Protein AF-0000000078525048 (afdb_homodimer)

pLDDT: mean 94.44, std 4.85, range [75.25, 98.94]

InterPro domains:
  IPR001910 Inosine/uridine-preferring nucleoside hydrolase domain [PF01156] (4-302)
  IPR023186 Inosine/uridine-preferring nucleoside hydrolase [PTHR12304] (1-285)
  IPR036452 Ribonucleoside hydrolase-like [G3DSA:3.90.245.10] (1-314)
  IPR036452 Ribonucleoside hydrolase-like [SSF53590] (1-312)

Organism: NCBI:txid29354

Foldseek 3Di:
DAEEEEEEQDFALNLLLLLLQLLDPLYDYQAYEYEHFLHFLQLSQFSSQLSCVLSPSPDDHAYAREYRAAPVRDDDDHPCLQRNPSRQLPDDGDGHPDDHDPDYLLCSLQVVLVVVQARYEYEYHAALRSVLVNCVVPLCSLVSYPEYQYLFADDPAAEDVHRFADRNCLRHVVSQQSVLQSQHQYEYQYCLEQVVAKDFQVNLVVLCVPPDPSCNSVSVSSNSSVVSNQVVCCVPPVDHRMDGRRRNLSSLCSSPVVQFDKDWWNWGADCPDNNNRRGIDTQPDPDGPRPGGTYIYGNYGPNVVSSCSSSVSD/DAEEEEEEQDFALNLLLLLLQLLDPLYDYQAYEYEHFLHFLQLSQFSSLLSCVLSPSPDDHAYAREYRAAPVRDDDDHPCLQRNPSRQQPDDGDGHPDDHDDDYLLCSLVVVLVVVQARYEYEYHAALRSVLVNCVVPLCSLVSYPEYQYLFADDPAAEDVHRFADRNCLRHVVSQQSVLQSQHQYEYQYCLEQVVAKDFQVNLVVLCVPPDPSCNSVSVSSNSSVVSNQVVCCVPPVDHRMHGRRRNLSSLCSSPVVQFDKDWWNWGADCPDNNNRRGIDTQPDPDGPRPGGTYIYGNYGPNVVSSCSSSVSD

Radius of gyration: 25.75 Å; Cα contacts (8 Å, |Δi|>4): 1521; chains: 2; bounding box: 54×75×62 Å

Secondary structure (DSSP, 8-state):
-EEEEEEE---HHHHHHHHHHHH-TTEEEEEEEE-SSSS-HHHHHHHHHHHHHHHT-SS---EEE--SS-TT-------HHHH-TTSSTT---PPPS---BSS-HHHHHHHHHHHHTT-EEEEE-S-THHHHHHHHH-TTGGGTSSEEEEE---SSS--SSSSS--HHHHHTHHHHHHHHTTT--EEEE-HHHHTT-EEEHHHHHHHHHHS-GGGHHHHHHHHHHHHHHHHHHHHHH--SSEEE-HHHHHHHHHH-GGGEEEEEEEEEE--SSGGGTTPEEEE-SSS-S--SPPEEEEEEE-HHHHHHHHHHT-/-EEEEEEE---HHHHHHHHHHHH-TTEEEEEEEE-SSSS-HHHHHHHHHHHHHHHT-SS---EEE--SS-TT-------HHHH-TTSSTT---PPPS---BSS-HHHHHHHHHHHHTT-EEEEE-S-THHHHHHHHH-TTGGGTSSEEEEE---SSS--SSSSS--HHHHHTHHHHHHHHHTT--EEEE-HHHHTT-EEEHHHHHHHHHHS-GGGHHHHHHHHHHHHHHHHHHHHHH--SSEEE-HHHHHHHHHH-GGGEEEEEEEEEE--SSGGGTTPEEEE-SSS-S--SPPEEEEEEE-HHHHHHHHHHT-

Structure (mmCIF, N/CA/C/O backbone):
data_AF-0000000078525048-model_v1
#
loop_
_entity.id
_entity.type
_entity.pdbx_description
1 polymer 'Nucleoside hydrolase'
#
loop_
_atom_site.group_PDB
_atom_site.id
_atom_site.type_symbol
_atom_site.label_atom_id
_atom_site.label_alt_id
_atom_site.label_comp_id
_atom_site.label_asym_id
_atom_site.label_entity_id
_atom_site.label_seq_id
_atom_site.pdbx_PDB_ins_code
_atom_site.Cartn_x
_atom_site.Cartn_y
_atom_site.Cartn_z
_atom_site.occupancy
_atom_site.B_iso_or_equiv
_atom_site.auth_seq_id
_atom_site.auth_comp_id
_atom_site.auth_asym_id
_atom_site.auth_atom_id
_atom_site.pdbx_PDB_model_num
ATOM 1 N N . MET A 1 1 ? 14.922 -10.422 1.382 1 88.25 1 MET A N 1
ATOM 2 C CA . MET A 1 1 ? 14.164 -11.625 1.05 1 88.25 1 MET A CA 1
ATOM 3 C C . MET A 1 1 ? 12.742 -11.531 1.595 1 88.25 1 MET A C 1
ATOM 5 O O . MET A 1 1 ? 12.539 -11.172 2.754 1 88.25 1 MET A O 1
ATOM 9 N N . LYS A 1 2 ? 11.703 -11.742 0.775 1 93.62 2 LYS A N 1
ATOM 10 C CA . LYS A 1 2 ? 10.297 -11.68 1.153 1 93.62 2 LYS A CA 1
ATOM 11 C C . LYS A 1 2 ? 9.758 -13.07 1.497 1 93.62 2 LYS A C 1
ATOM 13 O O . LYS A 1 2 ? 9.938 -14.016 0.728 1 93.62 2 LYS A O 1
ATOM 18 N N . HIS A 1 3 ? 9.156 -13.18 2.654 1 97.81 3 HIS A N 1
ATOM 19 C CA . HIS A 1 3 ? 8.492 -14.422 3.051 1 97.81 3 HIS A CA 1
A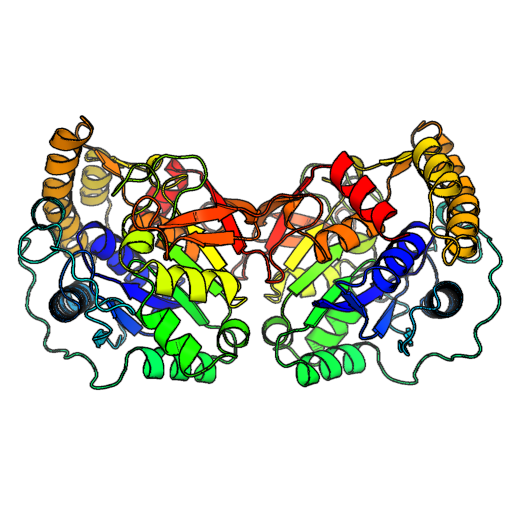TOM 20 C C . HIS A 1 3 ? 7.07 -14.484 2.504 1 97.81 3 HIS A C 1
ATOM 22 O O . HIS A 1 3 ? 6.238 -13.633 2.82 1 97.81 3 HIS A O 1
ATOM 28 N N . ILE A 1 4 ? 6.785 -15.594 1.717 1 98.69 4 ILE A N 1
ATOM 29 C CA . ILE A 1 4 ? 5.48 -15.586 1.067 1 98.69 4 ILE A CA 1
ATOM 30 C C . ILE A 1 4 ? 4.785 -16.922 1.29 1 98.69 4 ILE A C 1
ATOM 32 O O . ILE A 1 4 ? 5.445 -17.969 1.419 1 98.69 4 ILE A O 1
ATOM 36 N N . ILE A 1 5 ? 3.529 -16.891 1.455 1 98.88 5 ILE A N 1
ATOM 37 C CA . ILE A 1 5 ? 2.637 -18.016 1.233 1 98.88 5 ILE A CA 1
ATOM 38 C C . ILE A 1 5 ? 1.91 -17.859 -0.099 1 98.88 5 ILE A C 1
ATOM 40 O O . ILE A 1 5 ? 1.472 -16.75 -0.439 1 98.88 5 ILE A O 1
ATOM 44 N N . VAL A 1 6 ? 1.845 -18.891 -0.837 1 98.88 6 VAL A N 1
ATOM 45 C CA . VAL A 1 6 ? 1.104 -18.844 -2.094 1 98.88 6 VAL A CA 1
ATOM 46 C C . VAL A 1 6 ? -0.144 -19.719 -1.987 1 98.88 6 VAL A C 1
ATOM 48 O O . VAL A 1 6 ? -0.051 -20.906 -1.689 1 98.88 6 VAL A O 1
ATOM 51 N N . ASP A 1 7 ? -1.29 -19.125 -2.1 1 98.94 7 ASP A N 1
ATOM 52 C CA . ASP A 1 7 ? -2.576 -19.812 -2.184 1 98.94 7 ASP A CA 1
ATOM 53 C C . ASP A 1 7 ? -3.012 -19.984 -3.637 1 98.94 7 ASP A C 1
ATOM 55 O O . ASP A 1 7 ? -3.293 -19 -4.328 1 98.94 7 ASP A O 1
ATOM 59 N N . CYS A 1 8 ? -3.1 -21.25 -4.094 1 98.62 8 CYS A N 1
ATOM 60 C CA . CYS A 1 8 ? -3.184 -21.422 -5.543 1 98.62 8 CYS A CA 1
ATOM 61 C C . CYS A 1 8 ? -4.137 -22.547 -5.906 1 98.62 8 CYS A C 1
ATOM 63 O O . CYS A 1 8 ? -4.48 -23.375 -5.059 1 98.62 8 CYS A O 1
ATOM 65 N N . ASP A 1 9 ? -4.66 -22.531 -7.047 1 97.88 9 ASP A N 1
ATOM 66 C CA . ASP A 1 9 ? -5.398 -23.609 -7.699 1 97.88 9 ASP A CA 1
ATOM 67 C C . ASP A 1 9 ? -4.652 -24.125 -8.922 1 97.88 9 ASP A C 1
ATOM 69 O O . ASP A 1 9 ? -5.211 -24.188 -10.023 1 97.88 9 ASP A O 1
ATOM 73 N N . THR A 1 10 ? -3.59 -24.625 -8.797 1 97.44 10 THR A N 1
ATOM 74 C CA . THR A 1 10 ? -2.447 -24.891 -9.664 1 97.44 10 THR A CA 1
ATOM 75 C C . THR A 1 10 ? -2.91 -25.391 -11.031 1 97.44 10 THR A C 1
ATOM 77 O O . THR A 1 10 ? -2.83 -26.594 -11.32 1 97.44 10 THR A O 1
ATOM 80 N N . GLY A 1 11 ? -3.24 -24.406 -11.867 1 95.38 11 GLY A N 1
ATOM 81 C CA . GLY A 1 11 ? -3.385 -24.609 -13.297 1 95.38 11 GLY A CA 1
ATOM 82 C C . GLY A 1 11 ? -2.119 -24.297 -14.078 1 95.38 11 GLY A C 1
ATOM 83 O O . GLY A 1 11 ? -1.018 -24.359 -13.523 1 95.38 11 GLY A O 1
ATOM 84 N N . ILE A 1 12 ? -2.242 -24.062 -15.359 1 93.94 12 ILE A N 1
ATOM 85 C CA . ILE A 1 12 ? -1.081 -23.812 -16.203 1 93.94 12 ILE A CA 1
ATOM 86 C C . ILE A 1 12 ? -0.414 -22.5 -15.781 1 93.94 12 ILE A C 1
ATOM 88 O O . ILE A 1 12 ? 0.789 -22.469 -15.508 1 93.94 12 ILE A O 1
ATOM 92 N N . ASP A 1 13 ? -1.192 -21.438 -15.68 1 94.38 13 ASP A N 1
ATOM 93 C CA . ASP A 1 13 ? -0.561 -20.156 -15.367 1 94.38 13 ASP A CA 1
ATOM 94 C C . ASP A 1 13 ? -0.102 -20.109 -13.914 1 94.38 13 ASP A C 1
ATOM 96 O O . ASP A 1 13 ? 0.929 -19.516 -13.594 1 94.38 13 ASP A O 1
ATOM 100 N N . ASP A 1 14 ? -0.827 -20.812 -13.008 1 97.31 14 ASP A N 1
ATOM 101 C CA . ASP A 1 14 ? -0.33 -20.969 -11.641 1 97.31 14 ASP A CA 1
ATOM 102 C C . ASP A 1 14 ? 1.05 -21.609 -11.633 1 97.31 14 ASP A C 1
ATOM 104 O O . ASP A 1 14 ? 1.918 -21.234 -10.844 1 97.31 14 ASP A O 1
ATOM 108 N N . SER A 1 15 ? 1.13 -22.656 -12.398 1 97.88 15 SER A N 1
ATOM 109 C CA . SER A 1 15 ? 2.371 -23.438 -12.383 1 97.88 15 SER A CA 1
ATOM 110 C C . SER A 1 15 ? 3.568 -22.547 -12.727 1 97.88 15 SER A C 1
ATOM 112 O O . SER A 1 15 ? 4.645 -22.703 -12.148 1 97.88 15 SER A O 1
ATOM 114 N N . ILE A 1 16 ? 3.4 -21.641 -13.68 1 97.44 16 ILE A N 1
ATOM 115 C CA . ILE A 1 16 ? 4.461 -20.719 -14.055 1 97.44 16 ILE A CA 1
ATOM 116 C C . ILE A 1 16 ? 4.758 -19.766 -12.891 1 97.44 16 ILE A C 1
ATOM 118 O O . ILE A 1 16 ? 5.922 -19.516 -12.578 1 97.44 16 ILE A O 1
ATOM 122 N N . ALA A 1 17 ? 3.742 -19.297 -12.227 1 98.62 17 ALA A N 1
ATOM 123 C CA . ALA A 1 17 ? 3.889 -18.422 -11.07 1 98.62 17 ALA A CA 1
ATOM 124 C C . ALA A 1 17 ? 4.625 -19.125 -9.938 1 98.62 17 ALA A C 1
ATOM 126 O O . ALA A 1 17 ? 5.492 -18.547 -9.289 1 98.62 17 ALA A O 1
ATOM 127 N N . ILE A 1 18 ? 4.258 -20.344 -9.695 1 98.75 18 ILE A N 1
ATOM 128 C CA . ILE A 1 18 ? 4.852 -21.156 -8.641 1 98.75 18 ILE A CA 1
ATOM 129 C C . ILE A 1 18 ? 6.34 -21.375 -8.922 1 98.75 18 ILE A C 1
ATOM 131 O O . ILE A 1 18 ? 7.176 -21.172 -8.039 1 98.75 18 ILE A O 1
ATOM 135 N N . LEU A 1 19 ? 6.641 -21.75 -10.164 1 98.62 19 LEU A N 1
ATOM 136 C CA . LEU A 1 19 ? 8.031 -21.969 -10.531 1 98.62 19 LEU A CA 1
ATOM 137 C C . LEU A 1 19 ? 8.836 -20.688 -10.406 1 98.62 19 LEU A C 1
ATOM 139 O O . LEU A 1 19 ? 9.977 -20.703 -9.945 1 98.62 19 LEU A O 1
ATOM 143 N N . TYR A 1 20 ? 8.227 -19.594 -10.812 1 98.44 20 TYR A N 1
ATOM 144 C CA . TYR A 1 20 ? 8.867 -18.297 -10.625 1 98.44 20 TYR A CA 1
ATOM 145 C C . TYR A 1 20 ? 9.18 -18.047 -9.148 1 98.44 20 TYR A C 1
ATOM 147 O O . TYR A 1 20 ? 10.297 -17.641 -8.812 1 98.44 20 TYR A O 1
ATOM 155 N N . ALA A 1 21 ? 8.219 -18.266 -8.242 1 98.69 21 ALA A N 1
ATOM 156 C CA . ALA A 1 21 ? 8.383 -18.016 -6.812 1 98.69 21 ALA A CA 1
ATOM 157 C C . ALA A 1 21 ? 9.508 -18.875 -6.242 1 98.69 21 ALA A C 1
ATOM 159 O O . ALA A 1 21 ? 10.32 -18.406 -5.445 1 98.69 21 ALA A O 1
ATOM 160 N N . LEU A 1 22 ? 9.562 -20.109 -6.648 1 98.62 22 LEU A N 1
ATOM 161 C CA . LEU A 1 22 ? 10.516 -21.078 -6.113 1 98.62 22 LEU A CA 1
ATOM 162 C C . LEU A 1 22 ? 11.93 -20.781 -6.613 1 98.62 22 LEU A C 1
ATOM 164 O O . LEU A 1 22 ? 12.906 -21.047 -5.914 1 98.62 22 LEU A O 1
ATOM 168 N N . LYS A 1 23 ? 12.047 -20.172 -7.812 1 97.94 23 LYS A N 1
ATOM 169 C CA . LYS A 1 23 ? 13.352 -19.938 -8.414 1 97.94 23 LYS A CA 1
ATOM 170 C C . LYS A 1 23 ? 13.844 -18.516 -8.133 1 97.94 23 LYS A C 1
ATOM 172 O O . LYS A 1 23 ? 15.008 -18.203 -8.367 1 97.94 23 LYS A O 1
ATOM 177 N N . ASN A 1 24 ? 12.977 -17.641 -7.707 1 96.88 24 ASN A N 1
ATOM 178 C CA . ASN A 1 24 ? 13.352 -16.281 -7.367 1 96.88 24 ASN A CA 1
ATOM 179 C C . ASN A 1 24 ? 14.07 -16.219 -6.023 1 96.88 24 ASN A C 1
ATOM 181 O O . ASN A 1 24 ? 13.453 -16.406 -4.973 1 96.88 24 ASN A O 1
ATOM 185 N N . LYS A 1 25 ? 15.273 -15.867 -5.996 1 93.81 25 LYS A N 1
ATOM 186 C CA . LYS A 1 25 ? 16.125 -15.898 -4.805 1 93.81 25 LYS A CA 1
ATOM 187 C C . LYS A 1 25 ? 15.734 -14.789 -3.826 1 93.81 25 LYS A C 1
ATOM 189 O O . LYS A 1 25 ? 16.141 -14.812 -2.664 1 93.81 25 LYS A O 1
ATOM 194 N N . LYS A 1 26 ? 14.914 -13.891 -4.293 1 93.69 26 LYS A N 1
ATOM 195 C CA . LYS A 1 26 ? 14.469 -12.797 -3.43 1 93.69 26 LYS A CA 1
ATOM 196 C C . LYS A 1 26 ? 13.203 -13.188 -2.672 1 93.69 26 LYS A C 1
ATOM 198 O O . LYS A 1 26 ? 12.719 -12.43 -1.823 1 93.69 26 LYS A O 1
ATOM 203 N N . LEU A 1 27 ? 12.68 -14.367 -2.928 1 96.81 27 LEU A N 1
ATOM 204 C CA . LEU A 1 27 ? 11.484 -14.867 -2.258 1 96.81 27 LEU A CA 1
ATOM 205 C C . LEU A 1 27 ? 11.797 -16.125 -1.453 1 96.81 27 LEU A C 1
ATOM 207 O O . LEU A 1 27 ? 12.602 -16.953 -1.876 1 96.81 27 LEU A O 1
ATOM 211 N N . HIS A 1 28 ? 11.242 -16.172 -0.344 1 98.12 28 HIS A N 1
ATOM 212 C CA . HIS A 1 28 ? 11.219 -17.406 0.439 1 98.12 28 HIS A CA 1
ATOM 213 C C . HIS A 1 28 ? 9.797 -17.938 0.602 1 98.12 28 HIS A C 1
ATOM 215 O O . HIS A 1 28 ? 8.984 -17.328 1.313 1 98.12 28 HIS A O 1
ATOM 221 N N . VAL A 1 29 ? 9.547 -19.047 -0.035 1 98.75 29 VAL A N 1
ATOM 222 C CA . VAL A 1 29 ? 8.203 -19.625 0.014 1 98.75 29 VAL A CA 1
ATOM 223 C C . VAL A 1 29 ? 8.031 -20.406 1.311 1 98.75 29 VAL A C 1
ATOM 225 O O . VAL A 1 29 ? 8.602 -21.484 1.473 1 98.75 29 VAL A O 1
ATOM 228 N N . GLU A 1 30 ? 7.191 -19.844 2.203 1 98.75 30 GLU A N 1
ATOM 229 C CA . GLU A 1 30 ? 6.926 -20.469 3.494 1 98.75 30 GLU A CA 1
ATOM 230 C C . GLU A 1 30 ? 6.031 -21.703 3.338 1 98.75 30 GLU A C 1
ATOM 232 O O . GLU A 1 30 ? 6.016 -22.578 4.203 1 98.75 30 GLU A O 1
ATOM 237 N N . GLY A 1 31 ? 5.281 -21.734 2.262 1 98.88 31 GLY A N 1
ATOM 238 C CA . GLY A 1 31 ? 4.406 -22.859 1.958 1 98.88 31 GLY A CA 1
ATOM 239 C C . GLY A 1 31 ? 3.346 -22.531 0.925 1 98.88 31 GLY A C 1
ATOM 240 O O . GLY A 1 31 ? 3.199 -21.375 0.528 1 98.88 31 GLY A O 1
ATOM 241 N N . PHE A 1 32 ? 2.705 -23.578 0.467 1 98.88 32 PHE A N 1
ATOM 242 C CA . PHE A 1 32 ? 1.582 -23.469 -0.455 1 98.88 32 PHE A CA 1
ATOM 243 C C . PHE A 1 32 ? 0.293 -23.938 0.199 1 98.88 32 PHE A C 1
ATOM 245 O O . PHE A 1 32 ? 0.286 -24.969 0.887 1 98.88 32 PHE A O 1
ATOM 252 N N . THR A 1 33 ? -0.714 -23.172 0.111 1 98.94 33 THR A N 1
ATOM 253 C CA . THR A 1 33 ? -2.074 -23.656 0.33 1 98.94 33 THR A CA 1
ATOM 254 C C . THR A 1 33 ? -2.826 -23.781 -0.993 1 98.94 33 THR A C 1
ATOM 256 O O . THR A 1 33 ? -2.678 -22.938 -1.875 1 98.94 33 THR A O 1
ATOM 259 N N . THR A 1 34 ? -3.549 -24.875 -1.137 1 98.75 34 THR A N 1
ATOM 260 C CA . THR A 1 34 ? -4.254 -25.062 -2.4 1 98.75 34 THR A CA 1
ATOM 261 C C . THR A 1 34 ? -5.758 -24.859 -2.217 1 98.75 34 THR A C 1
ATOM 263 O O . THR A 1 34 ? -6.277 -25.016 -1.11 1 98.75 34 THR A O 1
ATOM 266 N N . VAL A 1 35 ? -6.402 -24.453 -3.205 1 98.38 35 VAL A N 1
ATOM 267 C CA . VAL A 1 35 ? -7.84 -24.203 -3.219 1 98.38 35 VAL A CA 1
ATOM 268 C C . VAL A 1 35 ? -8.438 -24.672 -4.543 1 98.38 35 VAL A C 1
ATOM 270 O O . VAL A 1 35 ? -7.719 -24.844 -5.531 1 98.38 35 VAL A O 1
ATOM 273 N N . TYR A 1 36 ? -9.711 -24.906 -4.578 1 96.69 36 TYR A N 1
ATOM 274 C CA . TYR A 1 36 ? -10.383 -25.297 -5.809 1 96.69 36 TYR A CA 1
ATOM 275 C C . TYR A 1 36 ? -10.477 -24.125 -6.781 1 96.69 36 TYR A C 1
ATOM 277 O O . TYR A 1 36 ? -10.492 -22.969 -6.359 1 96.69 36 TYR A O 1
ATOM 285 N N . GLY A 1 37 ? -10.547 -24.375 -8.047 1 95.5 37 GLY A N 1
ATOM 286 C CA . GLY A 1 37 ? -10.703 -23.375 -9.094 1 95.5 37 GLY A CA 1
ATOM 287 C C . GLY A 1 37 ? -10.438 -23.922 -10.484 1 95.5 37 GLY A C 1
ATOM 288 O O . GLY A 1 37 ? -11.344 -24.438 -11.133 1 95.5 37 GLY A O 1
ATOM 289 N N . ASN A 1 38 ? -9.133 -23.906 -10.883 1 94.12 38 ASN A N 1
ATOM 290 C CA . ASN A 1 38 ? -8.742 -24.516 -12.148 1 94.12 38 ASN A CA 1
ATOM 291 C C . ASN A 1 38 ? -8.906 -26.031 -12.109 1 94.12 38 ASN A C 1
ATOM 293 O O . ASN A 1 38 ? -9.141 -26.672 -13.141 1 94.12 38 ASN A O 1
ATOM 297 N N . THR A 1 39 ? -8.719 -26.562 -10.969 1 94.94 39 THR A N 1
ATOM 298 C CA . THR A 1 39 ? -8.883 -27.969 -10.641 1 94.94 39 THR A CA 1
ATOM 299 C C . THR A 1 39 ? -9.289 -28.141 -9.18 1 94.94 39 THR A C 1
ATOM 301 O O . THR A 1 39 ? -9.594 -27.156 -8.492 1 94.94 39 THR A O 1
ATOM 304 N N . SER A 1 40 ? -9.438 -29.422 -8.734 1 95.75 40 SER A N 1
ATOM 305 C CA . SER A 1 40 ? -9.742 -29.656 -7.328 1 95.75 40 SER A CA 1
ATOM 306 C C . SER A 1 40 ? -8.57 -29.25 -6.438 1 95.75 40 SER A C 1
ATOM 308 O O . SER A 1 40 ? -7.422 -29.203 -6.895 1 95.75 40 SER A O 1
ATOM 310 N N . SER A 1 41 ? -8.914 -28.938 -5.18 1 97.31 41 SER A N 1
ATOM 311 C CA . SER A 1 41 ? -7.867 -28.562 -4.23 1 97.31 41 SER A CA 1
ATOM 312 C C . SER A 1 41 ? -6.828 -29.672 -4.094 1 97.31 41 SER A C 1
ATOM 314 O O . SER A 1 41 ? -5.629 -29.406 -3.99 1 97.31 41 SER A O 1
ATOM 316 N N . MET A 1 42 ? -7.242 -30.906 -4.133 1 97.25 42 MET A N 1
ATOM 317 C CA . MET A 1 42 ? -6.344 -32.031 -4.016 1 97.25 42 MET A CA 1
ATOM 318 C C . MET A 1 42 ? -5.449 -32.156 -5.242 1 97.25 42 MET A C 1
ATOM 320 O O . MET A 1 42 ? -4.246 -32.406 -5.121 1 97.25 42 MET A O 1
ATOM 324 N N . GLN A 1 43 ? -6.07 -32.094 -6.445 1 96.69 43 GLN A N 1
ATOM 325 C CA . GLN A 1 43 ? -5.285 -32.125 -7.672 1 96.69 43 GLN A CA 1
ATOM 326 C C . GLN A 1 43 ? -4.289 -30.969 -7.727 1 96.69 43 GLN A C 1
ATOM 328 O O . GLN A 1 43 ? -3.156 -31.141 -8.18 1 96.69 43 GLN A O 1
ATOM 333 N N . ALA A 1 44 ? -4.742 -29.812 -7.309 1 98 44 ALA A N 1
ATOM 334 C CA . ALA A 1 44 ? -3.846 -28.656 -7.238 1 98 44 ALA A CA 1
ATOM 335 C C . ALA A 1 44 ? -2.654 -28.953 -6.328 1 98 44 ALA A C 1
ATOM 337 O O . ALA A 1 44 ? -1.524 -28.562 -6.637 1 98 44 ALA A O 1
ATOM 338 N N . ALA A 1 45 ? -2.883 -29.578 -5.184 1 98.44 45 ALA A N 1
ATOM 339 C CA . ALA A 1 45 ? -1.812 -29.938 -4.258 1 98.44 45 ALA A CA 1
ATOM 340 C C . ALA A 1 45 ? -0.826 -30.906 -4.91 1 98.44 45 ALA A C 1
ATOM 342 O O . ALA A 1 45 ? 0.39 -30.75 -4.773 1 98.44 45 ALA A O 1
ATOM 343 N N . GLU A 1 46 ? -1.375 -31.844 -5.59 1 97.75 46 GLU A N 1
ATOM 344 C CA . GLU A 1 46 ? -0.53 -32.812 -6.289 1 97.75 46 GLU A CA 1
ATOM 345 C C . GLU A 1 46 ? 0.35 -32.125 -7.328 1 97.75 46 GLU A C 1
ATOM 347 O O . GLU A 1 46 ? 1.55 -32.406 -7.41 1 97.75 46 GLU A O 1
ATOM 352 N N . ASN A 1 47 ? -0.282 -31.297 -8.133 1 98.19 47 ASN A N 1
ATOM 353 C CA . ASN A 1 47 ? 0.467 -30.531 -9.133 1 98.19 47 ASN A CA 1
ATOM 354 C C . ASN A 1 47 ? 1.553 -29.688 -8.484 1 98.19 47 ASN A C 1
ATOM 356 O O . ASN A 1 47 ? 2.676 -29.609 -8.992 1 98.19 47 ASN A O 1
ATOM 360 N N . THR A 1 48 ? 1.206 -29.016 -7.379 1 98.69 48 THR A N 1
ATOM 361 C CA . THR A 1 48 ? 2.145 -28.156 -6.676 1 98.69 48 THR A CA 1
ATOM 362 C C . THR A 1 48 ? 3.34 -28.953 -6.164 1 98.69 48 THR A C 1
ATOM 364 O O . THR A 1 48 ? 4.488 -28.516 -6.301 1 98.69 48 THR A O 1
ATOM 367 N N . LEU A 1 49 ? 3.07 -30.125 -5.609 1 98.56 49 LEU A N 1
ATOM 368 C CA . LEU A 1 49 ? 4.137 -30.984 -5.113 1 98.56 49 LEU A CA 1
ATOM 369 C C . LEU A 1 49 ? 5.074 -31.406 -6.242 1 98.56 49 LEU A C 1
ATOM 371 O O . LEU A 1 49 ? 6.297 -31.406 -6.07 1 98.56 49 LEU A O 1
ATOM 375 N N . ARG A 1 50 ? 4.523 -31.75 -7.371 1 98.38 50 ARG A N 1
ATOM 376 C CA . ARG A 1 50 ? 5.328 -32.125 -8.523 1 98.38 50 ARG A CA 1
ATOM 377 C C . ARG A 1 50 ? 6.176 -30.969 -9.023 1 98.38 50 ARG A C 1
ATOM 379 O O . ARG A 1 50 ? 7.32 -31.156 -9.438 1 98.38 50 ARG A O 1
ATOM 386 N N . LEU A 1 51 ? 5.621 -29.797 -9 1 98.5 51 LEU A N 1
ATOM 387 C CA . LEU A 1 51 ? 6.344 -28.609 -9.422 1 98.5 51 LEU A CA 1
ATOM 388 C C . LEU A 1 51 ? 7.469 -28.281 -8.445 1 98.5 51 LEU A C 1
ATOM 390 O O . LEU A 1 51 ? 8.539 -27.812 -8.859 1 98.5 51 LEU A O 1
ATOM 394 N N . ILE A 1 52 ? 7.207 -28.422 -7.105 1 98.56 52 ILE A N 1
ATOM 395 C CA . ILE A 1 52 ? 8.25 -28.234 -6.102 1 98.56 52 ILE A CA 1
ATOM 396 C C . ILE A 1 52 ? 9.414 -29.172 -6.387 1 98.56 52 ILE A C 1
ATOM 398 O O . ILE A 1 52 ? 10.578 -28.766 -6.359 1 98.56 52 ILE A O 1
ATOM 402 N N . LYS A 1 53 ? 9.094 -30.422 -6.656 1 98 53 LYS A N 1
ATOM 403 C CA . LYS A 1 53 ? 10.117 -31.406 -6.992 1 98 53 LYS A CA 1
ATOM 404 C C . LYS A 1 53 ? 10.898 -31 -8.234 1 98 53 LYS A C 1
ATOM 406 O O . LYS A 1 53 ? 12.125 -31.094 -8.273 1 98 53 LYS A O 1
ATOM 411 N N . LEU A 1 54 ? 10.156 -30.531 -9.266 1 97.75 54 LEU A N 1
ATOM 412 C CA . LEU A 1 54 ? 10.758 -30.094 -10.516 1 97.75 54 LEU A CA 1
ATOM 413 C C . LEU A 1 54 ? 11.695 -28.922 -10.281 1 97.75 54 LEU A C 1
ATOM 415 O O . LEU A 1 54 ? 12.758 -28.828 -10.906 1 97.75 54 LEU A O 1
ATOM 419 N N . ALA A 1 55 ? 11.32 -28 -9.398 1 97.62 55 ALA A N 1
ATOM 420 C CA . ALA A 1 55 ? 12.039 -26.734 -9.188 1 97.62 55 ALA A CA 1
ATOM 421 C C . ALA A 1 55 ? 13.352 -26.984 -8.453 1 97.62 55 ALA A C 1
ATOM 423 O O . ALA A 1 55 ? 14.328 -26.25 -8.656 1 97.62 55 ALA A O 1
ATOM 424 N N . GLU A 1 56 ? 13.391 -27.969 -7.57 1 96.38 56 GLU A N 1
ATOM 425 C CA . GLU A 1 56 ? 14.57 -28.25 -6.766 1 96.38 56 GLU A CA 1
ATOM 426 C C . GLU A 1 56 ? 15.094 -26.969 -6.102 1 96.38 56 GLU A C 1
ATOM 428 O O . GLU A 1 56 ? 16.281 -26.641 -6.234 1 96.38 56 GLU A O 1
ATOM 433 N N . CYS A 1 57 ? 14.234 -26.344 -5.383 1 93.94 57 CYS A N 1
ATOM 434 C CA . CYS A 1 57 ? 14.531 -25 -4.895 1 93.94 57 CYS A CA 1
ATOM 435 C C . CYS A 1 57 ? 15.492 -25.047 -3.711 1 93.94 57 CYS A C 1
ATOM 437 O O . CYS A 1 57 ? 15.984 -24.016 -3.262 1 93.94 57 CYS A O 1
ATOM 439 N N . GLY A 1 58 ? 15.828 -26.141 -3.127 1 94.56 58 GLY A N 1
ATOM 440 C CA . GLY A 1 58 ? 16.906 -26.266 -2.158 1 94.56 58 GLY A CA 1
ATOM 441 C C . GLY A 1 58 ? 16.422 -26.203 -0.72 1 94.56 58 GLY A C 1
ATOM 442 O O . GLY A 1 58 ? 17.234 -26.188 0.21 1 94.56 58 GLY A O 1
ATOM 443 N N . TYR A 1 59 ? 15.133 -26.062 -0.459 1 95.94 59 TYR A N 1
ATOM 444 C CA . TYR A 1 59 ? 14.562 -26.109 0.88 1 95.94 59 TYR A CA 1
ATOM 445 C C . TYR A 1 59 ? 13.172 -26.719 0.859 1 95.94 59 TYR A C 1
ATOM 447 O O . TYR A 1 59 ? 12.57 -26.891 -0.207 1 95.94 59 TYR A O 1
ATOM 455 N N . ASP A 1 60 ? 12.742 -27.172 1.995 1 96.38 60 ASP A N 1
ATOM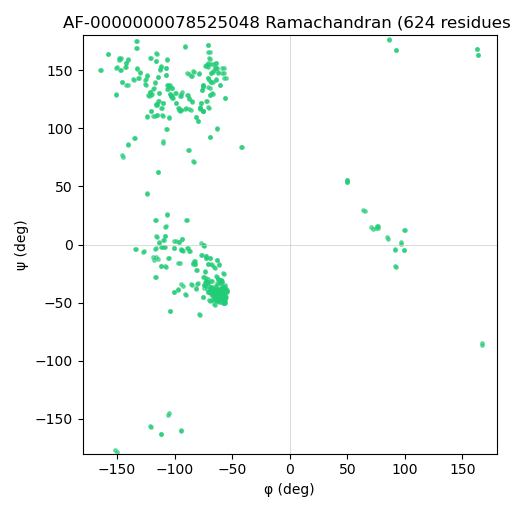 456 C CA . ASP A 1 60 ? 11.438 -27.812 2.092 1 96.38 60 ASP A CA 1
ATOM 457 C C . ASP A 1 60 ? 10.305 -26.797 2.062 1 96.38 60 ASP A C 1
ATOM 459 O O . ASP A 1 60 ? 10.367 -25.781 2.76 1 96.38 60 ASP A O 1
ATOM 463 N N . VAL A 1 61 ? 9.344 -27.078 1.272 1 98.56 61 VAL A N 1
ATOM 464 C CA . VAL A 1 61 ? 8.18 -26.203 1.161 1 98.56 61 VAL A CA 1
ATOM 465 C C . VAL A 1 61 ? 6.91 -27 1.445 1 98.56 61 VAL A C 1
ATOM 467 O O . VAL A 1 61 ? 6.512 -27.844 0.648 1 98.56 61 VAL A O 1
ATOM 470 N N . PRO A 1 62 ? 6.281 -26.734 2.537 1 98.81 62 PRO A N 1
ATOM 471 C CA . PRO A 1 62 ? 5.059 -27.469 2.842 1 98.81 62 PRO A CA 1
ATOM 472 C C . PRO A 1 62 ? 3.904 -27.125 1.906 1 98.81 62 PRO A C 1
ATOM 474 O O . PRO A 1 62 ? 3.816 -25.984 1.431 1 98.81 62 PRO A O 1
ATOM 477 N N . VAL A 1 63 ? 3.092 -28.094 1.658 1 98.88 63 VAL A N 1
ATOM 478 C CA . VAL A 1 63 ? 1.867 -27.938 0.881 1 98.88 63 VAL A CA 1
ATOM 479 C C . VAL A 1 63 ? 0.667 -28.391 1.712 1 98.88 63 VAL A C 1
ATOM 481 O O . VAL A 1 63 ? 0.696 -29.453 2.326 1 98.88 63 VAL A O 1
ATOM 484 N N . ILE A 1 64 ? -0.328 -27.562 1.802 1 98.88 64 ILE A N 1
ATOM 485 C CA . ILE A 1 64 ? -1.535 -27.859 2.562 1 98.88 64 ILE A CA 1
ATOM 486 C C . ILE A 1 64 ? -2.75 -27.828 1.638 1 98.88 64 ILE A C 1
ATOM 488 O O . ILE A 1 64 ? -2.961 -26.859 0.911 1 98.88 64 ILE A O 1
ATOM 492 N N . VAL A 1 65 ? -3.543 -28.875 1.68 1 98.75 65 VAL A N 1
ATOM 493 C CA . VAL A 1 65 ? -4.777 -28.922 0.905 1 98.75 65 VAL A CA 1
ATOM 494 C C . VAL A 1 65 ? -5.848 -28.078 1.587 1 98.75 65 VAL A C 1
ATOM 496 O O . VAL A 1 65 ? -6.145 -28.266 2.77 1 98.75 65 VAL A O 1
ATOM 499 N N . GLY A 1 66 ? -6.359 -27.109 0.88 1 98.5 66 GLY A N 1
ATOM 500 C CA . GLY A 1 66 ? -7.344 -26.203 1.447 1 98.5 66 GLY A CA 1
ATOM 501 C C . GLY A 1 66 ? -8.75 -26.469 0.959 1 98.5 66 GLY A C 1
ATOM 502 O O . GLY A 1 66 ? -9.148 -27.625 0.8 1 98.5 66 GLY A O 1
ATOM 503 N N . ALA A 1 67 ? -9.531 -25.453 0.791 1 97.69 67 ALA A N 1
ATOM 504 C CA . ALA A 1 67 ? -10.969 -25.547 0.516 1 97.69 67 ALA A CA 1
ATOM 505 C C . ALA A 1 67 ? -11.227 -26.125 -0.866 1 97.69 67 ALA A C 1
ATOM 507 O O . ALA A 1 67 ? -10.523 -25.812 -1.827 1 97.69 67 ALA A O 1
ATOM 508 N N . ASN A 1 68 ? -12.227 -26.953 -0.906 1 96.5 68 ASN A N 1
ATOM 509 C CA . ASN A 1 68 ? -12.625 -27.547 -2.176 1 96.5 68 ASN A CA 1
ATOM 510 C C . ASN A 1 68 ? -14.031 -27.109 -2.584 1 96.5 68 ASN A C 1
ATOM 512 O O . ASN A 1 68 ? -14.625 -27.688 -3.496 1 96.5 68 ASN A O 1
ATOM 516 N N . GLN A 1 69 ? -14.57 -26.203 -1.856 1 95.25 69 GLN A N 1
ATOM 517 C CA . GLN A 1 69 ? -15.867 -25.609 -2.188 1 95.25 69 GLN A CA 1
ATOM 518 C C . GLN A 1 69 ? -15.945 -24.156 -1.727 1 95.25 69 GLN A C 1
ATOM 520 O O . GLN A 1 69 ? -15.18 -23.734 -0.856 1 95.25 69 GLN A O 1
ATOM 525 N N . SER A 1 70 ? -16.875 -23.422 -2.324 1 95.56 70 SER A N 1
ATOM 526 C CA . SER A 1 70 ? -17.078 -22.031 -1.951 1 95.56 70 SER A CA 1
ATOM 527 C C . SER A 1 70 ? -17.703 -21.906 -0.563 1 95.56 70 SER A C 1
ATOM 529 O O . SER A 1 70 ? -18.188 -22.906 -0.011 1 95.56 70 SER A O 1
ATOM 531 N N . MET A 1 71 ? -17.656 -20.75 -0.03 1 94.62 71 MET A N 1
ATOM 532 C CA . MET A 1 71 ? -18.234 -20.516 1.292 1 94.62 71 MET A CA 1
ATOM 533 C C . MET A 1 71 ? -19.734 -20.75 1.277 1 94.62 71 MET A C 1
ATOM 535 O O . MET A 1 71 ? -20.328 -21.125 2.297 1 94.62 71 MET A O 1
ATOM 539 N N . THR A 1 72 ? -20.344 -20.547 0.13 1 91.81 72 THR A N 1
ATOM 540 C CA . THR A 1 72 ? -21.781 -20.719 0.018 1 91.81 72 THR A CA 1
ATOM 541 C C . THR A 1 72 ? -22.125 -22.141 -0.435 1 91.81 72 THR A C 1
ATOM 543 O O . THR A 1 72 ? -23.312 -22.5 -0.512 1 91.81 72 THR A O 1
ATOM 546 N N . GLY A 1 73 ? -21.125 -22.906 -0.746 1 88 73 GLY A N 1
ATOM 547 C CA . GLY A 1 73 ? -21.359 -24.281 -1.198 1 88 73 GLY A CA 1
ATOM 548 C C . GLY A 1 73 ? -21.625 -24.375 -2.688 1 88 73 GLY A C 1
ATOM 549 O O . GLY A 1 73 ? -21.891 -25.453 -3.205 1 88 73 GLY A O 1
ATOM 550 N N . ALA A 1 74 ? -21.516 -23.281 -3.396 1 81.19 74 ALA A N 1
ATOM 551 C CA . ALA A 1 74 ? -21.75 -23.281 -4.84 1 81.19 74 ALA A CA 1
ATOM 552 C C . ALA A 1 74 ? -20.656 -24.078 -5.559 1 81.19 74 ALA A C 1
ATOM 554 O O . ALA A 1 74 ? -19.484 -23.984 -5.207 1 81.19 74 ALA A O 1
ATOM 555 N N . GLU A 1 75 ? -21.078 -24.984 -6.43 1 80.19 75 GLU A N 1
ATOM 556 C CA . GLU A 1 75 ? -20.125 -25.781 -7.199 1 80.19 75 GLU A CA 1
ATOM 557 C C . GLU A 1 75 ? -20.062 -25.344 -8.656 1 80.19 75 GLU A C 1
ATOM 559 O O . GLU A 1 75 ? -21.094 -25 -9.242 1 80.19 75 GLU A O 1
ATOM 564 N N . GLU A 1 76 ? -18.922 -25.203 -9.141 1 81.62 76 GLU A N 1
ATOM 565 C CA . GLU A 1 76 ? -18.688 -24.922 -10.555 1 81.62 76 GLU A CA 1
ATOM 566 C C . GLU A 1 76 ? -17.766 -25.953 -11.18 1 81.62 76 GLU A C 1
ATOM 568 O O . GLU A 1 76 ? -16.891 -26.516 -10.508 1 81.62 76 GLU A O 1
ATOM 573 N N . PRO A 1 77 ? -18.094 -26.219 -12.484 1 84.19 77 PRO A N 1
ATOM 574 C CA . PRO A 1 77 ? -17.172 -27.141 -13.164 1 84.19 77 PRO A CA 1
ATOM 575 C C . PRO A 1 77 ? -15.766 -26.562 -13.312 1 84.19 77 PRO A C 1
ATOM 577 O O . PRO A 1 77 ? -15.594 -25.344 -13.352 1 84.19 77 PRO A O 1
ATOM 580 N N . TYR A 1 78 ? -14.844 -27.484 -13.359 1 86.5 78 TYR A N 1
ATOM 581 C CA . TYR A 1 78 ? -13.469 -27.062 -13.594 1 86.5 78 TYR A CA 1
ATOM 582 C C . TYR A 1 78 ? -13.234 -26.766 -15.07 1 86.5 78 TYR A C 1
ATOM 584 O O . TYR A 1 78 ? -13.82 -27.422 -15.938 1 86.5 78 TYR A O 1
ATOM 592 N N . PRO A 1 79 ? -12.344 -25.781 -15.344 1 87.12 79 PRO A N 1
ATOM 593 C CA . PRO A 1 79 ? -12.086 -25.438 -16.734 1 87.12 79 PRO A CA 1
ATOM 594 C C . PRO A 1 79 ? -11.055 -26.359 -17.391 1 87.12 79 PRO A C 1
ATOM 596 O O . PRO A 1 79 ? -9.992 -25.891 -17.828 1 87.12 79 PRO A O 1
ATOM 599 N N . VAL A 1 80 ? -11.383 -27.562 -17.656 1 82.69 80 VAL A N 1
ATOM 600 C CA . VAL A 1 80 ? -10.508 -28.578 -18.219 1 82.69 80 VAL A CA 1
ATOM 601 C C . VAL A 1 80 ? -10.055 -28.156 -19.609 1 82.69 80 VAL A C 1
ATOM 603 O O . VAL A 1 80 ? -8.93 -28.453 -20.016 1 82.69 80 VAL A O 1
ATOM 606 N N . HIS A 1 81 ? -10.898 -27.469 -20.328 1 83.31 81 HIS A N 1
ATOM 607 C CA . HIS A 1 81 ? -10.602 -27.031 -21.688 1 83.31 81 HIS A CA 1
ATOM 608 C C . HIS A 1 81 ? -9.484 -25.984 -21.688 1 83.31 81 HIS A C 1
ATOM 610 O O . HIS A 1 81 ? -8.867 -25.734 -22.734 1 83.31 81 HIS A O 1
ATOM 616 N N . ILE A 1 82 ? -9.227 -25.406 -20.578 1 83.88 82 ILE A N 1
ATOM 617 C CA . ILE A 1 82 ? -8.203 -24.375 -20.469 1 83.88 82 ILE A CA 1
ATOM 618 C C . ILE A 1 82 ? -6.934 -24.984 -19.875 1 83.88 82 ILE A C 1
ATOM 620 O O . ILE A 1 82 ? -5.832 -24.734 -20.375 1 83.88 82 ILE A O 1
ATOM 624 N N . HIS A 1 83 ? -7.07 -25.859 -18.859 1 89 83 HIS A N 1
ATOM 625 C CA . HIS A 1 83 ? -5.906 -26.25 -18.078 1 89 83 HIS A CA 1
ATOM 626 C C . HIS A 1 83 ? -5.625 -27.75 -18.234 1 89 83 HIS A C 1
ATOM 628 O O . HIS A 1 83 ? -4.605 -28.25 -17.734 1 89 83 HIS A O 1
ATOM 634 N N . GLY A 1 84 ? -6.477 -28.453 -18.969 1 86.19 84 GLY A N 1
ATOM 635 C CA . GLY A 1 84 ? -6.285 -29.891 -19.156 1 86.19 84 GLY A CA 1
ATOM 636 C C . GLY A 1 84 ? -6.902 -30.719 -18.062 1 86.19 84 GLY A C 1
ATOM 637 O O . GLY A 1 84 ? -7.344 -30.188 -17.031 1 86.19 84 GLY A O 1
ATOM 638 N N . ASP A 1 85 ? -6.832 -32 -18.188 1 88.12 85 ASP A N 1
ATOM 639 C CA . ASP A 1 85 ? -7.461 -32.938 -17.266 1 88.12 85 ASP A CA 1
ATOM 640 C C . ASP A 1 85 ? -6.73 -32.969 -15.922 1 88.12 85 ASP A C 1
ATOM 642 O O . ASP A 1 85 ? -7.348 -33.156 -14.867 1 88.12 85 ASP A O 1
ATOM 646 N N . ASN A 1 86 ? -5.457 -32.75 -16.031 1 89.06 86 ASN A N 1
ATOM 647 C CA . ASN A 1 86 ? -4.676 -32.812 -14.797 1 89.06 86 ASN A CA 1
ATOM 648 C C . ASN A 1 86 ? -4.387 -31.422 -14.25 1 89.06 86 ASN A C 1
ATOM 650 O O . ASN A 1 86 ? -3.539 -31.266 -13.375 1 89.06 86 ASN A O 1
ATOM 654 N N . GLY A 1 87 ? -4.918 -30.391 -14.898 1 89.75 87 GLY A N 1
ATOM 655 C CA . GLY A 1 87 ? -4.812 -29.031 -14.391 1 89.75 87 GLY A CA 1
ATOM 656 C C . GLY A 1 87 ? -3.6 -28.281 -14.93 1 89.75 87 GLY A C 1
ATOM 657 O O . GLY A 1 87 ? -3.539 -27.062 -14.859 1 89.75 87 GLY A O 1
ATOM 658 N N . ILE A 1 88 ? -2.629 -29 -15.43 1 92.75 88 ILE A N 1
ATOM 659 C CA . ILE A 1 88 ? -1.425 -28.312 -15.891 1 92.75 88 ILE A CA 1
ATOM 660 C C . ILE A 1 88 ? -1.157 -28.672 -17.344 1 92.75 88 ILE A C 1
ATOM 662 O O . ILE A 1 88 ? -0.02 -28.969 -17.719 1 92.75 88 ILE A O 1
ATOM 666 N N . GLY A 1 89 ? -2.17 -28.672 -18.172 1 88.12 89 GLY A N 1
ATOM 667 C CA . GLY A 1 89 ? -2.047 -28.812 -19.625 1 88.12 89 GLY A CA 1
ATOM 668 C C . GLY A 1 89 ? -1.749 -30.25 -20.062 1 88.12 89 GLY A C 1
ATOM 669 O O . GLY A 1 89 ? -1.152 -30.453 -21.109 1 88.12 89 GLY A O 1
ATOM 670 N N . ASN A 1 90 ? -1.954 -31.219 -19.172 1 89 90 ASN A N 1
ATOM 671 C CA . ASN A 1 90 ? -1.774 -32.656 -19.422 1 89 90 ASN A CA 1
ATOM 672 C C . ASN A 1 90 ? -0.298 -33.031 -19.531 1 89 90 ASN A C 1
ATOM 674 O O . ASN A 1 90 ? 0.045 -34.062 -20.094 1 89 90 ASN A O 1
ATOM 678 N N . VAL A 1 91 ? 0.526 -32.094 -19.109 1 92.06 91 VAL A N 1
ATOM 679 C CA . VAL A 1 91 ? 1.943 -32.406 -19.016 1 92.06 91 VAL A CA 1
ATOM 680 C C . VAL A 1 91 ? 2.168 -33.406 -17.875 1 92.06 91 VAL A C 1
ATOM 682 O O . VAL A 1 91 ? 1.601 -33.25 -16.781 1 92.06 91 VAL A O 1
ATOM 685 N N . GLU A 1 92 ? 2.949 -34.406 -18.125 1 92.56 92 GLU A N 1
ATOM 686 C CA . GLU A 1 92 ? 3.25 -35.375 -17.094 1 92.56 92 GLU A CA 1
ATOM 687 C C . GLU A 1 92 ? 4.543 -35.031 -16.359 1 92.56 92 GLU A C 1
ATOM 689 O O . GLU A 1 92 ? 5.609 -34.969 -16.969 1 92.56 92 GLU A O 1
ATOM 694 N N . LEU A 1 93 ? 4.426 -34.75 -15.109 1 95 93 LEU A N 1
ATOM 695 C CA . LEU A 1 93 ? 5.566 -34.531 -14.219 1 95 93 LEU A CA 1
ATOM 696 C C . LEU A 1 93 ? 5.738 -35.719 -13.25 1 95 93 LEU A C 1
ATOM 698 O O . LEU A 1 93 ? 4.758 -36.344 -12.859 1 95 93 LEU A O 1
ATOM 702 N N . PRO A 1 94 ? 7.008 -36 -12.945 1 94.94 94 PRO A N 1
ATOM 703 C CA . PRO A 1 94 ? 7.227 -37.062 -11.984 1 94.94 94 PRO A CA 1
ATOM 704 C C . PRO A 1 94 ? 6.5 -36.844 -10.664 1 94.94 94 PRO A C 1
ATOM 706 O O . PRO A 1 94 ? 6.434 -35.719 -10.18 1 94.94 94 PRO A O 1
ATOM 709 N N . GLU A 1 95 ? 6.016 -37.938 -10.109 1 95.25 95 GLU A N 1
ATOM 710 C CA . GLU A 1 95 ? 5.367 -37.875 -8.805 1 95.25 95 GLU A CA 1
ATOM 711 C C . GLU A 1 95 ? 6.352 -37.438 -7.719 1 95.25 95 GLU A C 1
ATOM 713 O O . GLU A 1 95 ? 7.516 -37.844 -7.738 1 95.25 95 GLU A O 1
ATOM 718 N N . SER A 1 96 ? 5.84 -36.656 -6.824 1 96.56 96 SER A N 1
ATOM 719 C CA . SER A 1 96 ? 6.645 -36.25 -5.676 1 96.56 96 SER A CA 1
ATOM 720 C C . SER A 1 96 ? 6.504 -37.25 -4.527 1 96.56 96 SER A C 1
ATOM 722 O O . SER A 1 96 ? 5.434 -37.812 -4.32 1 96.56 96 SER A O 1
ATOM 724 N N . GLU A 1 97 ? 7.613 -37.406 -3.756 1 95.75 97 GLU A N 1
ATOM 725 C CA . GLU A 1 97 ? 7.551 -38.219 -2.541 1 95.75 97 GLU A CA 1
ATOM 726 C C . GLU A 1 97 ? 6.961 -37.406 -1.381 1 95.75 97 GLU A C 1
ATOM 728 O O . GLU A 1 97 ? 6.496 -38 -0.396 1 95.75 97 GLU A O 1
ATOM 733 N N . GLN A 1 98 ? 7.059 -36.156 -1.547 1 97.38 98 GLN A N 1
ATOM 734 C CA . GLN A 1 98 ? 6.496 -35.312 -0.513 1 97.38 98 GLN A CA 1
ATOM 735 C C . GLN A 1 98 ? 4.973 -35.375 -0.505 1 97.38 98 GLN A C 1
ATOM 737 O O . GLN A 1 98 ? 4.344 -35.438 -1.563 1 97.38 98 GLN A O 1
ATOM 742 N N . LYS A 1 99 ? 4.371 -35.375 0.705 1 97.56 99 LYS A N 1
ATOM 743 C CA . LYS A 1 99 ? 2.92 -35.375 0.868 1 97.56 99 LYS A CA 1
ATOM 744 C C . LYS A 1 99 ? 2.451 -34.031 1.477 1 97.56 99 LYS A C 1
ATOM 746 O O . LYS A 1 99 ? 3.211 -33.375 2.18 1 97.56 99 LYS A O 1
ATOM 751 N N . PRO A 1 100 ? 1.203 -33.688 1.107 1 98 100 PRO A N 1
ATOM 752 C CA . PRO A 1 100 ? 0.659 -32.5 1.798 1 98 100 PRO A CA 1
ATOM 753 C C . PRO A 1 100 ? 0.626 -32.688 3.314 1 98 100 PRO A C 1
ATOM 755 O O . PRO A 1 100 ? 0.483 -33.812 3.811 1 98 100 PRO A O 1
ATOM 758 N N . LEU A 1 101 ? 0.813 -31.562 4 1 97.88 101 LEU A N 1
ATOM 759 C CA . LEU A 1 101 ? 0.668 -31.594 5.449 1 97.88 101 LEU A CA 1
ATOM 760 C C . LEU A 1 101 ? -0.795 -31.766 5.848 1 97.88 101 LEU A C 1
ATOM 762 O O . LEU A 1 101 ? -1.685 -31.203 5.211 1 97.88 101 LEU A O 1
ATOM 766 N N . ASN A 1 102 ? -0.913 -32.531 6.91 1 96.69 102 ASN A N 1
ATOM 767 C CA . ASN A 1 102 ? -2.254 -32.75 7.438 1 96.69 102 ASN A CA 1
ATOM 768 C C . ASN A 1 102 ? -2.658 -31.672 8.43 1 96.69 102 ASN A C 1
ATOM 770 O O . ASN A 1 102 ? -2.637 -31.891 9.641 1 96.69 102 ASN A O 1
ATOM 774 N N . GLN A 1 103 ? -3.082 -30.594 8 1 97.5 103 GLN A N 1
ATOM 775 C CA . GLN A 1 103 ? -3.605 -29.469 8.766 1 97.5 103 GLN A CA 1
ATOM 776 C C . GLN A 1 103 ? -4.504 -28.578 7.91 1 97.5 103 GLN A C 1
ATOM 778 O O . GLN A 1 103 ? -4.516 -28.703 6.684 1 97.5 103 GLN A O 1
ATOM 783 N N . GLU A 1 104 ? -5.262 -27.75 8.562 1 98.25 104 GLU A N 1
ATOM 784 C CA . GLU A 1 104 ? -6.129 -26.828 7.84 1 98.25 104 GLU A CA 1
ATOM 785 C C . GLU A 1 104 ? -5.332 -25.688 7.238 1 98.25 104 GLU A C 1
ATOM 787 O O . GLU A 1 104 ? -4.418 -25.156 7.871 1 98.25 104 GLU A O 1
ATOM 792 N N . ALA A 1 105 ? -5.688 -25.391 5.984 1 98.62 105 ALA A N 1
ATOM 793 C CA . ALA A 1 105 ? -5.012 -24.281 5.305 1 98.62 105 ALA A CA 1
ATOM 794 C C . ALA A 1 105 ? -5.105 -23 6.121 1 98.62 105 ALA A C 1
ATOM 796 O O . ALA A 1 105 ? -4.137 -22.234 6.211 1 98.62 105 ALA A O 1
ATOM 797 N N . SER A 1 106 ? -6.285 -22.766 6.746 1 98.56 106 SER A N 1
ATOM 798 C CA . SER A 1 106 ? -6.496 -21.578 7.562 1 98.56 106 SER A CA 1
ATOM 799 C C . SER A 1 106 ? -5.539 -21.531 8.75 1 98.56 106 SER A C 1
ATOM 801 O O . SER A 1 106 ? -4.938 -20.5 9.031 1 98.56 106 SER A O 1
ATOM 803 N N . ASP A 1 107 ? -5.348 -22.656 9.391 1 98.75 107 ASP A N 1
ATOM 804 C CA . ASP A 1 107 ? -4.457 -22.75 10.547 1 98.75 107 ASP A CA 1
ATOM 805 C C . ASP A 1 107 ? -3.004 -22.531 10.133 1 98.75 107 ASP A C 1
ATOM 807 O O . ASP A 1 107 ? -2.232 -21.906 10.867 1 98.75 107 ASP A O 1
ATOM 811 N N . PHE A 1 108 ? -2.631 -23.078 9.008 1 98.75 108 PHE A N 1
ATOM 812 C CA . PHE A 1 108 ? -1.278 -22.906 8.492 1 98.75 108 PHE A CA 1
ATOM 813 C C . PHE A 1 108 ? -0.985 -21.422 8.25 1 98.75 108 PHE A C 1
ATOM 815 O O . PHE A 1 108 ? 0.061 -20.922 8.664 1 98.75 108 PHE A O 1
ATOM 822 N N . ILE A 1 109 ? -1.944 -20.719 7.617 1 98.75 109 ILE A N 1
ATOM 823 C CA . ILE A 1 109 ? -1.799 -19.297 7.301 1 98.75 109 ILE A CA 1
ATOM 824 C C . ILE A 1 109 ? -1.668 -18.484 8.586 1 98.75 109 ILE A C 1
ATOM 826 O O . ILE A 1 109 ? -0.742 -17.688 8.734 1 98.75 109 ILE A O 1
ATOM 830 N N . ILE A 1 110 ? -2.543 -18.75 9.531 1 98.75 110 ILE A N 1
ATOM 831 C CA . ILE A 1 110 ? -2.549 -18.031 10.797 1 98.75 110 ILE A CA 1
ATOM 832 C C . ILE A 1 110 ? -1.248 -18.297 11.555 1 98.75 110 ILE A C 1
ATOM 834 O O . ILE A 1 110 ? -0.632 -17.375 12.086 1 98.75 110 ILE A O 1
ATOM 838 N N . GLY A 1 111 ? -0.856 -19.594 11.586 1 98.62 111 GLY A N 1
ATOM 839 C CA . GLY A 1 111 ? 0.375 -19.953 12.266 1 98.62 111 GLY A CA 1
ATOM 840 C C . GLY A 1 111 ? 1.598 -19.25 11.711 1 98.62 111 GLY A C 1
ATOM 841 O O . GLY A 1 111 ? 2.432 -18.766 12.477 1 98.62 111 GLY A O 1
ATOM 842 N N . LYS A 1 112 ? 1.724 -19.188 10.414 1 98.5 112 LYS A N 1
ATOM 843 C CA . LYS A 1 112 ? 2.863 -18.531 9.781 1 98.5 112 LYS A CA 1
ATOM 844 C C . LYS A 1 112 ? 2.826 -17.016 10.016 1 98.5 112 LYS A C 1
ATOM 846 O O . LYS A 1 112 ? 3.871 -16.391 10.172 1 98.5 112 LYS A O 1
ATOM 851 N N . ALA A 1 113 ? 1.59 -16.438 9.945 1 97.62 113 ALA A N 1
ATOM 852 C CA . ALA A 1 113 ? 1.451 -15.016 10.25 1 97.62 113 ALA A CA 1
ATOM 853 C C . ALA A 1 113 ? 1.967 -14.703 11.656 1 97.62 113 ALA A C 1
ATOM 855 O O . ALA A 1 113 ? 2.658 -13.703 11.859 1 97.62 113 ALA A O 1
ATOM 856 N N . GLU A 1 114 ? 1.612 -15.531 12.594 1 97.38 114 GLU A N 1
ATOM 857 C CA . GLU A 1 114 ? 2.066 -15.367 13.977 1 97.38 114 GLU A CA 1
ATOM 858 C C . GLU A 1 114 ? 3.576 -15.555 14.086 1 97.38 114 GLU A C 1
ATOM 860 O O . GLU A 1 114 ? 4.258 -14.781 14.758 1 97.38 114 GLU A O 1
ATOM 865 N N . GLU A 1 115 ? 4.062 -16.578 13.422 1 97.75 115 GLU A N 1
ATOM 866 C CA . GLU A 1 115 ? 5.484 -16.906 13.453 1 97.75 115 GLU A CA 1
ATOM 867 C C . GLU A 1 115 ? 6.328 -15.758 12.898 1 97.75 115 GLU A C 1
ATOM 869 O O . GLU A 1 115 ? 7.391 -15.445 13.438 1 97.75 115 GLU A O 1
ATOM 874 N N . LEU A 1 116 ? 5.84 -15.148 11.852 1 96.31 116 LEU A N 1
ATOM 875 C CA . LEU A 1 116 ? 6.641 -14.164 11.141 1 96.31 116 LEU A CA 1
ATOM 876 C C . LEU A 1 116 ? 6.348 -12.75 11.641 1 96.31 116 LEU A C 1
ATOM 878 O O . LEU A 1 116 ? 6.988 -11.789 11.211 1 96.31 116 LEU A O 1
ATOM 882 N N . CYS A 1 117 ? 5.422 -12.562 12.523 1 92.44 117 CYS A N 1
ATOM 883 C CA . CYS A 1 117 ? 5.156 -11.352 13.289 1 92.44 117 CYS A CA 1
ATOM 884 C C . CYS A 1 117 ? 5.09 -10.125 12.383 1 92.44 117 CYS A C 1
ATOM 886 O O . CYS A 1 117 ? 5.812 -9.156 12.586 1 92.44 117 CYS A O 1
ATOM 888 N N . GLY A 1 118 ? 4.242 -10.25 11.383 1 90.69 118 GLY A N 1
ATOM 889 C CA . GLY A 1 118 ? 3.988 -9.094 10.539 1 90.69 118 GLY A CA 1
ATOM 890 C C . GLY A 1 118 ? 4.777 -9.109 9.242 1 90.69 118 GLY A C 1
ATOM 891 O O . GLY A 1 118 ? 4.582 -8.25 8.383 1 90.69 118 GLY A O 1
ATOM 892 N N . ASP A 1 119 ? 5.652 -10.031 9.008 1 94.88 119 ASP A N 1
ATOM 893 C CA . ASP A 1 119 ? 6.531 -10.023 7.84 1 94.88 119 ASP A CA 1
ATOM 894 C C . ASP A 1 119 ? 6.098 -11.07 6.816 1 94.88 119 ASP A C 1
ATOM 896 O O . ASP A 1 119 ? 6.906 -11.547 6.02 1 94.88 119 ASP A O 1
ATOM 900 N N . LEU A 1 120 ? 4.836 -11.477 6.762 1 97.62 120 LEU A N 1
ATOM 901 C CA . LEU A 1 120 ? 4.312 -12.453 5.816 1 97.62 120 LEU A CA 1
ATOM 902 C C . LEU A 1 120 ? 3.545 -11.766 4.691 1 97.62 120 LEU A C 1
ATOM 904 O O . LEU A 1 120 ? 2.689 -10.914 4.949 1 97.62 120 LEU A O 1
ATOM 908 N N . THR A 1 121 ? 3.887 -12.078 3.498 1 98.31 121 THR A N 1
ATOM 909 C CA . THR A 1 121 ? 3.061 -11.734 2.348 1 98.31 121 THR A CA 1
ATOM 910 C C . THR A 1 121 ? 2.309 -12.961 1.836 1 98.31 121 THR A C 1
ATOM 912 O O . THR A 1 121 ? 2.891 -14.039 1.688 1 98.31 121 THR A O 1
ATOM 915 N N . ILE A 1 122 ? 1.031 -12.812 1.668 1 98.88 122 ILE A N 1
ATOM 916 C CA . ILE A 1 122 ? 0.225 -13.875 1.077 1 98.88 122 ILE A CA 1
ATOM 917 C C . ILE A 1 122 ? -0.095 -13.531 -0.376 1 98.88 122 ILE A C 1
ATOM 919 O O . ILE A 1 122 ? -0.511 -12.414 -0.679 1 98.88 122 ILE A O 1
ATOM 923 N N . VAL A 1 123 ? 0.174 -14.438 -1.268 1 98.88 123 VAL A N 1
ATOM 924 C CA . VAL A 1 123 ? -0.185 -14.289 -2.674 1 98.88 123 VAL A CA 1
ATOM 925 C C . VAL A 1 123 ? -1.291 -15.281 -3.031 1 98.88 123 VAL A C 1
ATOM 927 O O . VAL A 1 123 ? -1.068 -16.5 -3.037 1 98.88 123 VAL A O 1
ATOM 930 N N . SER A 1 124 ? -2.436 -14.75 -3.287 1 98.88 124 SER A N 1
ATOM 931 C CA . SER A 1 124 ? -3.566 -15.586 -3.672 1 98.88 124 SER A CA 1
ATOM 932 C C . SER A 1 124 ? -3.736 -15.625 -5.188 1 98.88 124 SER A C 1
ATOM 934 O O . SER A 1 124 ? -4.031 -14.609 -5.812 1 98.88 124 SER A O 1
ATOM 936 N N . LEU A 1 125 ? -3.602 -16.797 -5.738 1 98.69 125 LEU A N 1
ATOM 937 C CA . LEU A 1 125 ? -3.699 -16.984 -7.184 1 98.69 125 LEU A CA 1
ATOM 938 C C . LEU A 1 125 ? -5.023 -17.625 -7.562 1 98.69 125 LEU A C 1
ATOM 940 O O . LEU A 1 125 ? -5.359 -17.734 -8.742 1 98.69 125 LEU A O 1
ATOM 944 N N . GLY A 1 126 ? -5.742 -18.109 -6.598 1 97.88 126 GLY A N 1
ATOM 945 C CA . GLY A 1 126 ? -7.047 -18.719 -6.801 1 97.88 126 GLY A CA 1
ATOM 946 C C . GLY A 1 126 ? -8.156 -18.031 -6.035 1 97.88 126 GLY A C 1
ATOM 947 O O . GLY A 1 126 ? -8.086 -16.828 -5.785 1 97.88 126 GLY A O 1
ATOM 948 N N . ARG A 1 127 ? -9.219 -18.828 -5.793 1 97.94 127 ARG A N 1
ATOM 949 C CA . ARG A 1 127 ? -10.344 -18.297 -5.023 1 97.94 127 ARG A CA 1
ATOM 950 C C . ARG A 1 127 ? -9.93 -17.953 -3.602 1 97.94 127 ARG A C 1
ATOM 952 O O . ARG A 1 127 ? -9.047 -18.594 -3.029 1 97.94 127 ARG A O 1
ATOM 959 N N . LEU A 1 128 ? -10.57 -17 -2.977 1 98.69 128 LEU A N 1
ATOM 960 C CA . LEU A 1 128 ? -10.125 -16.438 -1.708 1 98.69 128 LEU A CA 1
ATOM 961 C C . LEU A 1 128 ? -10.711 -17.203 -0.53 1 98.69 128 LEU A C 1
ATOM 963 O O . LEU A 1 128 ? -10.727 -16.703 0.597 1 98.69 128 LEU A O 1
ATOM 967 N N . THR A 1 129 ? -11.117 -18.406 -0.757 1 98.62 129 THR A N 1
ATOM 968 C CA . THR A 1 129 ? -11.82 -19.219 0.242 1 98.62 129 THR A CA 1
ATOM 969 C C . THR A 1 129 ? -10.914 -19.5 1.436 1 98.62 129 THR A C 1
ATOM 971 O O . THR A 1 129 ? -11.336 -19.375 2.588 1 98.62 129 THR A O 1
ATOM 974 N N . ASN A 1 130 ? -9.688 -19.922 1.19 1 98.88 130 ASN A N 1
ATOM 975 C CA . ASN A 1 130 ? -8.758 -20.219 2.279 1 98.88 130 ASN A CA 1
ATOM 976 C C . ASN A 1 130 ? -8.469 -18.969 3.115 1 98.88 130 ASN A C 1
ATOM 978 O O . ASN A 1 130 ? -8.391 -19.047 4.344 1 98.88 130 ASN A O 1
ATOM 982 N N . ILE A 1 131 ? -8.281 -17.859 2.461 1 98.88 131 ILE A N 1
ATOM 983 C CA . ILE A 1 131 ? -7.973 -16.609 3.145 1 98.88 131 ILE A CA 1
ATOM 984 C C . ILE A 1 131 ? -9.164 -16.172 3.986 1 98.88 131 ILE A C 1
ATOM 986 O O . ILE A 1 131 ? -9 -15.734 5.129 1 98.88 131 ILE A O 1
ATOM 990 N N . ALA A 1 132 ? -10.359 -16.266 3.391 1 98.81 132 ALA A N 1
ATOM 991 C CA . ALA A 1 132 ? -11.578 -15.93 4.121 1 98.81 132 ALA A CA 1
ATOM 992 C C . ALA A 1 132 ? -11.75 -16.812 5.352 1 98.81 132 ALA A C 1
ATOM 994 O O . ALA A 1 132 ? -12.133 -16.328 6.422 1 98.81 132 ALA A O 1
ATOM 995 N N . ALA A 1 133 ? -11.484 -18.094 5.16 1 98.69 133 ALA A N 1
ATOM 996 C CA . ALA A 1 133 ? -11.578 -19.016 6.285 1 98.69 133 ALA A CA 1
ATOM 997 C C . ALA A 1 133 ? -10.594 -18.641 7.391 1 98.69 133 ALA A C 1
ATOM 999 O O . ALA A 1 133 ? -10.938 -18.688 8.578 1 98.69 133 ALA A O 1
ATOM 1000 N N . ALA A 1 134 ? -9.367 -18.297 7.035 1 98.81 134 ALA A N 1
ATOM 1001 C CA . ALA A 1 134 ? -8.367 -17.859 8.008 1 98.81 134 ALA A CA 1
ATOM 1002 C C . ALA A 1 134 ? -8.82 -16.594 8.727 1 98.81 134 ALA A C 1
ATOM 1004 O O . ALA A 1 134 ? -8.648 -16.484 9.945 1 98.81 134 ALA A O 1
ATOM 1005 N N . LEU A 1 135 ? -9.398 -15.688 7.977 1 98.62 135 LEU A N 1
ATOM 1006 C CA . LEU A 1 135 ? -9.906 -14.438 8.523 1 98.62 135 LEU A CA 1
ATOM 1007 C C . LEU A 1 135 ? -11.016 -14.703 9.539 1 98.62 135 LEU A C 1
ATOM 1009 O O . LEU A 1 135 ? -11.062 -14.062 10.594 1 98.62 135 LEU A O 1
ATOM 1013 N N . GLU A 1 136 ? -11.914 -15.586 9.227 1 98.25 136 GLU A N 1
ATOM 1014 C CA . GLU A 1 136 ? -13 -15.93 10.141 1 98.25 136 GLU A CA 1
ATOM 1015 C C . GLU A 1 136 ? -12.461 -16.5 11.453 1 98.25 136 GLU A C 1
ATOM 1017 O O . GLU A 1 136 ? -12.992 -16.219 12.523 1 98.25 136 GLU A O 1
ATOM 1022 N N . LYS A 1 137 ? -11.445 -17.281 11.359 1 98.25 137 LYS A N 1
ATOM 1023 C CA . LYS A 1 137 ? -10.828 -17.891 12.539 1 98.25 137 LYS A CA 1
ATOM 1024 C C . LYS A 1 137 ? -10.039 -16.859 13.336 1 98.25 137 LYS A C 1
ATOM 1026 O O . LYS A 1 137 ? -9.961 -16.938 14.562 1 98.25 137 LYS A O 1
ATOM 1031 N N . ASP A 1 138 ? -9.422 -15.914 12.672 1 98.25 138 ASP A N 1
ATOM 1032 C CA . ASP A 1 138 ? -8.648 -14.844 13.297 1 98.25 138 ASP A CA 1
ATOM 1033 C C . ASP A 1 138 ? -8.977 -13.492 12.656 1 98.25 138 ASP A C 1
ATOM 1035 O O . ASP A 1 138 ? -8.258 -13.031 11.766 1 98.25 138 ASP A O 1
ATOM 1039 N N . PRO A 1 139 ? -9.93 -12.805 13.211 1 97.56 139 PRO A N 1
ATOM 1040 C CA . PRO A 1 139 ? -10.367 -11.531 12.633 1 97.56 139 PRO A CA 1
ATOM 1041 C C . PRO A 1 139 ? -9.266 -10.477 12.648 1 97.56 139 PRO A C 1
ATOM 1043 O O . PRO A 1 139 ? -9.383 -9.445 11.977 1 97.56 139 PRO A O 1
ATOM 1046 N N . ARG A 1 140 ? -8.156 -10.664 13.383 1 96.25 140 ARG A N 1
ATOM 1047 C CA . ARG A 1 140 ? -7.066 -9.703 13.445 1 96.25 140 ARG A CA 1
ATOM 1048 C C . ARG A 1 140 ? -5.984 -10.023 12.422 1 96.25 140 ARG A C 1
ATOM 1050 O O . ARG A 1 140 ? -4.98 -9.32 12.328 1 96.25 140 ARG A O 1
ATOM 1057 N N . LEU A 1 141 ? -6.23 -11.062 11.555 1 97.75 141 LEU A N 1
ATOM 1058 C CA . LEU A 1 141 ? -5.238 -11.531 10.586 1 97.75 141 LEU A CA 1
ATOM 1059 C C . LEU A 1 141 ? -4.758 -10.383 9.703 1 97.75 141 LEU A C 1
ATOM 1061 O O . LEU A 1 141 ? -3.568 -10.281 9.398 1 97.75 141 LEU A O 1
ATOM 1065 N N . PRO A 1 142 ? -5.676 -9.477 9.281 1 96.94 142 PRO A N 1
ATOM 1066 C CA . PRO A 1 142 ? -5.227 -8.383 8.414 1 96.94 142 PRO A CA 1
ATOM 1067 C C . PRO A 1 142 ? -4.125 -7.535 9.047 1 96.94 142 PRO A C 1
ATOM 1069 O O . PRO A 1 142 ? -3.309 -6.941 8.344 1 96.94 142 PRO A O 1
ATOM 1072 N N . TYR A 1 143 ? -4.059 -7.52 10.359 1 94.44 143 TYR A N 1
ATOM 1073 C CA . TYR A 1 143 ? -3.1 -6.688 11.078 1 94.44 143 TYR A CA 1
ATOM 1074 C C . TYR A 1 143 ? -1.855 -7.484 11.445 1 94.44 143 TYR A C 1
ATOM 1076 O O . TYR A 1 143 ? -0.938 -6.953 12.078 1 94.44 143 TYR A O 1
ATOM 1084 N N . LYS A 1 144 ? -1.816 -8.773 11.031 1 95.56 144 LYS A N 1
ATOM 1085 C CA . LYS A 1 144 ? -0.718 -9.656 11.414 1 95.56 144 LYS A CA 1
ATOM 1086 C C . LYS A 1 144 ? 0.154 -10.008 10.219 1 95.56 144 LYS A C 1
ATOM 1088 O O . LYS A 1 144 ? 1.149 -10.727 10.352 1 95.56 144 LYS A O 1
ATOM 1093 N N . ILE A 1 145 ? -0.211 -9.531 9.023 1 96 145 ILE A N 1
ATOM 1094 C CA . ILE A 1 145 ? 0.581 -9.836 7.836 1 96 145 ILE A CA 1
ATOM 1095 C C . ILE A 1 145 ? 1.082 -8.539 7.199 1 96 145 ILE A C 1
ATOM 1097 O O . ILE A 1 145 ? 0.554 -7.461 7.48 1 96 145 ILE A O 1
ATOM 1101 N N . LYS A 1 146 ? 2.109 -8.703 6.398 1 95.31 146 LYS A N 1
ATOM 1102 C CA . LYS A 1 146 ? 2.705 -7.555 5.719 1 95.31 146 LYS A CA 1
ATOM 1103 C C . LYS A 1 146 ? 1.829 -7.09 4.559 1 95.31 146 LYS A C 1
ATOM 1105 O O . LYS A 1 146 ? 1.629 -5.891 4.367 1 95.31 146 LYS A O 1
ATOM 1110 N N . HIS A 1 147 ? 1.376 -8.141 3.787 1 97.12 147 HIS A N 1
ATOM 1111 C CA . HIS A 1 147 ? 0.665 -7.777 2.566 1 97.12 147 HIS A CA 1
ATOM 1112 C C . HIS A 1 147 ? -0.112 -8.961 2.004 1 97.12 147 HIS A C 1
ATOM 1114 O O . HIS A 1 147 ? 0.251 -10.117 2.24 1 97.12 147 HIS A O 1
ATOM 1120 N N . LEU A 1 148 ? -1.2 -8.672 1.338 1 98.56 148 LEU A N 1
ATOM 1121 C CA . LEU A 1 148 ? -1.981 -9.641 0.581 1 98.56 148 LEU A CA 1
ATOM 1122 C C . LEU A 1 148 ? -2.064 -9.242 -0.89 1 98.56 148 LEU A C 1
ATOM 1124 O O . LEU A 1 148 ? -2.578 -8.172 -1.222 1 98.56 148 LEU A O 1
ATOM 1128 N N . VAL A 1 149 ? -1.483 -10.047 -1.786 1 98.75 149 VAL A N 1
ATOM 1129 C CA . VAL A 1 149 ? -1.596 -9.836 -3.225 1 98.75 149 VAL A CA 1
ATOM 1130 C C . VAL A 1 149 ? -2.621 -10.805 -3.812 1 98.75 149 VAL A C 1
ATOM 1132 O O . VAL A 1 149 ? -2.533 -12.016 -3.6 1 98.75 149 VAL A O 1
ATOM 1135 N N . ILE A 1 150 ? -3.59 -10.273 -4.52 1 98.81 150 ILE A N 1
ATOM 1136 C CA . ILE A 1 150 ? -4.684 -11.078 -5.055 1 98.81 150 ILE A CA 1
ATOM 1137 C C . ILE A 1 150 ? -4.656 -11.039 -6.578 1 98.81 150 ILE A C 1
ATOM 1139 O O . ILE A 1 150 ? -4.699 -9.961 -7.184 1 98.81 150 ILE A O 1
ATOM 1143 N N . MET A 1 151 ? -4.523 -12.188 -7.16 1 98.62 151 MET A N 1
ATOM 1144 C CA . MET A 1 151 ? -4.863 -12.281 -8.578 1 98.62 151 MET A CA 1
ATOM 1145 C C . MET A 1 151 ? -6.371 -12.383 -8.773 1 98.62 151 MET A C 1
ATOM 1147 O O . MET A 1 151 ? -6.98 -13.391 -8.414 1 98.62 151 MET A O 1
ATOM 1151 N N . GLY A 1 152 ? -6.91 -11.273 -9.242 1 96.62 152 GLY A N 1
ATOM 1152 C CA . GLY A 1 152 ? -8.344 -11.328 -9.461 1 96.62 152 GLY A CA 1
ATOM 1153 C C . GLY A 1 152 ? -8.977 -9.953 -9.609 1 96.62 152 GLY A C 1
ATOM 1154 O O . GLY A 1 152 ? -8.352 -8.938 -9.289 1 96.62 152 GLY A O 1
ATOM 1155 N N . GLY A 1 153 ? -10.195 -10.031 -10.164 1 94.56 153 GLY A N 1
ATOM 1156 C CA . GLY A 1 153 ? -11 -8.82 -10.266 1 94.56 153 GLY A CA 1
ATOM 1157 C C . GLY A 1 153 ? -10.82 -8.094 -11.586 1 94.56 153 GLY A C 1
ATOM 1158 O O . GLY A 1 153 ? -9.945 -8.438 -12.375 1 94.56 153 GLY A O 1
ATOM 1159 N N . ALA A 1 154 ? -11.695 -7.203 -11.773 1 93.5 154 ALA A N 1
ATOM 1160 C CA . ALA A 1 154 ? -11.703 -6.305 -12.922 1 93.5 154 ALA A CA 1
ATOM 1161 C C . ALA A 1 154 ? -12.352 -4.969 -12.57 1 93.5 154 ALA A C 1
ATOM 1163 O O . ALA A 1 154 ? -13.43 -4.934 -11.969 1 93.5 154 ALA A O 1
ATOM 1164 N N . PHE A 1 155 ? -11.672 -3.898 -12.875 1 87.62 155 PHE A N 1
ATOM 1165 C CA . PHE A 1 155 ? -12.211 -2.574 -12.594 1 87.62 155 PHE A CA 1
ATOM 1166 C C . PHE A 1 155 ? -12.719 -1.917 -13.875 1 87.62 155 PHE A C 1
ATOM 1168 O O . PHE A 1 155 ? -13.883 -1.521 -13.953 1 87.62 155 PHE A O 1
ATOM 1175 N N . HIS A 1 156 ? -11.773 -1.803 -14.844 1 87.56 156 HIS A N 1
ATOM 1176 C CA . HIS A 1 156 ? -12.125 -1.056 -16.047 1 87.56 156 HIS A CA 1
ATOM 1177 C C . HIS A 1 156 ? -12.289 -1.984 -17.234 1 87.56 156 HIS A C 1
ATOM 1179 O O . HIS A 1 156 ? -12.648 -1.538 -18.328 1 87.56 156 HIS A O 1
ATOM 1185 N N . LYS A 1 157 ? -12.07 -3.205 -17.062 1 89.44 157 LYS A N 1
ATOM 1186 C CA . LYS A 1 157 ? -12.195 -4.199 -18.125 1 89.44 157 LYS A CA 1
ATOM 1187 C C . LYS A 1 157 ? -13.367 -5.137 -17.859 1 89.44 157 LYS A C 1
ATOM 1189 O O . LYS A 1 157 ? -13.828 -5.262 -16.719 1 89.44 157 LYS A O 1
ATOM 1194 N N . PRO A 1 158 ? -13.859 -5.633 -18.922 1 89.06 158 PRO A N 1
ATOM 1195 C CA . PRO A 1 158 ? -14.867 -6.672 -18.703 1 89.06 158 PRO A CA 1
ATOM 1196 C C . PRO A 1 158 ? -14.312 -7.91 -18.016 1 89.06 158 PRO A C 1
ATOM 1198 O O . PRO A 1 158 ? -13.102 -8.164 -18.062 1 89.06 158 PRO A O 1
ATOM 1201 N N . GLY A 1 159 ? -15.203 -8.609 -17.391 1 90.25 159 GLY A N 1
ATOM 1202 C CA . GLY A 1 159 ? -14.812 -9.867 -16.781 1 90.25 159 GLY A CA 1
ATOM 1203 C C . GLY A 1 159 ? -14.523 -10.961 -17.797 1 90.25 159 GLY A C 1
ATOM 1204 O O . GLY A 1 159 ? -14.75 -10.773 -19 1 90.25 159 GLY A O 1
ATOM 1205 N N . ASN A 1 160 ? -13.984 -12.102 -17.297 1 88.75 160 ASN A N 1
ATOM 1206 C CA . ASN A 1 160 ? -13.656 -13.203 -18.188 1 88.75 160 ASN A CA 1
ATOM 1207 C C . ASN A 1 160 ? -14.562 -14.414 -17.953 1 88.75 160 ASN A C 1
ATOM 1209 O O . ASN A 1 160 ? -14.617 -15.32 -18.781 1 88.75 160 ASN A O 1
ATOM 1213 N N . ILE A 1 161 ? -15.188 -14.453 -16.844 1 88.56 161 ILE A N 1
ATOM 1214 C CA . ILE A 1 161 ? -16.156 -15.523 -16.594 1 88.56 161 ILE A CA 1
ATOM 1215 C C . ILE A 1 161 ? -17.562 -15.023 -16.891 1 88.56 161 ILE A C 1
ATOM 1217 O O . ILE A 1 161 ? -18.438 -15.805 -17.281 1 88.56 161 ILE A O 1
ATOM 1221 N N . SER A 1 162 ? -17.828 -13.844 -16.547 1 88.38 162 SER A N 1
ATOM 1222 C CA . SER A 1 162 ? -19 -13.07 -16.969 1 88.38 162 SER A CA 1
ATOM 1223 C C . SER A 1 162 ? -18.594 -11.672 -17.422 1 88.38 162 SER A C 1
ATOM 1225 O O . SER A 1 162 ? -17.422 -11.305 -17.344 1 88.38 162 SER A O 1
ATOM 1227 N N . ALA A 1 163 ? -19.562 -10.969 -17.906 1 89.56 163 ALA A N 1
ATOM 1228 C CA . ALA A 1 163 ? -19.266 -9.609 -18.344 1 89.56 163 ALA A CA 1
ATOM 1229 C C . ALA A 1 163 ? -18.766 -8.758 -17.172 1 89.56 163 ALA A C 1
ATOM 1231 O O . ALA A 1 163 ? -18.062 -7.762 -17.375 1 89.56 163 ALA A O 1
ATOM 1232 N N . TYR A 1 164 ? -19 -9.203 -15.945 1 90.62 164 TYR A N 1
ATOM 1233 C CA . TYR A 1 164 ? -18.766 -8.328 -14.805 1 90.62 164 TYR A CA 1
ATOM 1234 C C . TYR A 1 164 ? -17.703 -8.898 -13.875 1 90.62 164 TYR A C 1
ATOM 1236 O O . TYR A 1 164 ? -17.203 -8.203 -12.984 1 90.62 164 TYR A O 1
ATOM 1244 N N . ALA A 1 165 ? -17.328 -10.133 -14.086 1 94.38 165 ALA A N 1
ATOM 1245 C CA . ALA A 1 165 ? -16.578 -10.758 -13.008 1 94.38 165 ALA A CA 1
ATOM 1246 C C . ALA A 1 165 ? -15.391 -11.539 -13.555 1 94.38 165 ALA A C 1
ATOM 1248 O O . ALA A 1 165 ? -15.477 -12.164 -14.617 1 94.38 165 ALA A O 1
ATOM 1249 N N . GLU A 1 166 ? -14.328 -11.469 -12.836 1 96.44 166 GLU A N 1
ATOM 1250 C CA . GLU A 1 166 ? -13.148 -12.305 -13.023 1 96.44 166 GLU A CA 1
ATOM 1251 C C . GLU A 1 166 ? -13.297 -13.641 -12.32 1 96.44 166 GLU A C 1
ATOM 1253 O O . GLU A 1 166 ? -13.953 -13.734 -11.273 1 96.44 166 GLU A O 1
ATOM 1258 N N . ALA A 1 167 ? -12.711 -14.68 -12.812 1 94.56 167 ALA A N 1
ATOM 1259 C CA . ALA A 1 167 ? -12.93 -16.078 -12.461 1 94.56 167 ALA A CA 1
ATOM 1260 C C . ALA A 1 167 ? -12.695 -16.312 -10.977 1 94.56 167 ALA A C 1
ATOM 1262 O O . ALA A 1 167 ? -13.492 -16.984 -10.305 1 94.56 167 ALA A O 1
ATOM 1263 N N . ASN A 1 168 ? -11.562 -15.875 -10.406 1 97.19 168 ASN A N 1
ATOM 1264 C CA . ASN A 1 168 ? -11.234 -16.125 -9.008 1 97.19 168 ASN A CA 1
ATOM 1265 C C . ASN A 1 168 ? -12.242 -15.453 -8.07 1 97.19 168 ASN A C 1
ATOM 1267 O O . ASN A 1 168 ? -12.664 -16.047 -7.078 1 97.19 168 ASN A O 1
ATOM 1271 N N . ILE A 1 169 ? -12.586 -14.234 -8.398 1 97.75 169 ILE A N 1
ATOM 1272 C CA . ILE A 1 169 ? -13.523 -13.484 -7.578 1 97.75 169 ILE A CA 1
ATOM 1273 C C . ILE A 1 169 ? -14.922 -14.078 -7.715 1 97.75 169 ILE A C 1
ATOM 1275 O O . ILE A 1 169 ? -15.641 -14.234 -6.727 1 97.75 169 ILE A O 1
ATOM 1279 N N . TYR A 1 170 ? -15.305 -14.453 -8.898 1 96.19 170 TYR A N 1
ATOM 1280 C CA . TYR A 1 170 ? -16.594 -15.062 -9.18 1 96.19 170 TYR A CA 1
ATOM 1281 C C . TYR A 1 170 ? -16.734 -16.391 -8.438 1 96.19 170 TYR A C 1
ATOM 1283 O O . TYR A 1 170 ? -17.812 -16.688 -7.902 1 96.19 170 TYR A O 1
ATOM 1291 N N . GLY A 1 171 ? -15.703 -17.125 -8.453 1 96.06 171 GLY A N 1
ATOM 1292 C CA . GLY A 1 171 ? -15.719 -18.5 -7.953 1 96.06 171 GLY A CA 1
ATOM 1293 C C . GLY A 1 171 ? -16.109 -18.594 -6.488 1 96.06 171 GLY A C 1
ATOM 1294 O O . GLY A 1 171 ? -16.656 -19.594 -6.051 1 96.06 171 GLY A O 1
ATOM 1295 N N . ASP A 1 172 ? -15.758 -17.641 -5.738 1 97.62 172 ASP A N 1
ATOM 1296 C CA . ASP A 1 172 ? -16.203 -17.5 -4.352 1 97.62 172 ASP A CA 1
ATOM 1297 C C . ASP A 1 172 ? -16.391 -16.031 -3.977 1 97.62 172 ASP A C 1
ATOM 1299 O O . ASP A 1 172 ? -15.602 -15.484 -3.199 1 97.62 172 ASP A O 1
ATOM 1303 N N . ALA A 1 173 ? -17.469 -15.523 -4.473 1 97.56 173 ALA A N 1
ATOM 1304 C CA . ALA A 1 173 ? -17.734 -14.094 -4.363 1 97.56 173 ALA A CA 1
ATOM 1305 C C . ALA A 1 173 ? -17.906 -13.68 -2.904 1 97.56 173 ALA A C 1
ATOM 1307 O O . ALA A 1 173 ? -17.5 -12.594 -2.506 1 97.56 173 ALA A O 1
ATOM 1308 N N . LYS A 1 174 ? -18.5 -14.523 -2.133 1 98.06 174 LYS A N 1
ATOM 1309 C CA . LYS A 1 174 ? -18.688 -14.203 -0.72 1 98.06 174 LYS A CA 1
ATOM 1310 C C . LYS A 1 174 ? -17.344 -14.102 0 1 98.06 174 LYS A C 1
ATOM 1312 O O . LYS A 1 174 ? -17.109 -13.164 0.762 1 98.06 174 LYS A O 1
ATOM 1317 N N . ALA A 1 175 ? -16.484 -15.094 -0.242 1 98.56 175 ALA A N 1
ATOM 1318 C CA . ALA A 1 175 ? -15.141 -15.047 0.335 1 98.56 175 ALA A CA 1
ATOM 1319 C C . ALA A 1 175 ? -14.406 -13.773 -0.087 1 98.56 175 ALA A C 1
ATOM 1321 O O . ALA A 1 175 ? -13.75 -13.133 0.731 1 98.56 175 ALA A O 1
ATOM 1322 N N . ALA A 1 176 ? -14.547 -13.477 -1.371 1 98.5 176 ALA A N 1
ATOM 1323 C CA . ALA A 1 176 ? -13.891 -12.281 -1.899 1 98.5 176 ALA A CA 1
ATOM 1324 C C . ALA A 1 176 ? -14.391 -11.023 -1.191 1 98.5 176 ALA A C 1
ATOM 1326 O O . ALA A 1 176 ? -13.602 -10.148 -0.839 1 98.5 176 ALA A O 1
ATOM 1327 N N . ASP A 1 177 ? -15.664 -10.914 -0.979 1 98.19 177 ASP A N 1
ATOM 1328 C CA . ASP A 1 177 ? -16.234 -9.758 -0.303 1 98.19 177 ASP A CA 1
ATOM 1329 C C . ASP A 1 177 ? -15.703 -9.633 1.124 1 98.19 177 ASP A C 1
ATOM 1331 O O . ASP A 1 177 ? -15.344 -8.539 1.564 1 98.19 177 ASP A O 1
ATOM 1335 N N . LEU A 1 178 ? -15.672 -10.727 1.843 1 98.25 178 LEU A N 1
ATOM 1336 C CA . LEU A 1 178 ? -15.164 -10.75 3.211 1 98.25 178 LEU A CA 1
ATOM 1337 C C . LEU A 1 178 ? -13.719 -10.258 3.266 1 98.25 178 LEU A C 1
ATOM 1339 O O . LEU A 1 178 ? -13.375 -9.438 4.117 1 98.25 178 LEU A O 1
ATOM 1343 N N . VAL A 1 179 ? -12.93 -10.742 2.348 1 98.62 179 VAL A N 1
ATOM 1344 C CA . VAL A 1 179 ? -11.508 -10.422 2.338 1 98.62 179 VAL A CA 1
ATOM 1345 C C . VAL A 1 179 ? -11.305 -8.961 1.934 1 98.62 179 VAL A C 1
ATOM 1347 O O . VAL A 1 179 ? -10.5 -8.25 2.539 1 98.62 179 VAL A O 1
ATOM 1350 N N . PHE A 1 180 ? -12.07 -8.484 0.934 1 97.81 180 PHE A N 1
ATOM 1351 C CA . PHE A 1 180 ? -11.945 -7.117 0.435 1 97.81 180 PHE A CA 1
ATOM 1352 C C . PHE A 1 180 ? -12.266 -6.109 1.53 1 97.81 180 PHE A C 1
ATOM 1354 O O . PHE A 1 180 ? -11.68 -5.023 1.574 1 97.81 180 PHE A O 1
ATOM 1361 N N . ARG A 1 181 ? -13.094 -6.445 2.449 1 96.62 181 ARG A N 1
ATOM 1362 C CA . ARG A 1 181 ? -13.609 -5.488 3.426 1 96.62 181 ARG A CA 1
ATOM 1363 C C . ARG A 1 181 ? -12.875 -5.625 4.758 1 96.62 181 ARG A C 1
ATOM 1365 O O . ARG A 1 181 ? -13.117 -4.852 5.684 1 96.62 181 ARG A O 1
ATOM 1372 N N . ALA A 1 182 ? -11.961 -6.59 4.859 1 96.94 182 ALA A N 1
ATOM 1373 C CA . ALA A 1 182 ? -11.453 -7.023 6.156 1 96.94 182 ALA A CA 1
ATOM 1374 C C . ALA A 1 182 ? -10.352 -6.09 6.652 1 96.94 182 ALA A C 1
ATOM 1376 O O . ALA A 1 182 ? -9.992 -6.117 7.832 1 96.94 182 ALA A O 1
ATOM 1377 N N . GLY A 1 183 ? -9.789 -5.289 5.742 1 94.44 183 GLY A N 1
ATOM 1378 C CA . GLY A 1 183 ? -8.773 -4.344 6.176 1 94.44 183 GLY A CA 1
ATOM 1379 C C . GLY A 1 183 ? -7.355 -4.824 5.902 1 94.44 183 GLY A C 1
ATOM 1380 O O . GLY A 1 183 ? -6.391 -4.215 6.363 1 94.44 183 GLY A O 1
ATOM 1381 N N . PHE A 1 184 ? -7.156 -5.906 5.078 1 95.94 184 PHE A N 1
ATOM 1382 C CA . PHE A 1 184 ? -5.832 -6.336 4.645 1 95.94 184 PHE A CA 1
ATOM 1383 C C . PHE A 1 184 ? -5.133 -5.227 3.863 1 95.94 184 PHE A C 1
ATOM 1385 O O . PHE A 1 184 ? -5.766 -4.52 3.078 1 95.94 184 PHE A O 1
ATOM 1392 N N . PRO A 1 185 ? -3.791 -5.02 4.152 1 95.31 185 PRO A N 1
ATOM 1393 C CA . PRO A 1 185 ? -3.053 -4.332 3.09 1 95.31 185 PRO A CA 1
ATOM 1394 C C . PRO A 1 185 ? -3.012 -5.133 1.79 1 95.31 185 PRO A C 1
ATOM 1396 O O . PRO A 1 185 ? -2.264 -6.109 1.683 1 95.31 185 PRO A O 1
ATOM 1399 N N . THR A 1 186 ? -3.867 -4.762 0.852 1 97.19 186 THR A N 1
ATOM 1400 C CA . THR A 1 186 ? -4.133 -5.637 -0.283 1 97.19 186 THR A CA 1
ATOM 1401 C C . THR A 1 186 ? -3.736 -4.961 -1.593 1 97.19 186 THR A C 1
ATOM 1403 O O . THR A 1 186 ? -3.986 -3.77 -1.783 1 97.19 186 THR A O 1
ATOM 1406 N N . THR A 1 187 ? -3.061 -5.66 -2.443 1 98 187 THR A N 1
ATOM 1407 C CA . THR A 1 187 ? -2.9 -5.309 -3.85 1 98 187 THR A CA 1
ATOM 1408 C C . THR A 1 187 ? -3.672 -6.277 -4.742 1 98 187 THR A C 1
ATOM 1410 O O . THR A 1 187 ? -3.447 -7.488 -4.695 1 98 187 THR A O 1
ATOM 1413 N N . VAL A 1 188 ? -4.574 -5.734 -5.512 1 98.19 188 VAL A N 1
ATOM 1414 C CA . VAL A 1 188 ? -5.332 -6.539 -6.461 1 98.19 188 VAL A CA 1
ATOM 1415 C C . VAL A 1 188 ? -4.719 -6.41 -7.855 1 98.19 188 VAL A C 1
ATOM 1417 O O . VAL A 1 188 ? -4.543 -5.301 -8.359 1 98.19 188 VAL A O 1
ATOM 1420 N N . VAL A 1 189 ? -4.324 -7.523 -8.406 1 98.25 189 VAL A N 1
ATOM 1421 C CA . VAL A 1 189 ? -3.852 -7.641 -9.781 1 98.25 189 VAL A CA 1
ATOM 1422 C C . VAL A 1 189 ? -4.91 -8.344 -10.633 1 98.25 189 VAL A C 1
ATOM 1424 O O . VAL A 1 189 ? -5 -9.57 -10.625 1 98.25 189 VAL A O 1
ATOM 1427 N N . GLY A 1 190 ? -5.641 -7.539 -11.328 1 97.62 190 GLY A N 1
ATOM 1428 C CA . GLY A 1 190 ? -6.793 -8.07 -12.031 1 97.62 190 GLY A CA 1
ATOM 1429 C C . GLY A 1 190 ? -6.633 -8.047 -13.539 1 97.62 190 GLY A C 1
ATOM 1430 O O . GLY A 1 190 ? -5.52 -7.914 -14.047 1 97.62 190 GLY A O 1
ATOM 1431 N N . LEU A 1 191 ? -7.781 -8.188 -14.195 1 96.69 191 LEU A N 1
ATOM 1432 C CA . LEU A 1 191 ? -7.824 -8.289 -15.656 1 96.69 191 LEU A CA 1
ATOM 1433 C C . LEU A 1 191 ? -7.359 -6.996 -16.312 1 96.69 191 LEU A C 1
ATOM 1435 O O . LEU A 1 191 ? -6.895 -7.004 -17.453 1 96.69 191 LEU A O 1
ATOM 1439 N N . ASP A 1 192 ? -7.375 -5.887 -15.594 1 95.5 192 ASP A N 1
ATOM 1440 C CA . ASP A 1 192 ? -6.969 -4.582 -16.109 1 95.5 192 ASP A CA 1
ATOM 1441 C C . ASP A 1 192 ? -5.512 -4.602 -16.562 1 95.5 192 ASP A C 1
ATOM 1443 O O . ASP A 1 192 ? -5.145 -3.926 -17.531 1 95.5 192 ASP A O 1
ATOM 1447 N N . VAL A 1 193 ? -4.727 -5.414 -15.875 1 96.88 193 VAL A N 1
ATOM 1448 C CA . VAL A 1 193 ? -3.309 -5.414 -16.219 1 96.88 193 VAL A CA 1
ATOM 1449 C C . VAL A 1 193 ? -2.904 -6.781 -16.766 1 96.88 193 VAL A C 1
ATOM 1451 O O . VAL A 1 193 ? -1.998 -6.883 -17.594 1 96.88 193 VAL A O 1
ATOM 1454 N N . THR A 1 194 ? -3.586 -7.836 -16.344 1 96.06 194 THR A N 1
ATOM 1455 C CA . THR A 1 194 ? -3.174 -9.164 -16.781 1 96.06 194 THR A CA 1
ATOM 1456 C C . THR A 1 194 ? -3.541 -9.383 -18.25 1 96.06 194 THR A C 1
ATOM 1458 O O . THR A 1 194 ? -2.824 -10.07 -18.984 1 96.06 194 THR A O 1
ATOM 1461 N N . MET A 1 195 ? -4.617 -8.781 -18.688 1 93.62 195 MET A N 1
ATOM 1462 C CA . MET A 1 195 ? -5.066 -8.953 -20.078 1 93.62 195 MET A CA 1
ATOM 1463 C C . MET A 1 195 ? -4.223 -8.109 -21.031 1 93.62 195 MET A C 1
ATOM 1465 O O . MET A 1 195 ? -4.406 -8.164 -22.234 1 93.62 195 MET A O 1
ATOM 1469 N N . GLU A 1 196 ? -3.262 -7.422 -20.438 1 92.25 196 GLU A N 1
ATOM 1470 C CA . GLU A 1 196 ? -2.348 -6.613 -21.234 1 92.25 196 GLU A CA 1
ATOM 1471 C C . GLU A 1 196 ? -0.928 -7.168 -21.188 1 92.25 196 GLU A C 1
ATOM 1473 O O . GLU A 1 196 ? -0.004 -6.582 -21.75 1 92.25 196 GLU A O 1
ATOM 1478 N N . THR A 1 197 ? -0.755 -8.219 -20.516 1 94.19 197 THR A N 1
ATOM 1479 C CA . THR A 1 197 ? 0.562 -8.82 -20.328 1 94.19 197 THR A CA 1
ATOM 1480 C C . THR A 1 197 ? 0.624 -10.195 -20.984 1 94.19 197 THR A C 1
ATOM 1482 O O . THR A 1 197 ? -0.09 -11.117 -20.578 1 94.19 197 THR A O 1
ATOM 1485 N N . PHE A 1 198 ? 1.552 -10.367 -21.938 1 93.69 198 PHE A N 1
ATOM 1486 C CA . PHE A 1 198 ? 1.577 -11.578 -22.75 1 93.69 198 PHE A CA 1
ATOM 1487 C C . PHE A 1 198 ? 2.949 -12.242 -22.703 1 93.69 198 PHE A C 1
ATOM 1489 O O . PHE A 1 198 ? 3.975 -11.555 -22.703 1 93.69 198 PHE A O 1
ATOM 1496 N N . ILE A 1 199 ? 2.895 -13.523 -22.594 1 93.94 199 ILE A N 1
ATOM 1497 C CA . ILE A 1 199 ? 4.07 -14.344 -22.875 1 93.94 199 ILE A CA 1
ATOM 1498 C C . ILE A 1 199 ? 3.969 -14.922 -24.281 1 93.94 199 ILE A C 1
ATOM 1500 O O . ILE A 1 199 ? 2.936 -15.477 -24.656 1 93.94 199 ILE A O 1
ATOM 1504 N N . SER A 1 200 ? 5.039 -14.773 -25.062 1 93.5 200 SER A N 1
ATOM 1505 C CA . SER A 1 200 ? 5.012 -15.234 -26.438 1 93.5 200 SER A CA 1
ATOM 1506 C C . SER A 1 200 ? 5.836 -16.5 -26.625 1 93.5 200 SER A C 1
ATOM 1508 O O . SER A 1 200 ? 6.66 -16.844 -25.766 1 93.5 200 SER A O 1
ATOM 1510 N N . ALA A 1 201 ? 5.469 -17.172 -27.719 1 91.56 201 ALA A N 1
ATOM 1511 C CA . ALA A 1 201 ? 6.27 -18.328 -28.094 1 91.56 201 ALA A CA 1
ATOM 1512 C C . ALA A 1 201 ? 7.738 -17.953 -28.281 1 91.56 201 ALA A C 1
ATOM 1514 O O . ALA A 1 201 ? 8.633 -18.75 -27.969 1 91.56 201 ALA A O 1
ATOM 1515 N N . GLN A 1 202 ? 7.938 -16.812 -28.766 1 92.5 202 GLN A N 1
ATOM 1516 C CA . GLN A 1 202 ? 9.297 -16.312 -28.922 1 92.5 202 GLN A CA 1
ATOM 1517 C C . GLN A 1 202 ? 9.992 -16.172 -27.578 1 92.5 202 GLN A C 1
ATOM 1519 O O . GLN A 1 202 ? 11.172 -16.5 -27.438 1 92.5 202 GLN A O 1
ATOM 1524 N N . ASP A 1 203 ? 9.273 -15.68 -26.594 1 94.19 203 ASP A N 1
ATOM 1525 C CA . ASP A 1 203 ? 9.828 -15.547 -25.25 1 94.19 203 ASP A CA 1
ATOM 1526 C C . ASP A 1 203 ? 10.312 -16.891 -24.719 1 94.19 203 ASP A C 1
ATOM 1528 O O . ASP A 1 203 ? 11.422 -17 -24.172 1 94.19 203 ASP A O 1
ATOM 1532 N N . ILE A 1 204 ? 9.523 -17.859 -24.906 1 92.31 204 ILE A N 1
ATOM 1533 C CA . ILE A 1 204 ? 9.828 -19.172 -24.359 1 92.31 204 ILE A CA 1
ATOM 1534 C C . ILE A 1 204 ? 10.945 -19.828 -25.172 1 92.31 204 ILE A C 1
ATOM 1536 O O . ILE A 1 204 ? 11.789 -20.547 -24.609 1 92.31 204 ILE A O 1
ATOM 1540 N N . SER A 1 205 ? 10.914 -19.609 -26.484 1 92.56 205 SER A N 1
ATOM 1541 C CA . SER A 1 205 ? 11.992 -20.109 -27.328 1 92.56 205 SER A CA 1
ATOM 1542 C C . SER A 1 205 ? 13.336 -19.516 -26.906 1 92.56 205 SER A C 1
ATOM 1544 O O . SER A 1 205 ? 14.328 -20.234 -26.781 1 92.56 205 SER A O 1
ATOM 1546 N N . LEU A 1 206 ? 13.32 -18.266 -26.672 1 93.31 206 LEU A N 1
ATOM 1547 C CA . LEU A 1 206 ? 14.539 -17.594 -26.219 1 93.31 206 LEU A CA 1
ATOM 1548 C C . LEU A 1 206 ? 14.961 -18.078 -24.844 1 93.31 206 LEU A C 1
ATOM 1550 O O . LEU A 1 206 ? 16.156 -18.219 -24.562 1 93.31 206 LEU A O 1
ATOM 1554 N N . LEU A 1 207 ? 14 -18.297 -24.031 1 94.25 207 LEU A N 1
ATOM 1555 C CA . LEU A 1 207 ? 14.297 -18.844 -22.703 1 94.25 207 LEU A CA 1
ATOM 1556 C C . LEU A 1 207 ? 14.984 -20.203 -22.828 1 94.25 207 LEU A C 1
ATOM 1558 O O . LEU A 1 207 ? 15.914 -20.484 -22.062 1 94.25 207 LEU A O 1
ATOM 1562 N N . GLY A 1 208 ? 14.523 -21 -23.734 1 93.94 208 GLY A N 1
ATOM 1563 C CA . GLY A 1 208 ? 15.156 -22.297 -23.969 1 93.94 208 GLY A CA 1
ATOM 1564 C C . GLY A 1 208 ? 16.609 -22.188 -24.359 1 93.94 208 GLY A C 1
ATOM 1565 O O . GLY A 1 208 ? 17.438 -23.031 -23.984 1 93.94 208 GLY A O 1
ATOM 1566 N N . LYS A 1 209 ? 16.953 -21.156 -25.016 1 93.38 209 LYS A N 1
ATOM 1567 C CA . LYS A 1 209 ? 18.312 -20.938 -25.5 1 93.38 209 LYS A CA 1
ATOM 1568 C C . LYS A 1 209 ? 19.219 -20.406 -24.391 1 93.38 209 LYS A C 1
ATOM 1570 O O . LYS A 1 209 ? 20.391 -20.75 -24.328 1 93.38 209 LYS A O 1
ATOM 1575 N N . TYR A 1 210 ? 18.656 -19.578 -23.453 1 93.25 210 TYR A N 1
ATOM 1576 C CA . TYR A 1 210 ? 19.5 -18.797 -22.562 1 93.25 210 TYR A CA 1
ATOM 1577 C C . TYR A 1 210 ? 19.344 -19.234 -21.125 1 93.25 210 TYR A C 1
ATOM 1579 O O . TYR A 1 210 ? 20.094 -18.797 -20.234 1 93.25 210 TYR A O 1
ATOM 1587 N N . CYS A 1 211 ? 18.281 -20.078 -20.859 1 94.81 211 CYS A N 1
ATOM 1588 C CA . CYS A 1 211 ? 18.047 -20.484 -19.469 1 94.81 211 CYS A CA 1
ATOM 1589 C C . CYS A 1 211 ? 19.281 -21.156 -18.891 1 94.81 211 CYS A C 1
ATOM 1591 O O . CYS A 1 211 ? 20.125 -21.688 -19.625 1 94.81 211 CYS A O 1
ATOM 1593 N N . ARG A 1 212 ? 19.5 -21.078 -17.562 1 93.31 212 ARG A N 1
ATOM 1594 C CA . ARG A 1 212 ? 20.562 -21.781 -16.859 1 93.31 212 ARG A CA 1
ATOM 1595 C C . ARG A 1 212 ? 20.391 -23.297 -16.969 1 93.31 212 ARG A C 1
ATOM 1597 O O . ARG A 1 212 ? 19.281 -23.797 -17.016 1 93.31 212 ARG A O 1
ATOM 1604 N N . LYS A 1 213 ? 21.422 -23.922 -16.984 1 94.25 213 LYS A N 1
ATOM 1605 C CA . LYS A 1 213 ? 21.438 -25.375 -17.172 1 94.25 213 LYS A CA 1
ATOM 1606 C C . LYS A 1 213 ? 20.547 -26.062 -16.141 1 94.25 213 LYS A C 1
ATOM 1608 O O . LYS A 1 213 ? 19.844 -27.031 -16.453 1 94.25 213 LYS A O 1
ATOM 1613 N N . GLU A 1 214 ? 20.578 -25.625 -14.938 1 94.62 214 GLU A N 1
ATOM 1614 C CA . GLU A 1 214 ? 19.844 -26.266 -13.844 1 94.62 214 GLU A CA 1
ATOM 1615 C C . GLU A 1 214 ? 18.328 -26.078 -14.016 1 94.62 214 GLU A C 1
ATOM 1617 O O . GLU A 1 214 ? 17.547 -26.75 -13.352 1 94.62 214 GLU A O 1
ATOM 1622 N N . ASN A 1 215 ? 17.938 -25.188 -14.961 1 96.75 215 ASN A N 1
ATOM 1623 C CA . ASN A 1 215 ? 16.516 -24.875 -15.141 1 96.75 215 ASN A CA 1
ATOM 1624 C C . ASN A 1 215 ? 15.969 -25.469 -16.438 1 96.75 215 ASN A C 1
ATOM 1626 O O . ASN A 1 215 ? 14.828 -25.203 -16.812 1 96.75 215 ASN A O 1
ATOM 1630 N N . ARG A 1 216 ? 16.734 -26.281 -17.156 1 96.12 216 ARG A N 1
ATOM 1631 C CA . ARG A 1 216 ? 16.359 -26.812 -18.469 1 96.12 216 ARG A CA 1
ATOM 1632 C C . ARG A 1 216 ? 15.055 -27.609 -18.359 1 96.12 216 ARG A C 1
ATOM 1634 O O . ARG A 1 216 ? 14.18 -27.484 -19.234 1 96.12 216 ARG A O 1
ATOM 1641 N N . LYS A 1 217 ? 14.984 -28.422 -17.328 1 96.56 217 LYS A N 1
ATOM 1642 C CA . LYS A 1 217 ? 13.773 -29.219 -17.156 1 96.56 217 LYS A CA 1
ATOM 1643 C C . LYS A 1 217 ? 12.555 -28.344 -16.922 1 96.56 217 LYS A C 1
ATOM 1645 O O . LYS A 1 217 ? 11.453 -28.641 -17.375 1 96.56 217 LYS A O 1
ATOM 1650 N N . ILE A 1 218 ? 12.75 -27.297 -16.141 1 97.56 218 ILE A N 1
ATOM 1651 C CA . ILE A 1 218 ? 11.672 -26.344 -15.875 1 97.56 218 ILE A CA 1
ATOM 1652 C C . ILE A 1 218 ? 11.219 -25.703 -17.188 1 97.56 218 ILE A C 1
ATOM 1654 O O . ILE A 1 218 ? 10.016 -25.594 -17.438 1 97.56 218 ILE A O 1
ATOM 1658 N N . VAL A 1 219 ? 12.164 -25.266 -17.984 1 96.81 219 VAL A N 1
ATOM 1659 C CA . VAL A 1 219 ? 11.875 -24.578 -19.234 1 96.81 219 VAL A CA 1
ATOM 1660 C C . VAL A 1 219 ? 11.156 -25.531 -20.188 1 96.81 219 VAL A C 1
ATOM 1662 O O . VAL A 1 219 ? 10.227 -25.125 -20.891 1 96.81 219 VAL A O 1
ATOM 1665 N N . GLN A 1 220 ? 11.617 -26.766 -20.219 1 95.5 220 GLN A N 1
ATOM 1666 C CA . GLN A 1 220 ? 10.953 -27.766 -21.047 1 95.5 220 GLN A CA 1
ATOM 1667 C C . GLN A 1 220 ? 9.5 -27.953 -20.609 1 95.5 220 GLN A C 1
ATOM 1669 O O . GLN A 1 220 ? 8.602 -28.047 -21.453 1 95.5 220 GLN A O 1
ATOM 1674 N N . TYR A 1 221 ? 9.312 -28.047 -19.359 1 96.19 221 TYR A N 1
ATOM 1675 C CA . TYR A 1 221 ? 7.945 -28.141 -18.844 1 96.19 221 TYR A CA 1
ATOM 1676 C C . TYR A 1 221 ? 7.125 -26.938 -19.281 1 96.19 221 TYR A C 1
ATOM 1678 O O . TYR A 1 221 ? 6.008 -27.094 -19.781 1 96.19 221 TYR A O 1
ATOM 1686 N N . MET A 1 222 ? 7.684 -25.672 -19.062 1 95.75 222 MET A N 1
ATOM 1687 C CA . MET A 1 222 ? 6.969 -24.453 -19.406 1 95.75 222 MET A CA 1
ATOM 1688 C C . MET A 1 222 ? 6.594 -24.438 -20.891 1 95.75 222 MET A C 1
ATOM 1690 O O . MET A 1 222 ? 5.48 -24.047 -21.25 1 95.75 222 MET A O 1
ATOM 1694 N N . GLN A 1 223 ? 7.5 -24.859 -21.703 1 93.06 223 GLN A N 1
ATOM 1695 C CA . GLN A 1 223 ? 7.246 -24.922 -23.141 1 93.06 223 GLN A CA 1
ATOM 1696 C C . GLN A 1 223 ? 6.059 -25.828 -23.453 1 93.06 223 GLN A C 1
ATOM 1698 O O . GLN A 1 223 ? 5.164 -25.453 -24.203 1 93.06 223 GLN A O 1
ATOM 1703 N N . SER A 1 224 ? 6.035 -26.969 -22.859 1 92.75 224 SER A N 1
ATOM 1704 C CA . SER A 1 224 ? 4.977 -27.938 -23.094 1 92.75 224 SER A CA 1
ATOM 1705 C C . SER A 1 224 ? 3.635 -27.438 -22.562 1 92.75 224 SER A C 1
ATOM 1707 O O . SER A 1 224 ? 2.615 -27.531 -23.25 1 92.75 224 SER A O 1
ATOM 1709 N N . ALA A 1 225 ? 3.65 -26.969 -21.375 1 91.62 225 ALA A N 1
ATOM 1710 C CA . ALA A 1 225 ? 2.422 -26.5 -20.734 1 91.62 225 ALA A CA 1
ATOM 1711 C C . ALA A 1 225 ? 1.838 -25.312 -21.5 1 91.62 225 ALA A C 1
ATOM 1713 O O . ALA A 1 225 ? 0.624 -25.219 -21.688 1 91.62 225 ALA A O 1
ATOM 1714 N N . LEU A 1 226 ? 2.699 -24.391 -21.953 1 90.81 226 LEU A N 1
ATOM 1715 C CA . LEU A 1 226 ? 2.242 -23.156 -22.594 1 90.81 226 LEU A CA 1
ATOM 1716 C C . LEU A 1 226 ? 1.769 -23.453 -24.016 1 90.81 226 LEU A C 1
ATOM 1718 O O . LEU A 1 226 ? 0.95 -22.703 -24.562 1 90.81 226 LEU A O 1
ATOM 1722 N N . GLU A 1 227 ? 2.314 -24.438 -24.578 1 86.62 227 GLU A N 1
ATOM 1723 C CA . GLU A 1 227 ? 1.803 -24.828 -25.891 1 86.62 227 GLU A CA 1
ATOM 1724 C C . GLU A 1 227 ? 0.302 -25.109 -25.844 1 86.62 227 GLU A C 1
ATOM 1726 O O . GLU A 1 227 ? -0.436 -24.719 -26.75 1 86.62 227 GLU A O 1
ATOM 1731 N N . TYR A 1 228 ? -0.065 -25.797 -24.828 1 83.5 228 TYR A N 1
ATOM 1732 C CA . TYR A 1 228 ? -1.487 -26.031 -24.609 1 83.5 228 TYR A CA 1
ATOM 1733 C C . TYR A 1 228 ? -2.242 -24.719 -24.422 1 83.5 228 TYR A C 1
ATOM 1735 O O . TYR A 1 228 ? -3.328 -24.547 -24.969 1 83.5 228 TYR A O 1
ATOM 1743 N N . TYR A 1 229 ? -1.666 -23.891 -23.719 1 83.94 229 TYR A N 1
ATOM 1744 C CA . TYR A 1 229 ? -2.277 -22.609 -23.391 1 83.94 229 TYR A CA 1
ATOM 1745 C C . TYR A 1 229 ? -2.367 -21.719 -24.625 1 83.94 229 TYR A C 1
ATOM 1747 O O . TYR A 1 229 ? -3.344 -20.984 -24.797 1 83.94 229 TYR A O 1
ATOM 1755 N N . PHE A 1 230 ? -1.374 -21.766 -25.453 1 84.94 230 PHE A N 1
ATOM 1756 C CA . PHE A 1 230 ? -1.365 -21.016 -26.703 1 84.94 230 PHE A CA 1
ATOM 1757 C C . PHE A 1 230 ? -2.506 -21.453 -27.609 1 84.94 230 PHE A C 1
ATOM 1759 O O . PHE A 1 230 ? -3.141 -20.625 -28.266 1 84.94 230 PHE A O 1
ATOM 1766 N N . GLN A 1 231 ? -2.725 -22.703 -27.594 1 82 231 GLN A N 1
ATOM 1767 C CA . GLN A 1 231 ? -3.812 -23.234 -28.406 1 82 231 GLN A CA 1
ATOM 1768 C C . GLN A 1 231 ? -5.16 -22.688 -27.953 1 82 231 GLN A C 1
ATOM 1770 O O . GLN A 1 231 ? -5.977 -22.281 -28.781 1 82 231 GLN A O 1
ATOM 1775 N N . PHE A 1 232 ? -5.305 -22.672 -26.734 1 80.81 232 PHE A N 1
ATOM 1776 C CA . PHE A 1 232 ? -6.539 -22.109 -26.188 1 80.81 232 PHE A CA 1
ATOM 1777 C C . PHE A 1 232 ? -6.648 -20.625 -26.531 1 80.81 232 PHE A C 1
ATOM 1779 O O . PHE A 1 232 ? -7.719 -20.156 -26.922 1 80.81 232 PHE A O 1
ATOM 1786 N N . SER A 1 233 ? -5.59 -19.938 -26.297 1 83.12 233 SER A N 1
ATOM 1787 C CA . SER A 1 233 ? -5.586 -18.5 -26.547 1 83.12 233 SER A CA 1
ATOM 1788 C C . SER A 1 233 ? -5.906 -18.172 -28 1 83.12 233 SER A C 1
ATOM 1790 O O . SER A 1 233 ? -6.609 -17.203 -28.281 1 83.12 233 SER A O 1
ATOM 1792 N N . TYR A 1 234 ? -5.402 -18.969 -28.844 1 79.38 234 TYR A N 1
ATOM 1793 C CA . TYR A 1 234 ? -5.688 -18.797 -30.266 1 79.38 234 TYR A CA 1
ATOM 1794 C C . TYR A 1 234 ? -7.164 -19.031 -30.562 1 79.38 234 TYR A C 1
ATOM 1796 O O . TYR A 1 234 ? -7.805 -18.219 -31.25 1 79.38 234 TYR A O 1
ATOM 1804 N N . GLN A 1 235 ? -7.715 -20.016 -29.984 1 80.75 235 GLN A N 1
ATOM 1805 C CA . GLN A 1 235 ? -9.094 -20.422 -30.25 1 80.75 235 GLN A CA 1
ATOM 1806 C C . GLN A 1 235 ? -10.078 -19.453 -29.609 1 80.75 235 GLN A C 1
ATOM 1808 O O . GLN A 1 235 ? -11.141 -19.172 -30.172 1 80.75 235 GLN A O 1
ATOM 1813 N N . SER A 1 236 ? -9.695 -18.938 -28.469 1 75.25 236 SER A N 1
ATOM 1814 C CA . SER A 1 236 ? -10.641 -18.156 -27.672 1 75.25 236 SER A CA 1
ATOM 1815 C C . SER A 1 236 ? -10.508 -16.672 -27.969 1 75.25 236 SER A C 1
ATOM 1817 O O . SER A 1 236 ? -11.5 -15.93 -27.938 1 75.25 236 SER A O 1
ATOM 1819 N N . MET A 1 237 ? -9.297 -16.234 -28.25 1 76.62 237 MET A N 1
ATOM 1820 C CA . MET A 1 237 ? -9.07 -14.805 -28.359 1 76.62 237 MET A CA 1
ATOM 1821 C C . MET A 1 237 ? -8.391 -14.445 -29.672 1 76.62 237 MET A C 1
ATOM 1823 O O . MET A 1 237 ? -8.188 -13.273 -29.984 1 76.62 237 MET A O 1
ATOM 1827 N N . GLY A 1 238 ? -7.98 -15.398 -30.453 1 76.19 238 GLY A N 1
ATOM 1828 C CA . GLY A 1 238 ? -7.316 -15.156 -31.719 1 76.19 238 GLY A CA 1
ATOM 1829 C C . GLY A 1 238 ? -5.863 -14.742 -31.562 1 76.19 238 GLY A C 1
ATOM 1830 O O . GLY A 1 238 ? -5.277 -14.141 -32.469 1 76.19 238 GLY A O 1
ATOM 1831 N N . CYS A 1 239 ? -5.359 -14.961 -30.328 1 79.44 239 CYS A N 1
ATOM 1832 C CA . CYS A 1 239 ? -3.959 -14.625 -30.094 1 79.44 239 CYS A CA 1
ATOM 1833 C C . CYS A 1 239 ? -3.035 -15.688 -30.672 1 79.44 239 CYS A C 1
ATOM 1835 O O . CYS A 1 239 ? -3.051 -16.844 -30.234 1 79.44 239 CYS A O 1
ATOM 1837 N N . GLN A 1 240 ? -2.242 -15.234 -31.594 1 82.38 240 GLN A N 1
ATOM 1838 C CA . GLN A 1 240 ? -1.331 -16.188 -32.219 1 82.38 240 GLN A CA 1
ATOM 1839 C C . GLN A 1 240 ? -0.001 -16.234 -31.469 1 82.38 240 GLN A C 1
ATOM 1841 O O . GLN A 1 240 ? 0.705 -15.234 -31.375 1 82.38 240 GLN A O 1
ATOM 1846 N N . ASP A 1 241 ? 0.285 -17.297 -30.938 1 86 241 ASP A N 1
ATOM 1847 C CA . ASP A 1 241 ? 1.573 -17.625 -30.344 1 86 241 ASP A CA 1
ATOM 1848 C C . ASP A 1 241 ? 1.85 -16.75 -29.125 1 86 241 ASP A C 1
ATOM 1850 O O . ASP A 1 241 ? 2.992 -16.359 -28.875 1 86 241 ASP A O 1
ATOM 1854 N N . ARG A 1 242 ? 0.9 -16.344 -28.484 1 88.81 242 ARG A N 1
ATOM 1855 C CA . ARG A 1 242 ? 1.021 -15.625 -27.219 1 88.81 242 ARG A CA 1
ATOM 1856 C C . ARG A 1 242 ? -0.187 -15.875 -26.328 1 88.81 242 ARG A C 1
ATOM 1858 O O . ARG A 1 242 ? -1.257 -16.25 -26.812 1 88.81 242 ARG A O 1
ATOM 1865 N N . CYS A 1 243 ? -0.01 -15.781 -25.141 1 87.81 243 CYS A N 1
ATOM 1866 C CA . CYS A 1 243 ? -1.108 -15.93 -24.188 1 87.81 243 CYS A CA 1
ATOM 1867 C C . CYS A 1 243 ? -0.958 -14.969 -23.016 1 87.81 243 CYS A C 1
ATOM 1869 O O . CYS A 1 243 ? 0.148 -14.508 -22.734 1 87.81 243 CYS A O 1
ATOM 1871 N N . VAL A 1 244 ? -2.111 -14.641 -22.453 1 89.62 244 VAL A N 1
ATOM 1872 C CA . VAL A 1 244 ? -2.109 -13.875 -21.219 1 89.62 244 VAL A CA 1
ATOM 1873 C C . VAL A 1 244 ? -1.725 -14.781 -20.047 1 89.62 244 VAL A C 1
ATOM 1875 O O . VAL A 1 244 ? -2.098 -15.953 -20.016 1 89.62 244 VAL A O 1
ATOM 1878 N N . VAL A 1 245 ? -0.927 -14.266 -19.25 1 86.06 245 VAL A N 1
ATOM 1879 C CA . VAL A 1 245 ? -0.627 -15.008 -18.031 1 86.06 245 VAL A CA 1
ATOM 1880 C C . VAL A 1 245 ? -1.059 -14.188 -16.812 1 86.06 245 VAL A C 1
ATOM 1882 O O . VAL A 1 245 ? -0.342 -13.289 -16.375 1 86.06 245 VAL A O 1
ATOM 1885 N N . HIS A 1 246 ? -2.062 -14.594 -16.109 1 95.62 246 HIS A N 1
ATOM 1886 C CA . HIS A 1 246 ? -2.695 -13.914 -14.992 1 95.62 246 HIS A CA 1
ATOM 1887 C C . HIS A 1 246 ? -1.883 -14.086 -13.711 1 95.62 246 HIS A C 1
ATOM 1889 O O . HIS A 1 246 ? -1.243 -13.133 -13.242 1 95.62 246 HIS A O 1
ATOM 1895 N N . ASP A 1 247 ? -1.721 -15.305 -13.328 1 98 247 ASP A N 1
ATOM 1896 C CA . ASP A 1 247 ? -1.129 -15.625 -12.031 1 98 247 ASP A CA 1
ATOM 1897 C C . ASP A 1 247 ? 0.35 -15.25 -12 1 98 247 ASP A C 1
ATOM 1899 O O . ASP A 1 247 ? 0.836 -14.719 -10.992 1 98 247 ASP A O 1
ATOM 1903 N N . PRO A 1 248 ? 1.105 -15.477 -13.148 1 98.25 248 PRO A N 1
ATOM 1904 C CA . PRO A 1 248 ? 2.514 -15.07 -13.109 1 98.25 248 PRO A CA 1
ATOM 1905 C C . PRO A 1 248 ? 2.689 -13.57 -12.875 1 98.25 248 PRO A C 1
ATOM 1907 O O . PRO A 1 248 ? 3.598 -13.156 -12.148 1 98.25 248 PRO A O 1
ATOM 1910 N N . LEU A 1 249 ? 1.846 -12.773 -13.5 1 98.31 249 LEU A N 1
ATOM 1911 C CA . LEU A 1 249 ? 1.975 -11.336 -13.312 1 98.31 249 LEU A CA 1
ATOM 1912 C C . LEU A 1 249 ? 1.733 -10.953 -11.852 1 98.31 249 LEU A C 1
ATOM 1914 O O . LEU A 1 249 ? 2.449 -10.117 -11.305 1 98.31 249 LEU A O 1
ATOM 1918 N N . ALA A 1 250 ? 0.71 -11.531 -11.227 1 98.5 250 ALA A N 1
ATOM 1919 C CA . ALA A 1 250 ? 0.436 -11.266 -9.812 1 98.5 250 ALA A CA 1
ATOM 1920 C C . ALA A 1 250 ? 1.637 -11.633 -8.945 1 98.5 250 ALA A C 1
ATOM 1922 O O . ALA A 1 250 ? 1.978 -10.906 -8.008 1 98.5 250 ALA A O 1
ATOM 1923 N N . MET A 1 251 ? 2.285 -12.742 -9.266 1 98.62 251 MET A N 1
ATOM 1924 C CA . MET A 1 251 ? 3.451 -13.188 -8.508 1 98.62 251 MET A CA 1
ATOM 1925 C C . MET A 1 251 ? 4.625 -12.234 -8.703 1 98.62 251 MET A C 1
ATOM 1927 O O . MET A 1 251 ? 5.324 -11.898 -7.742 1 98.62 251 MET A O 1
ATOM 1931 N N . VAL A 1 252 ? 4.84 -11.805 -10 1 97.94 252 VAL A N 1
ATOM 1932 C CA . VAL A 1 252 ? 5.914 -10.859 -10.297 1 97.94 252 VAL A CA 1
ATOM 1933 C C . VAL A 1 252 ? 5.68 -9.562 -9.523 1 97.94 252 VAL A C 1
ATOM 1935 O O . VAL A 1 252 ? 6.613 -9.008 -8.938 1 97.94 252 VAL A O 1
ATOM 1938 N N . ILE A 1 253 ? 4.457 -9.102 -9.469 1 97.62 253 ILE A N 1
ATOM 1939 C CA . ILE A 1 253 ? 4.113 -7.863 -8.781 1 97.62 253 ILE A CA 1
ATOM 1940 C C . ILE A 1 253 ? 4.301 -8.039 -7.273 1 97.62 253 ILE A C 1
ATOM 1942 O O . ILE A 1 253 ? 4.746 -7.117 -6.586 1 97.62 253 ILE A O 1
ATOM 1946 N N . ALA A 1 254 ? 3.98 -9.242 -6.746 1 97.69 254 ALA A N 1
ATOM 1947 C CA . ALA A 1 254 ? 4.215 -9.523 -5.336 1 97.69 254 ALA A CA 1
ATOM 1948 C C . ALA A 1 254 ? 5.695 -9.375 -4.984 1 97.69 254 ALA A C 1
ATOM 1950 O O . ALA A 1 254 ? 6.039 -8.906 -3.898 1 97.69 254 ALA A O 1
ATOM 1951 N N . GLY A 1 255 ? 6.543 -9.773 -5.914 1 95.62 255 GLY A N 1
ATOM 1952 C CA . GLY A 1 255 ? 7.977 -9.68 -5.695 1 95.62 255 GLY A CA 1
ATOM 1953 C C . GLY A 1 255 ? 8.531 -8.289 -5.969 1 95.62 255 GLY A C 1
ATOM 1954 O O . GLY A 1 255 ? 9.445 -7.832 -5.277 1 95.62 255 GLY A O 1
ATOM 1955 N N . ASP A 1 256 ? 7.984 -7.691 -6.996 1 94.69 256 ASP A N 1
ATOM 1956 C CA . ASP A 1 256 ? 8.461 -6.379 -7.418 1 94.69 256 ASP A CA 1
ATOM 1957 C C . ASP A 1 256 ? 7.301 -5.48 -7.832 1 94.69 256 ASP A C 1
ATOM 1959 O O . ASP A 1 256 ? 7.051 -5.285 -9.023 1 94.69 256 ASP A O 1
ATOM 1963 N N . PRO A 1 257 ? 6.723 -4.812 -6.863 1 95.62 257 PRO A N 1
ATOM 1964 C CA . PRO A 1 257 ? 5.551 -3.984 -7.164 1 95.62 257 PRO A CA 1
ATOM 1965 C C . PRO A 1 257 ? 5.91 -2.689 -7.887 1 95.62 257 PRO A C 1
ATOM 1967 O O . PRO A 1 257 ? 5.023 -1.945 -8.312 1 95.62 257 PRO A O 1
ATOM 1970 N N . SER A 1 258 ? 7.191 -2.416 -8.156 1 94.12 258 SER A N 1
ATOM 1971 C CA . SER A 1 258 ? 7.617 -1.167 -8.773 1 94.12 258 SER A CA 1
ATOM 1972 C C . SER A 1 258 ? 7.242 -1.128 -10.25 1 94.12 258 SER A C 1
ATOM 1974 O O . SER A 1 258 ? 7.289 -0.07 -10.883 1 94.12 258 SER A O 1
ATOM 1976 N N . ILE A 1 259 ? 6.801 -2.227 -10.766 1 95.12 259 ILE A N 1
ATOM 1977 C CA . ILE A 1 259 ? 6.52 -2.299 -12.195 1 95.12 259 ILE A CA 1
ATOM 1978 C C . ILE A 1 259 ? 5.09 -1.833 -12.461 1 95.12 259 ILE A C 1
ATOM 1980 O O . ILE A 1 259 ? 4.676 -1.712 -13.617 1 95.12 259 ILE A O 1
ATOM 1984 N N . GLY A 1 260 ? 4.352 -1.574 -11.406 1 95.38 260 GLY A N 1
ATOM 1985 C CA . GLY A 1 260 ? 2.951 -1.213 -11.57 1 95.38 260 GLY A CA 1
ATOM 1986 C C . GLY A 1 260 ? 2.645 0.2 -11.109 1 95.38 260 GLY A C 1
ATOM 1987 O O . GLY A 1 260 ? 3.486 0.855 -10.492 1 95.38 260 GLY A O 1
ATOM 1988 N N . GLU A 1 261 ? 1.497 0.713 -11.516 1 96.69 261 GLU A N 1
ATOM 1989 C CA . GLU A 1 261 ? 0.839 1.899 -10.977 1 96.69 261 GLU A CA 1
ATOM 1990 C C . GLU A 1 261 ? -0.477 1.539 -10.297 1 96.69 261 GLU A C 1
ATOM 1992 O O . GLU A 1 261 ? -1.206 0.662 -10.758 1 96.69 261 GLU A O 1
ATOM 1997 N N . TYR A 1 262 ? -0.761 2.252 -9.227 1 97 262 TYR A N 1
ATOM 1998 C CA . TYR A 1 262 ? -1.832 1.77 -8.367 1 97 262 TYR A CA 1
ATOM 1999 C C . TYR A 1 262 ? -2.799 2.895 -8.016 1 97 262 TYR A C 1
ATOM 2001 O O . TYR A 1 262 ? -2.416 4.066 -7.996 1 97 262 TYR A O 1
ATOM 2009 N N . ARG A 1 263 ? -3.99 2.494 -7.781 1 95.5 263 ARG A N 1
ATOM 2010 C CA . ARG A 1 263 ? -5.023 3.342 -7.195 1 95.5 263 ARG A CA 1
ATOM 2011 C C . ARG A 1 263 ? -5.629 2.693 -5.957 1 95.5 263 ARG A C 1
ATOM 2013 O O . ARG A 1 263 ? -5.785 1.473 -5.902 1 95.5 263 ARG A O 1
ATOM 2020 N N . MET A 1 264 ? -5.906 3.543 -4.984 1 95.06 264 MET A N 1
ATOM 2021 C CA . MET A 1 264 ? -6.574 3.059 -3.777 1 95.06 264 MET A CA 1
ATOM 2022 C C . MET A 1 264 ? -8.086 3.236 -3.885 1 95.06 264 MET A C 1
ATOM 2024 O O . MET A 1 264 ? -8.562 4.305 -4.273 1 95.06 264 MET A O 1
ATOM 2028 N N . VAL A 1 265 ? -8.805 2.143 -3.568 1 93.56 265 VAL A N 1
ATOM 2029 C CA . VAL A 1 265 ? -10.258 2.186 -3.73 1 93.56 265 VAL A CA 1
ATOM 2030 C C . VAL A 1 265 ? -10.922 1.424 -2.59 1 93.56 265 VAL A C 1
ATOM 2032 O O . VAL A 1 265 ? -10.414 0.402 -2.131 1 93.56 265 VAL A O 1
ATOM 2035 N N . ARG A 1 266 ? -12.008 2.031 -2.072 1 94.5 266 ARG A N 1
ATOM 2036 C CA . ARG A 1 266 ? -12.898 1.234 -1.231 1 94.5 266 ARG A CA 1
ATOM 2037 C C . ARG A 1 266 ? -13.75 0.295 -2.074 1 94.5 266 ARG A C 1
ATOM 2039 O O . ARG A 1 266 ? -14.516 0.744 -2.93 1 94.5 266 ARG A O 1
ATOM 2046 N N . ALA A 1 267 ? -13.516 -0.995 -1.874 1 95.25 267 ALA A N 1
ATOM 2047 C CA . ALA A 1 267 ? -14.148 -1.945 -2.785 1 95.25 267 ALA A CA 1
ATOM 2048 C C . ALA A 1 267 ? -14.867 -3.045 -2.016 1 95.25 267 ALA A C 1
ATOM 2050 O O . ALA A 1 267 ? -14.516 -3.354 -0.877 1 95.25 267 ALA A O 1
ATOM 2051 N N . ALA A 1 268 ? -15.875 -3.525 -2.541 1 96.44 268 ALA A N 1
ATOM 2052 C CA . ALA A 1 268 ? -16.625 -4.707 -2.117 1 96.44 268 ALA A CA 1
ATOM 2053 C C . ALA A 1 268 ? -16.938 -5.613 -3.303 1 96.44 268 ALA A C 1
ATOM 2055 O O . ALA A 1 268 ? -16.609 -5.285 -4.445 1 96.44 268 ALA A O 1
ATOM 2056 N N . VAL A 1 269 ? -17.406 -6.801 -3.008 1 97.5 269 VAL A N 1
ATOM 2057 C CA . VAL A 1 269 ? -17.75 -7.746 -4.07 1 97.5 269 VAL A CA 1
ATOM 2058 C C . VAL A 1 269 ? -19.219 -8.141 -3.961 1 97.5 269 VAL A C 1
ATOM 2060 O O . VAL A 1 269 ? -19.703 -8.461 -2.873 1 97.5 269 VAL A O 1
ATOM 2063 N N . GLU A 1 270 ? -19.922 -8.062 -5.098 1 96.56 270 GLU A N 1
ATOM 2064 C CA . GLU A 1 270 ? -21.312 -8.492 -5.133 1 96.56 270 GLU A CA 1
ATOM 2065 C C . GLU A 1 270 ? -21.422 -10.016 -5.059 1 96.56 270 GLU A C 1
ATOM 2067 O O . GLU A 1 270 ? -20.781 -10.727 -5.836 1 96.56 270 GLU A O 1
ATOM 2072 N N . TYR A 1 271 ? -22.156 -10.516 -4.074 1 95.62 271 TYR A N 1
ATOM 2073 C CA . TYR A 1 271 ? -22.297 -11.969 -4 1 95.62 271 TYR A CA 1
ATOM 2074 C C . TYR A 1 271 ? -23.75 -12.352 -3.758 1 95.62 271 TYR A C 1
ATOM 2076 O O . TYR A 1 271 ? -24.109 -13.531 -3.791 1 95.62 271 TYR A O 1
ATOM 2084 N N . GLU A 1 272 ? -24.625 -11.406 -3.578 1 94.44 272 GLU A N 1
ATOM 2085 C CA . GLU A 1 272 ? -26.016 -11.695 -3.277 1 94.44 272 GLU A CA 1
ATOM 2086 C C . GLU A 1 272 ? -26.844 -11.805 -4.555 1 94.44 272 GLU A C 1
ATOM 2088 O O . GLU A 1 272 ? -27.734 -12.648 -4.652 1 94.44 272 GLU A O 1
ATOM 2093 N N . ASN A 1 273 ? -26.625 -10.883 -5.484 1 94.06 273 ASN A N 1
ATOM 2094 C CA . ASN A 1 273 ? -27.312 -10.914 -6.773 1 94.06 273 ASN A CA 1
ATOM 2095 C C . ASN A 1 273 ? -26.578 -11.805 -7.77 1 94.06 273 ASN A C 1
ATOM 2097 O O . ASN A 1 273 ? -25.484 -11.453 -8.242 1 94.06 273 ASN A O 1
ATOM 2101 N N . GLU A 1 274 ? -27.172 -12.852 -8.188 1 91.12 274 GLU A N 1
ATOM 2102 C CA . GLU A 1 274 ? -26.531 -13.852 -9.039 1 91.12 274 GLU A CA 1
ATOM 2103 C C . GLU A 1 274 ? -26.094 -13.242 -10.367 1 91.12 274 GLU A C 1
ATOM 2105 O O . GLU A 1 274 ? -25.047 -13.609 -10.898 1 91.12 274 GLU A O 1
ATOM 2110 N N . GLU A 1 275 ? -26.875 -12.367 -10.906 1 91.81 275 GLU A N 1
ATOM 2111 C CA . GLU A 1 275 ? -26.562 -11.742 -12.195 1 91.81 275 GLU A CA 1
ATOM 2112 C C . GLU A 1 275 ? -25.234 -10.992 -12.141 1 91.81 275 GLU A C 1
ATOM 2114 O O . GLU A 1 275 ? -24.5 -10.945 -13.133 1 91.81 275 GLU A O 1
ATOM 2119 N N . PHE A 1 276 ? -24.875 -10.453 -10.961 1 94.06 276 PHE A N 1
ATOM 2120 C CA . PHE A 1 276 ? -23.688 -9.609 -10.828 1 94.06 276 PHE A CA 1
ATOM 2121 C C . PHE A 1 276 ? -22.672 -10.25 -9.898 1 94.06 276 PHE A C 1
ATOM 2123 O O . PHE A 1 276 ? -21.766 -9.57 -9.391 1 94.06 276 PHE A O 1
ATOM 2130 N N . ARG A 1 277 ? -22.812 -11.539 -9.742 1 94.81 277 ARG A N 1
ATOM 2131 C CA . ARG A 1 277 ? -21.906 -12.266 -8.852 1 94.81 277 ARG A CA 1
ATOM 2132 C C . ARG A 1 277 ? -20.453 -12.047 -9.25 1 94.81 277 ARG A C 1
ATOM 2134 O O . ARG A 1 277 ? -20.094 -12.234 -10.414 1 94.81 277 ARG A O 1
ATOM 2141 N N . GLY A 1 278 ? -19.641 -11.609 -8.281 1 96.06 278 GLY A N 1
ATOM 2142 C CA . GLY A 1 278 ? -18.219 -11.461 -8.508 1 96.06 278 GLY A CA 1
ATOM 2143 C C . GLY A 1 278 ? -17.844 -10.07 -9 1 96.06 278 GLY A C 1
ATOM 2144 O O . GLY A 1 278 ? -16.656 -9.766 -9.148 1 96.06 278 GLY A O 1
ATOM 2145 N N . MET A 1 279 ? -18.844 -9.242 -9.234 1 96.06 279 MET A N 1
ATOM 2146 C CA . MET A 1 279 ? -18.562 -7.875 -9.656 1 96.06 279 MET A CA 1
ATOM 2147 C C . MET A 1 279 ? -17.938 -7.066 -8.531 1 96.06 279 MET A C 1
ATOM 2149 O O . MET A 1 279 ? -18.438 -7.07 -7.402 1 96.06 279 MET A O 1
ATOM 2153 N N . ILE A 1 280 ? -16.859 -6.449 -8.812 1 95.5 280 ILE A N 1
ATOM 2154 C CA . ILE A 1 280 ? -16.234 -5.559 -7.836 1 95.5 280 ILE A CA 1
ATOM 2155 C C . ILE A 1 280 ? -16.984 -4.227 -7.805 1 95.5 280 ILE A C 1
ATOM 2157 O O . ILE A 1 280 ? -17.109 -3.555 -8.836 1 95.5 280 ILE A O 1
ATOM 2161 N N . LYS A 1 281 ? -17.578 -3.922 -6.645 1 94.19 281 LYS A N 1
ATOM 2162 C CA . LYS A 1 281 ? -18.234 -2.645 -6.402 1 94.19 281 LYS A CA 1
ATOM 2163 C C . LYS A 1 281 ? -17.25 -1.603 -5.883 1 94.19 281 LYS A C 1
ATOM 2165 O O . LYS A 1 281 ? -16.578 -1.829 -4.879 1 94.19 281 LYS A O 1
ATOM 2170 N N . ARG A 1 282 ? -17.203 -0.484 -6.535 1 93.19 282 ARG A N 1
ATOM 2171 C CA . ARG A 1 282 ? -16.312 0.593 -6.125 1 93.19 282 ARG A CA 1
ATOM 2172 C C . ARG A 1 282 ? -17.078 1.715 -5.438 1 93.19 282 ARG A C 1
ATOM 2174 O O . ARG A 1 282 ? -18.188 2.062 -5.855 1 93.19 282 ARG A O 1
ATOM 2181 N N . ASP A 1 283 ? -16.5 2.184 -4.363 1 91 283 ASP A N 1
ATOM 2182 C CA . ASP A 1 283 ? -17.047 3.328 -3.641 1 91 283 ASP A CA 1
ATOM 2183 C C . ASP A 1 283 ? -16.156 4.555 -3.795 1 91 283 ASP A C 1
ATOM 2185 O O . ASP A 1 283 ? -15.273 4.797 -2.963 1 91 283 ASP A O 1
ATOM 2189 N N . GLU A 1 284 ? -16.438 5.285 -4.883 1 80.88 284 GLU A N 1
ATOM 2190 C CA . GLU A 1 284 ? -15.617 6.449 -5.203 1 80.88 284 GLU A CA 1
ATOM 2191 C C . GLU A 1 284 ? -16.375 7.75 -4.934 1 80.88 284 GLU A C 1
ATOM 2193 O O . GLU A 1 284 ? -15.961 8.82 -5.387 1 80.88 284 GLU A O 1
ATOM 2198 N N . ASP A 1 285 ? -17.406 7.668 -4.215 1 84.31 285 ASP A N 1
ATOM 2199 C CA . ASP A 1 285 ? -18.203 8.844 -3.902 1 84.31 285 ASP A CA 1
ATOM 2200 C C . ASP A 1 285 ? -17.469 9.789 -2.961 1 84.31 285 ASP A C 1
ATOM 2202 O O . ASP A 1 285 ? -16.5 9.383 -2.299 1 84.31 285 ASP A O 1
ATOM 2206 N N . PHE A 1 286 ? -17.953 11.047 -2.959 1 87.88 286 PHE A N 1
ATOM 2207 C CA . PHE A 1 286 ? -17.375 12.055 -2.072 1 87.88 286 PHE A CA 1
ATOM 2208 C C . PHE A 1 286 ? -17.469 11.609 -0.617 1 87.88 286 PHE A C 1
ATOM 2210 O O . PHE A 1 286 ? -16.516 11.742 0.144 1 87.88 286 PHE A O 1
ATOM 2217 N N . ILE A 1 287 ? -18.594 11.164 -0.247 1 86.25 287 ILE A N 1
ATOM 2218 C CA . ILE A 1 287 ? -18.797 10.484 1.03 1 86.25 287 ILE A CA 1
ATOM 2219 C C . ILE A 1 287 ? -18.953 8.984 0.803 1 86.25 287 ILE A C 1
ATOM 2221 O O . ILE A 1 287 ? -19.969 8.531 0.273 1 86.25 287 ILE A O 1
ATOM 2225 N N . PRO A 1 288 ? -17.969 8.289 1.195 1 86.06 288 PRO A N 1
ATOM 2226 C CA . PRO A 1 288 ? -18.047 6.852 0.931 1 86.06 288 PRO A CA 1
ATOM 2227 C C . PRO A 1 288 ? -19.156 6.164 1.714 1 86.06 288 PRO A C 1
ATOM 2229 O O . PRO A 1 288 ? -19.453 6.543 2.852 1 86.06 288 PRO A O 1
ATOM 2232 N N . VAL A 1 289 ? -19.656 5.121 1.081 1 87.06 289 VAL A N 1
ATOM 2233 C CA . VAL A 1 289 ? -20.688 4.301 1.72 1 87.06 289 VAL A CA 1
ATOM 2234 C C . VAL A 1 289 ? -20.031 3.246 2.604 1 87.06 289 VAL A C 1
ATOM 2236 O O . VAL A 1 289 ? -20.547 2.914 3.676 1 87.06 289 VAL A O 1
ATOM 2239 N N . TYR A 1 290 ? -18.875 2.801 2.113 1 89.56 290 TYR A N 1
ATOM 2240 C CA . TYR A 1 290 ? -18.156 1.783 2.871 1 89.56 290 TYR A CA 1
ATOM 2241 C C . TYR A 1 290 ? -17.281 2.42 3.947 1 89.56 290 TYR A C 1
ATOM 2243 O O . TYR A 1 290 ? -16.703 3.482 3.73 1 89.56 290 TYR A O 1
ATOM 2251 N N . ASP A 1 291 ? -17.156 1.788 5.059 1 86.31 291 ASP A N 1
ATOM 2252 C CA . ASP A 1 291 ? -16.391 2.342 6.176 1 86.31 291 ASP A CA 1
ATOM 2253 C C . ASP A 1 291 ? -15.094 1.568 6.395 1 86.31 291 ASP A C 1
ATOM 2255 O O . ASP A 1 291 ? -14.375 1.818 7.359 1 86.31 291 ASP A O 1
ATOM 2259 N N . HIS A 1 292 ? -14.891 0.624 5.484 1 90.44 292 HIS A N 1
ATOM 2260 C CA . HIS A 1 292 ? -13.648 -0.129 5.629 1 90.44 292 HIS A CA 1
ATOM 2261 C C . HIS A 1 292 ? -12.516 0.518 4.836 1 90.44 292 HIS A C 1
ATOM 2263 O O . HIS A 1 292 ? -12.742 1.456 4.07 1 90.44 292 HIS A O 1
ATOM 2269 N N . ASP A 1 293 ? -11.32 0.085 5.004 1 91 293 ASP A N 1
ATOM 2270 C CA . ASP A 1 293 ? -10.117 0.665 4.41 1 91 293 ASP A CA 1
ATOM 2271 C C . ASP A 1 293 ? -10.07 0.407 2.906 1 91 293 ASP A C 1
ATOM 2273 O O . ASP A 1 293 ? -10.688 -0.537 2.412 1 91 293 ASP A O 1
ATOM 2277 N N . GLU A 1 294 ? -9.359 1.26 2.234 1 94.06 294 GLU A N 1
ATOM 2278 C CA . GLU A 1 294 ? -9.133 1.104 0.8 1 94.06 294 GLU A CA 1
ATOM 2279 C C . GLU A 1 294 ? -8.156 -0.032 0.515 1 94.06 294 GLU A C 1
ATOM 2281 O O . GLU A 1 294 ? -7.34 -0.383 1.369 1 94.06 294 GLU A O 1
ATOM 2286 N N . ILE A 1 295 ? -8.273 -0.583 -0.625 1 94.69 295 ILE A N 1
ATOM 2287 C CA . ILE A 1 295 ? -7.301 -1.541 -1.14 1 94.69 295 ILE A CA 1
ATOM 2288 C C . ILE A 1 295 ? -6.637 -0.977 -2.393 1 94.69 295 ILE A C 1
ATOM 2290 O O . ILE A 1 295 ? -7.18 -0.083 -3.045 1 94.69 295 ILE A O 1
ATOM 2294 N N . GLN A 1 296 ? -5.453 -1.513 -2.676 1 95.81 296 GLN A N 1
ATOM 2295 C CA . GLN A 1 296 ? -4.695 -1.083 -3.848 1 95.81 296 GLN A CA 1
ATOM 2296 C C . GLN A 1 296 ? -5.062 -1.912 -5.074 1 95.81 296 GLN A C 1
ATOM 2298 O O . GLN A 1 296 ? -5.078 -3.143 -5.016 1 95.81 296 GLN A O 1
ATOM 2303 N N . TYR A 1 297 ? -5.383 -1.213 -6.125 1 95.94 297 TYR A N 1
ATOM 2304 C CA . TYR A 1 297 ? -5.617 -1.879 -7.402 1 95.94 297 TYR A CA 1
ATOM 2305 C C . TYR A 1 297 ? -4.551 -1.495 -8.422 1 95.94 297 TYR A C 1
ATOM 2307 O O . TYR A 1 297 ? -4.297 -0.309 -8.648 1 95.94 297 TYR A O 1
ATOM 2315 N N . CYS A 1 298 ? -3.877 -2.494 -8.953 1 97.44 298 CYS A N 1
ATOM 2316 C CA . CYS A 1 298 ? -2.924 -2.227 -10.031 1 97.44 298 CYS A CA 1
ATOM 2317 C C . CYS A 1 298 ? -3.645 -1.842 -11.312 1 97.44 298 CYS A C 1
ATOM 2319 O O . CYS A 1 298 ? -4.383 -2.648 -11.883 1 97.44 298 CYS A O 1
ATOM 2321 N N . VAL A 1 299 ? -3.402 -0.627 -11.773 1 96.06 299 VAL A N 1
ATOM 2322 C CA . VAL A 1 299 ? -4.203 -0.137 -12.891 1 96.06 299 VAL A CA 1
ATOM 2323 C C . VAL A 1 299 ? -3.35 -0.102 -14.164 1 96.06 299 VAL A C 1
ATOM 2325 O O . VAL A 1 299 ? -3.883 -0.021 -15.273 1 96.06 299 VAL A O 1
ATOM 2328 N N . ARG A 1 300 ? -2.094 -0.117 -14.031 1 96.06 300 ARG A N 1
ATOM 2329 C CA . ARG A 1 300 ? -1.151 -0.159 -15.148 1 96.06 300 ARG A CA 1
ATOM 2330 C C . ARG A 1 300 ? 0.098 -0.952 -14.781 1 96.06 300 ARG A C 1
ATOM 2332 O O . ARG A 1 300 ? 0.495 -0.988 -13.609 1 96.06 300 ARG A O 1
ATOM 2339 N N . VAL A 1 301 ? 0.7 -1.562 -15.727 1 96.31 301 VAL A N 1
ATOM 2340 C CA . VAL A 1 301 ? 1.93 -2.311 -15.484 1 96.31 301 VAL A CA 1
ATOM 2341 C C . VAL A 1 301 ? 2.848 -2.201 -16.703 1 96.31 301 VAL A C 1
ATOM 2343 O O . VAL A 1 301 ? 2.375 -2.098 -17.828 1 96.31 301 VAL A O 1
ATOM 2346 N N . ASP A 1 302 ? 4.102 -2.061 -16.5 1 95 302 ASP A N 1
ATOM 2347 C CA . ASP A 1 302 ? 5.074 -2.271 -17.562 1 95 302 ASP A CA 1
ATOM 2348 C C . ASP A 1 302 ? 5.152 -3.746 -17.953 1 95 302 ASP A C 1
ATOM 2350 O O . ASP A 1 302 ? 6 -4.484 -17.438 1 95 302 ASP A O 1
ATOM 2354 N N . SER A 1 303 ? 4.379 -4.129 -18.938 1 94.62 303 SER A N 1
ATOM 2355 C CA . SER A 1 303 ? 4.176 -5.527 -19.297 1 94.62 303 SER A CA 1
ATOM 2356 C C . SER A 1 303 ? 5.469 -6.164 -19.797 1 94.62 303 SER A C 1
ATOM 2358 O O . SER A 1 303 ? 5.766 -7.312 -19.453 1 94.62 303 SER A O 1
ATOM 2360 N N . ASP A 1 304 ? 6.188 -5.418 -20.609 1 94.06 304 ASP A N 1
ATOM 2361 C CA . ASP A 1 304 ? 7.445 -5.941 -21.125 1 94.06 304 ASP A CA 1
ATOM 2362 C C . ASP A 1 304 ? 8.43 -6.227 -20 1 94.06 304 ASP A C 1
ATOM 2364 O O . ASP A 1 304 ? 9.062 -7.285 -19.969 1 94.06 304 ASP A O 1
ATOM 2368 N N . LEU A 1 305 ? 8.5 -5.305 -19.109 1 94.81 305 LEU A N 1
ATOM 2369 C CA . LEU A 1 305 ? 9.398 -5.473 -17.969 1 94.81 305 LEU A CA 1
ATOM 2370 C C . LEU A 1 305 ? 8.945 -6.637 -17.094 1 94.81 305 LEU A C 1
ATOM 2372 O O . LEU A 1 305 ? 9.781 -7.383 -16.578 1 94.81 305 LEU A O 1
ATOM 2376 N N . ALA A 1 306 ? 7.66 -6.738 -16.922 1 96.25 306 ALA A N 1
ATOM 2377 C CA . ALA A 1 306 ? 7.113 -7.816 -16.109 1 96.25 306 ALA A CA 1
ATOM 2378 C C . ALA A 1 306 ? 7.504 -9.18 -16.656 1 96.25 306 ALA A C 1
ATOM 2380 O O . ALA A 1 306 ? 7.93 -10.062 -15.906 1 96.25 306 ALA A O 1
ATOM 2381 N N . VAL A 1 307 ? 7.348 -9.359 -17.953 1 96.25 307 VAL A N 1
ATOM 2382 C CA . VAL A 1 307 ? 7.664 -10.633 -18.594 1 96.25 307 VAL A CA 1
ATOM 2383 C C . VAL A 1 307 ? 9.164 -10.891 -18.5 1 96.25 307 VAL A C 1
ATOM 2385 O O . VAL A 1 307 ? 9.586 -12.023 -18.234 1 96.25 307 VAL A O 1
ATOM 2388 N N . ARG A 1 308 ? 9.969 -9.883 -18.703 1 95.38 308 ARG A N 1
ATOM 2389 C CA . ARG A 1 308 ? 11.414 -10.031 -18.594 1 95.38 308 ARG A CA 1
ATOM 2390 C C . ARG A 1 308 ? 11.805 -10.461 -17.172 1 95.38 308 ARG A C 1
ATOM 2392 O O . ARG A 1 308 ? 12.648 -11.336 -17 1 95.38 308 ARG A O 1
ATOM 2399 N N . LYS A 1 309 ? 11.188 -9.844 -16.219 1 95.5 309 LYS A N 1
ATOM 2400 C CA . LYS A 1 309 ? 11.469 -10.203 -14.836 1 95.5 309 LYS A CA 1
ATOM 2401 C C . LYS A 1 309 ? 11.031 -11.625 -14.531 1 95.5 309 LYS A C 1
ATOM 2403 O O . LYS A 1 309 ? 11.742 -12.375 -13.859 1 95.5 309 LYS A O 1
ATOM 2408 N N . LEU A 1 310 ? 9.891 -11.969 -15.039 1 97.06 310 LEU A N 1
ATOM 2409 C CA . LEU A 1 310 ? 9.367 -13.312 -14.867 1 97.06 310 LEU A CA 1
ATOM 2410 C C . LEU A 1 310 ? 10.352 -14.359 -15.383 1 97.06 310 LEU A C 1
ATOM 2412 O O . LEU A 1 310 ? 10.664 -15.328 -14.695 1 97.06 310 LEU A O 1
ATOM 2416 N N . LEU A 1 311 ? 10.836 -14.109 -16.531 1 96.81 311 LEU A N 1
ATOM 2417 C CA . LEU A 1 311 ? 11.633 -15.125 -17.219 1 96.81 311 LEU A CA 1
ATOM 2418 C C . LEU A 1 311 ? 13.086 -15.086 -16.75 1 96.81 311 LEU A C 1
ATOM 2420 O O . LEU A 1 311 ? 13.812 -16.062 -16.891 1 96.81 311 LEU A O 1
ATOM 2424 N N . SER A 1 312 ? 13.508 -13.992 -16.109 1 95.44 312 SER A N 1
ATOM 2425 C CA . SER A 1 312 ? 14.906 -13.766 -15.75 1 95.44 312 SER A CA 1
ATOM 2426 C C . SER A 1 312 ? 15.344 -14.695 -14.625 1 95.44 312 SER A C 1
ATOM 2428 O O . SER A 1 312 ? 16.547 -14.914 -14.43 1 95.44 312 SER A O 1
ATOM 2430 N N . VAL A 1 313 ? 14.43 -15.289 -13.922 1 95.94 313 VAL A N 1
ATOM 2431 C CA . VAL A 1 313 ? 14.805 -16.094 -12.766 1 95.94 313 VAL A CA 1
ATOM 2432 C C . VAL A 1 313 ? 15.227 -17.5 -13.227 1 95.94 313 VAL A C 1
ATOM 2434 O O . VAL A 1 313 ? 15.797 -18.266 -12.445 1 95.94 313 VAL A O 1
ATOM 2437 N N . PHE A 1 314 ? 14.922 -17.812 -14.438 1 96.62 314 PHE A N 1
ATOM 2438 C CA . PHE A 1 314 ? 15.227 -19.141 -14.945 1 96.62 314 PHE A CA 1
ATOM 2439 C C . PHE A 1 314 ? 16.562 -19.141 -15.695 1 96.62 314 PHE A C 1
ATOM 2441 O O . PHE A 1 314 ? 17.328 -20.109 -15.609 1 96.62 314 PHE A O 1
ATOM 2448 N N . MET B 1 1 ? -13.055 4.176 11.531 1 88.25 1 MET B N 1
ATOM 2449 C CA . MET B 1 1 ? -12.258 5.234 12.148 1 88.25 1 MET B CA 1
ATOM 2450 C C . MET B 1 1 ? -10.781 4.863 12.164 1 88.25 1 MET B C 1
ATOM 2452 O O . MET B 1 1 ? -10.414 3.744 12.531 1 88.25 1 MET B O 1
ATOM 2456 N N . LYS B 1 2 ? -9.883 5.719 11.672 1 93.62 2 LYS B N 1
ATOM 2457 C CA . LYS B 1 2 ? -8.438 5.504 11.617 1 93.62 2 LYS B CA 1
ATOM 2458 C C . LYS B 1 2 ? -7.742 6.121 12.828 1 93.62 2 LYS B C 1
ATOM 2460 O O . LYS B 1 2 ? -7.969 7.293 13.148 1 93.62 2 LYS B O 1
ATOM 2465 N N . HIS B 1 3 ? -6.945 5.332 13.5 1 97.81 3 HIS B N 1
ATOM 2466 C CA . HIS B 1 3 ? -6.129 5.828 14.609 1 97.81 3 HIS B CA 1
ATOM 2467 C C . HIS B 1 3 ? -4.816 6.418 14.102 1 97.81 3 HIS B C 1
ATOM 2469 O O . HIS B 1 3 ? -4.016 5.719 13.477 1 97.81 3 HIS B O 1
ATOM 2475 N N . ILE B 1 4 ? -4.582 7.742 14.453 1 98.69 4 ILE B N 1
ATOM 2476 C CA . ILE B 1 4 ? -3.408 8.359 13.844 1 98.69 4 ILE B CA 1
ATOM 2477 C C . ILE B 1 4 ? -2.576 9.062 14.914 1 98.69 4 ILE B C 1
ATOM 2479 O O . ILE B 1 4 ? -3.115 9.539 15.914 1 98.69 4 ILE B O 1
ATOM 2483 N N . ILE B 1 5 ? -1.316 9.016 14.773 1 98.88 5 ILE B N 1
ATOM 2484 C CA . ILE B 1 5 ? -0.382 9.953 15.383 1 98.88 5 ILE B CA 1
ATOM 2485 C C . ILE B 1 5 ? 0.097 10.961 14.344 1 98.88 5 ILE B C 1
ATOM 2487 O O . ILE B 1 5 ? 0.382 10.586 13.195 1 98.88 5 ILE B O 1
ATOM 2491 N N . VAL B 1 6 ? 0.118 12.172 14.695 1 98.88 6 VAL B N 1
ATOM 2492 C CA . VAL B 1 6 ? 0.63 13.195 13.789 1 98.88 6 VAL B CA 1
ATOM 2493 C C . VAL B 1 6 ? 1.945 13.75 14.336 1 98.88 6 VAL B C 1
ATOM 2495 O O . VAL B 1 6 ? 2.002 14.242 15.461 1 98.88 6 VAL B O 1
ATOM 2498 N N . ASP B 1 7 ? 3.006 13.57 13.617 1 98.94 7 ASP B N 1
ATOM 2499 C CA . ASP B 1 7 ? 4.312 14.156 13.891 1 98.94 7 ASP B CA 1
ATOM 2500 C C . ASP B 1 7 ? 4.512 15.445 13.102 1 98.94 7 ASP B C 1
ATOM 2502 O O . ASP B 1 7 ? 4.598 15.422 11.867 1 98.94 7 ASP B O 1
ATOM 2506 N N . CYS B 1 8 ? 4.621 16.594 13.805 1 98.62 8 CYS B N 1
ATOM 2507 C CA . CYS B 1 8 ? 4.477 17.844 13.062 1 98.62 8 CYS B CA 1
ATOM 2508 C C . CYS B 1 8 ? 5.445 18.891 13.586 1 98.62 8 CYS B C 1
ATOM 2510 O O . CYS B 1 8 ? 5.984 18.766 14.68 1 98.62 8 CYS B O 1
ATOM 2512 N N . ASP B 1 9 ? 5.77 19.828 12.805 1 97.88 9 ASP B N 1
ATOM 2513 C CA . ASP B 1 9 ? 6.477 21.062 13.148 1 97.88 9 ASP B CA 1
ATOM 2514 C C . ASP B 1 9 ? 5.578 22.281 12.953 1 97.88 9 ASP B C 1
ATOM 2516 O O . ASP B 1 9 ? 5.953 23.234 12.266 1 97.88 9 ASP B O 1
ATOM 2520 N N . THR B 1 10 ? 4.59 22.391 13.602 1 97.38 10 THR B N 1
ATOM 2521 C CA . THR B 1 10 ? 3.346 23.141 13.492 1 97.38 10 THR B CA 1
ATOM 2522 C C . THR B 1 10 ? 3.613 24.562 13 1 97.38 10 THR B C 1
ATOM 2524 O O . THR B 1 10 ? 3.59 25.516 13.789 1 97.38 10 THR B O 1
ATOM 2527 N N . GLY B 1 11 ? 3.715 24.656 11.672 1 95.31 11 GLY B N 1
ATOM 2528 C CA . GLY B 1 11 ? 3.633 25.922 10.961 1 95.31 11 GLY B CA 1
ATOM 2529 C C . GLY B 1 11 ? 2.234 26.234 10.469 1 95.31 11 GLY B C 1
ATOM 2530 O O . GLY B 1 11 ? 1.248 25.75 11.023 1 95.31 11 GLY B O 1
ATOM 2531 N N . ILE B 1 12 ? 2.119 27.109 9.5 1 93.81 12 ILE B N 1
ATOM 2532 C CA . ILE B 1 12 ? 0.816 27.531 8.984 1 93.81 12 ILE B CA 1
ATOM 2533 C C . ILE B 1 12 ? 0.128 26.328 8.32 1 93.81 12 ILE B C 1
ATOM 2535 O O . ILE B 1 12 ? -1.009 26 8.664 1 93.81 12 ILE B O 1
ATOM 2539 N N . ASP B 1 13 ? 0.828 25.672 7.406 1 94.44 13 ASP B N 1
ATOM 2540 C CA . ASP B 1 13 ? 0.161 24.594 6.695 1 94.44 13 ASP B CA 1
ATOM 2541 C C . ASP B 1 13 ? -0.055 23.391 7.605 1 94.44 13 ASP B C 1
ATOM 2543 O O . ASP B 1 13 ? -1.064 22.688 7.492 1 94.44 13 ASP B O 1
ATOM 2547 N N . ASP B 1 14 ? 0.857 23.156 8.562 1 97.31 14 ASP B N 1
ATOM 2548 C CA . ASP B 1 14 ? 0.606 22.125 9.57 1 97.31 14 ASP B CA 1
ATOM 2549 C C . ASP B 1 14 ? -0.694 22.406 10.328 1 97.31 14 ASP B C 1
ATOM 2551 O O . ASP B 1 14 ? -1.448 21.484 10.633 1 97.31 14 ASP B O 1
ATOM 2555 N N . SER B 1 15 ? -0.811 23.656 10.703 1 97.88 15 SER B N 1
ATOM 2556 C CA . SER B 1 15 ? -1.966 24 11.523 1 97.88 15 SER B CA 1
ATOM 2557 C C . SER B 1 15 ? -3.271 23.641 10.828 1 97.88 15 SER B C 1
ATOM 2559 O O . SER B 1 15 ? -4.219 23.188 11.469 1 97.88 15 SER B O 1
ATOM 2561 N N . ILE B 1 16 ? -3.338 23.844 9.516 1 97.44 16 ILE B N 1
ATOM 2562 C CA . ILE B 1 16 ? -4.52 23.484 8.734 1 97.44 16 ILE B CA 1
ATOM 2563 C C . ILE B 1 16 ? -4.691 21.969 8.734 1 97.44 16 ILE B C 1
ATOM 2565 O O . ILE B 1 16 ? -5.801 21.453 8.914 1 97.44 16 ILE B O 1
ATOM 2569 N N . ALA B 1 17 ? -3.625 21.234 8.578 1 98.62 17 ALA B N 1
ATOM 2570 C CA . ALA B 1 17 ? -3.645 19.781 8.602 1 98.62 17 ALA B CA 1
ATOM 2571 C C . ALA B 1 17 ? -4.125 19.25 9.953 1 98.62 17 ALA B C 1
ATOM 2573 O O . ALA B 1 17 ? -4.918 18.312 10.016 1 98.62 17 ALA B O 1
ATOM 2574 N N . ILE B 1 18 ? -3.621 19.844 11 1 98.75 18 ILE B N 1
ATOM 2575 C CA . ILE B 1 18 ? -3.963 19.453 12.367 1 98.75 18 ILE B CA 1
ATOM 2576 C C . ILE B 1 18 ? -5.453 19.688 12.609 1 98.75 18 ILE B C 1
ATOM 2578 O O . ILE B 1 18 ? -6.148 18.797 13.117 1 98.75 18 ILE B O 1
ATOM 2582 N N . LEU B 1 19 ? -5.934 20.875 12.227 1 98.62 19 LEU B N 1
ATOM 2583 C CA . LEU B 1 19 ? -7.348 21.172 12.406 1 98.62 19 LEU B CA 1
ATOM 2584 C C . LEU B 1 19 ? -8.219 20.219 11.602 1 98.62 19 LEU B C 1
ATOM 2586 O O . LEU B 1 19 ? -9.266 19.766 12.078 1 98.62 19 LEU B O 1
ATOM 2590 N N . TYR B 1 20 ? -7.785 19.938 10.406 1 98.44 20 TYR B N 1
ATOM 2591 C CA . TYR B 1 20 ? -8.484 18.938 9.594 1 98.44 20 TYR B CA 1
ATOM 2592 C C . TYR B 1 20 ? -8.57 17.609 10.328 1 98.44 20 TYR B C 1
ATOM 2594 O O . TYR B 1 20 ? -9.641 17 10.398 1 98.44 20 TYR B O 1
ATOM 2602 N N . ALA B 1 21 ? -7.449 17.094 10.867 1 98.69 21 ALA B N 1
ATOM 2603 C CA . ALA B 1 21 ? -7.395 15.805 11.555 1 98.69 21 ALA B CA 1
ATOM 2604 C C . ALA B 1 21 ? -8.328 15.789 12.766 1 98.69 21 ALA B C 1
ATOM 2606 O O . ALA B 1 21 ? -9.031 14.805 12.992 1 98.69 21 ALA B O 1
ATOM 2607 N N . LEU B 1 22 ? -8.344 16.859 13.508 1 98.62 22 LEU B N 1
ATOM 2608 C CA . LEU B 1 22 ? -9.117 16.953 14.742 1 98.62 22 LEU B CA 1
ATOM 2609 C C . LEU B 1 22 ? -10.609 17.031 14.445 1 98.62 22 LEU B C 1
ATOM 2611 O O . LEU B 1 22 ? -11.43 16.578 15.234 1 98.62 22 LEU B O 1
ATOM 2615 N N . LYS B 1 23 ? -10.977 17.609 13.273 1 97.94 23 LYS B N 1
ATOM 2616 C CA . LYS B 1 23 ? -12.383 17.812 12.945 1 97.94 23 LYS B CA 1
ATOM 2617 C C . LYS B 1 23 ? -12.93 16.688 12.086 1 97.94 23 LYS B C 1
ATOM 2619 O O . LYS B 1 23 ? -14.148 16.578 11.891 1 97.94 23 LYS B O 1
ATOM 2624 N N . ASN B 1 24 ? -12.086 15.906 11.508 1 96.88 24 ASN B N 1
ATOM 2625 C CA . ASN B 1 24 ? -12.508 14.766 10.695 1 96.88 24 ASN B CA 1
ATOM 2626 C C . ASN B 1 24 ? -12.992 13.609 11.562 1 96.88 24 ASN B C 1
ATOM 2628 O O . ASN B 1 24 ? -12.195 12.953 12.234 1 96.88 24 ASN B O 1
ATOM 2632 N N . LYS B 1 25 ? -14.188 13.266 11.508 1 93.81 25 LYS B N 1
ATOM 2633 C CA . LYS B 1 25 ? -14.812 12.281 12.375 1 93.81 25 LYS B CA 1
ATOM 2634 C C . LYS B 1 25 ? -14.359 10.867 12.016 1 93.81 25 LYS B C 1
ATOM 2636 O O . LYS B 1 25 ? -14.562 9.93 12.789 1 93.81 25 LYS B O 1
ATOM 2641 N N . LYS B 1 26 ? -13.719 10.758 10.891 1 93.69 26 LYS B N 1
ATOM 2642 C CA . LYS B 1 26 ? -13.211 9.453 10.469 1 93.69 26 LYS B CA 1
ATOM 2643 C C . LYS B 1 26 ? -11.812 9.195 11.016 1 93.69 26 LYS B C 1
ATOM 2645 O O . LYS B 1 26 ? -11.258 8.109 10.844 1 93.69 26 LYS B O 1
ATOM 2650 N N . LEU B 1 27 ? -11.25 10.164 11.703 1 96.81 27 LEU B N 1
ATOM 2651 C CA . LEU B 1 27 ? -9.922 10.039 12.297 1 96.81 27 LEU B CA 1
ATOM 2652 C C . LEU B 1 27 ? -9.992 10.148 13.812 1 96.81 27 LEU B C 1
ATOM 2654 O O . LEU B 1 27 ? -10.797 10.922 14.352 1 96.81 27 LEU B O 1
ATOM 2658 N N . HIS B 1 28 ? -9.258 9.359 14.422 1 98.12 28 HIS B N 1
ATOM 2659 C CA . HIS B 1 28 ? -9.008 9.492 15.859 1 98.12 28 HIS B CA 1
ATOM 2660 C C . HIS B 1 28 ? -7.539 9.797 16.125 1 98.12 28 HIS B C 1
ATOM 2662 O O . HIS B 1 28 ? -6.676 8.938 15.953 1 98.12 28 HIS B O 1
ATOM 2668 N N . VAL B 1 29 ? -7.305 11 16.594 1 98.75 29 VAL B N 1
ATOM 2669 C CA . VAL B 1 29 ? -5.934 11.422 16.859 1 98.75 29 VAL B CA 1
ATOM 2670 C C . VAL B 1 29 ? -5.48 10.891 18.219 1 98.75 29 VAL B C 1
ATOM 2672 O O . VAL B 1 29 ? -5.93 11.375 19.25 1 98.75 29 VAL B O 1
ATOM 2675 N N . GLU B 1 30 ? -4.555 9.914 18.156 1 98.75 30 GLU B N 1
ATOM 2676 C CA . GLU B 1 30 ? -4.023 9.305 19.375 1 98.75 30 GLU B CA 1
ATOM 2677 C C . GLU B 1 30 ? -3.07 10.25 20.094 1 98.75 30 GLU B C 1
ATOM 2679 O O . GLU B 1 30 ? -2.842 10.109 21.297 1 98.75 30 GLU B O 1
ATOM 2684 N N . GLY B 1 31 ? -2.508 11.188 19.359 1 98.88 31 GLY B N 1
ATOM 2685 C CA . GLY B 1 31 ? -1.607 12.188 19.922 1 98.88 31 GLY B CA 1
ATOM 2686 C C . GLY B 1 31 ? -0.765 12.883 18.875 1 98.88 31 GLY B C 1
ATOM 2687 O O . GLY B 1 31 ? -0.781 12.508 17.703 1 98.88 31 GLY B O 1
ATOM 2688 N N . PHE B 1 32 ? -0.127 13.938 19.312 1 98.88 32 PHE B N 1
ATOM 2689 C CA . PHE B 1 32 ? 0.813 14.688 18.5 1 98.88 32 PHE B CA 1
ATOM 2690 C C . PHE B 1 32 ? 2.229 14.57 19.047 1 98.88 32 PHE B C 1
ATOM 2692 O O . PHE B 1 32 ? 2.434 14.656 20.266 1 98.88 32 PHE B O 1
ATOM 2699 N N . THR B 1 33 ? 3.141 14.258 18.219 1 98.94 33 THR B N 1
ATOM 2700 C CA . THR B 1 33 ? 4.551 14.492 18.516 1 98.94 33 THR B CA 1
ATOM 2701 C C . THR B 1 33 ? 5.082 15.664 17.688 1 98.94 33 THR B C 1
ATOM 2703 O O . THR B 1 33 ? 4.719 15.836 16.531 1 98.94 33 THR B O 1
ATOM 2706 N N . THR B 1 34 ? 5.867 16.516 18.344 1 98.69 34 THR B N 1
ATOM 2707 C CA . THR B 1 34 ? 6.363 17.688 17.625 1 98.69 34 THR B CA 1
ATOM 2708 C C . THR B 1 34 ? 7.852 17.531 17.328 1 98.69 34 THR B C 1
ATOM 2710 O O . THR B 1 34 ? 8.562 16.797 18.016 1 98.69 34 THR B O 1
ATOM 2713 N N . VAL B 1 35 ? 8.281 18.125 16.312 1 98.38 35 VAL B N 1
ATOM 2714 C CA . VAL B 1 35 ? 9.664 18.094 15.859 1 98.38 35 VAL B CA 1
ATOM 2715 C C . VAL B 1 35 ? 10.07 19.469 15.344 1 98.38 35 VAL B C 1
ATOM 2717 O O . VAL B 1 35 ? 9.211 20.297 15.008 1 98.38 35 VAL B O 1
ATOM 2720 N N . TYR B 1 36 ? 11.344 19.75 15.305 1 96.62 36 TYR B N 1
ATOM 2721 C CA . TYR B 1 36 ? 11.836 21.016 14.773 1 96.62 36 TYR B CA 1
ATOM 2722 C C . TYR B 1 36 ? 11.664 21.078 13.258 1 96.62 36 TYR B C 1
ATOM 2724 O O . TYR B 1 36 ? 11.656 20.047 12.586 1 96.62 36 TYR B O 1
ATOM 2732 N N . GLY B 1 37 ? 11.539 22.234 12.695 1 95.44 37 GLY B N 1
ATOM 2733 C CA . GLY B 1 37 ? 11.438 22.469 11.258 1 95.44 37 GLY B CA 1
ATOM 2734 C C . GLY B 1 37 ? 10.984 23.875 10.906 1 95.44 37 GLY B C 1
ATOM 2735 O O . GLY B 1 37 ? 11.812 24.781 10.781 1 95.44 37 GLY B O 1
ATOM 2736 N N . ASN B 1 38 ? 9.641 24.078 10.891 1 94.06 38 ASN B N 1
ATOM 2737 C CA . ASN B 1 38 ? 9.094 25.406 10.688 1 94.06 38 ASN B CA 1
ATOM 2738 C C . ASN B 1 38 ? 9.383 26.328 11.875 1 94.06 38 ASN B C 1
ATOM 2740 O O . ASN B 1 38 ? 9.5 27.531 11.719 1 94.06 38 ASN B O 1
ATOM 2744 N N . THR B 1 39 ? 9.445 25.719 12.992 1 94.81 39 THR B N 1
ATOM 2745 C CA . THR B 1 39 ? 9.781 26.344 14.273 1 94.81 39 THR B CA 1
ATOM 2746 C C . THR B 1 39 ? 10.438 25.328 15.203 1 94.81 39 THR B C 1
ATOM 2748 O O . THR B 1 39 ? 10.758 24.203 14.789 1 94.81 39 THR B O 1
ATOM 2751 N N . SER B 1 40 ? 10.75 25.766 16.469 1 95.69 40 SER B N 1
ATOM 2752 C CA . SER B 1 40 ? 11.305 24.812 17.422 1 95.69 40 SER B CA 1
ATOM 2753 C C . SER B 1 40 ? 10.266 23.766 17.828 1 95.69 40 SER B C 1
ATOM 2755 O O . SER B 1 40 ? 9.062 24.016 17.719 1 95.69 40 SER B O 1
ATOM 2757 N N . SER B 1 41 ? 10.789 22.609 18.25 1 97.25 41 SER B N 1
ATOM 2758 C CA . SER B 1 41 ? 9.891 21.547 18.703 1 97.25 41 SER B CA 1
ATOM 2759 C C . SER B 1 41 ? 8.984 22.031 19.828 1 97.25 41 SER B C 1
ATOM 2761 O O . SER B 1 41 ? 7.805 21.688 19.891 1 97.25 41 SER B O 1
ATOM 2763 N N . MET B 1 42 ? 9.484 22.859 20.703 1 97.19 42 MET B N 1
ATOM 2764 C CA . MET B 1 42 ? 8.719 23.375 21.828 1 97.19 42 MET B CA 1
ATOM 2765 C C . MET B 1 42 ? 7.645 24.344 21.344 1 97.19 42 MET B C 1
ATOM 2767 O O . MET B 1 42 ? 6.5 24.297 21.812 1 97.19 42 MET B O 1
ATOM 2771 N N . GLN B 1 43 ? 8.039 25.297 20.469 1 96.69 43 GLN B N 1
ATOM 2772 C CA . GLN B 1 43 ? 7.066 26.219 19.906 1 96.69 43 GLN B CA 1
ATOM 2773 C C . GLN B 1 43 ? 5.984 25.484 19.125 1 96.69 43 GLN B C 1
ATOM 2775 O O . GLN B 1 43 ? 4.809 25.844 19.188 1 96.69 43 GLN B O 1
ATOM 2780 N N . ALA B 1 44 ? 6.402 24.484 18.391 1 97.94 44 ALA B N 1
ATOM 2781 C CA . ALA B 1 44 ? 5.441 23.656 17.672 1 97.94 44 ALA B CA 1
ATOM 2782 C C . ALA B 1 44 ? 4.449 23.016 18.625 1 97.94 44 ALA B C 1
ATOM 2784 O O . ALA B 1 44 ? 3.254 22.922 18.328 1 97.94 44 ALA B O 1
ATOM 2785 N N . ALA B 1 45 ? 4.914 22.516 19.766 1 98.38 45 ALA B N 1
ATOM 2786 C CA . ALA B 1 45 ? 4.047 21.922 20.781 1 98.38 45 ALA B CA 1
ATOM 2787 C C . ALA B 1 45 ? 3.047 22.938 21.312 1 98.38 45 ALA B C 1
ATOM 2789 O O . ALA B 1 45 ? 1.863 22.641 21.484 1 98.38 45 ALA B O 1
ATOM 2790 N N . GLU B 1 46 ? 3.547 24.094 21.578 1 97.75 46 GLU B N 1
ATOM 2791 C CA . GLU B 1 46 ? 2.678 25.172 22.062 1 97.75 46 GLU B CA 1
ATOM 2792 C C . GLU B 1 46 ? 1.584 25.484 21.047 1 97.75 46 GLU B C 1
ATOM 2794 O O . GLU B 1 46 ? 0.413 25.625 21.406 1 97.75 46 GLU B O 1
ATOM 2799 N N . ASN B 1 47 ? 2.006 25.672 19.797 1 98.19 47 ASN B N 1
ATOM 2800 C CA . ASN B 1 47 ? 1.042 25.938 18.734 1 98.19 47 ASN B CA 1
ATOM 2801 C C . ASN B 1 47 ? 0.011 24.812 18.625 1 98.19 47 ASN B C 1
ATOM 2803 O O . ASN B 1 47 ? -1.182 25.078 18.469 1 98.19 47 ASN B O 1
ATOM 2807 N N . THR B 1 48 ? 0.485 23.562 18.703 1 98.69 48 THR B N 1
ATOM 2808 C CA . THR B 1 48 ? -0.391 22.406 18.594 1 98.69 48 THR B CA 1
ATOM 2809 C C . THR B 1 48 ? -1.415 22.391 19.734 1 98.69 48 THR B C 1
ATOM 2811 O O . THR B 1 48 ? -2.6 22.141 19.5 1 98.69 48 THR B O 1
ATOM 2814 N N . LEU B 1 49 ? -0.963 22.688 20.938 1 98.56 49 LEU B N 1
ATOM 2815 C CA . LEU B 1 49 ? -1.858 22.734 22.094 1 98.56 49 LEU B CA 1
ATOM 2816 C C . LEU B 1 49 ? -2.936 23.797 21.891 1 98.56 49 LEU B C 1
ATOM 2818 O O . LEU B 1 49 ? -4.105 23.578 22.203 1 98.56 49 LEU B O 1
ATOM 2822 N N . ARG B 1 50 ? -2.562 24.953 21.406 1 98.31 50 ARG B N 1
ATOM 2823 C CA . ARG B 1 50 ? -3.512 26.031 21.156 1 98.31 50 ARG B CA 1
ATOM 2824 C C . ARG B 1 50 ? -4.523 25.641 20.094 1 98.31 50 ARG B C 1
ATOM 2826 O O . ARG B 1 50 ? -5.703 25.984 20.188 1 98.31 50 ARG B O 1
ATOM 2833 N N . LEU B 1 51 ? -4.066 24.953 19.094 1 98.5 51 LEU B N 1
ATOM 2834 C CA . LEU B 1 51 ? -4.945 24.5 18.016 1 98.5 51 LEU B CA 1
ATOM 2835 C C . LEU B 1 51 ? -5.918 23.438 18.531 1 98.5 51 LEU B C 1
ATOM 2837 O O . LEU B 1 51 ? -7.074 23.391 18.094 1 98.5 51 LEU B O 1
ATOM 2841 N N . ILE B 1 52 ? -5.418 22.484 19.406 1 98.5 52 ILE B N 1
ATOM 2842 C CA . ILE B 1 52 ? -6.289 21.5 20.016 1 98.5 52 ILE B CA 1
ATOM 2843 C C . ILE B 1 52 ? -7.406 22.203 20.781 1 98.5 52 ILE B C 1
ATOM 2845 O O . ILE B 1 52 ? -8.578 21.828 20.672 1 98.5 52 ILE B O 1
ATOM 2849 N N . LYS B 1 53 ? -7.039 23.203 21.562 1 98 53 LYS B N 1
ATOM 2850 C CA . LYS B 1 53 ? -8.023 23.969 22.312 1 98 53 LYS B CA 1
ATOM 2851 C C . LYS B 1 53 ? -9.023 24.641 21.375 1 98 53 LYS B C 1
ATOM 2853 O O . LYS B 1 53 ? -10.234 24.625 21.625 1 98 53 LYS B O 1
ATOM 2858 N N . LEU B 1 54 ? -8.508 25.234 20.266 1 97.75 54 LEU B N 1
ATOM 2859 C CA . LEU B 1 54 ? -9.344 25.906 19.281 1 97.75 54 LEU B CA 1
ATOM 2860 C C . LEU B 1 54 ? -10.328 24.922 18.656 1 97.75 54 LEU B C 1
ATOM 2862 O O . LEU B 1 54 ? -11.484 25.266 18.391 1 97.75 54 LEU B O 1
ATOM 2866 N N . ALA B 1 55 ? -9.875 23.703 18.375 1 97.62 55 ALA B N 1
ATOM 2867 C CA . ALA B 1 55 ? -10.648 22.703 17.641 1 97.62 55 ALA B CA 1
ATOM 2868 C C . ALA B 1 55 ? -11.797 22.172 18.484 1 97.62 55 ALA B C 1
ATOM 2870 O O . ALA B 1 55 ? -12.852 21.797 17.953 1 97.62 55 ALA B O 1
ATOM 2871 N N . GLU B 1 56 ? -11.609 22.078 19.781 1 96.38 56 GLU B N 1
ATOM 2872 C CA . GLU B 1 56 ? -12.617 21.5 20.672 1 96.38 56 GLU B CA 1
ATOM 2873 C C . GLU B 1 56 ? -13.117 20.156 20.156 1 96.38 56 GLU B C 1
ATOM 2875 O O . GLU B 1 56 ? -14.328 19.969 20 1 96.38 56 GLU B O 1
ATOM 2880 N N . CYS B 1 57 ? -12.203 19.281 19.938 1 93.81 57 CYS B N 1
ATOM 2881 C CA . CYS B 1 57 ? -12.516 18.047 19.219 1 93.81 57 CYS B CA 1
ATOM 2882 C C . CYS B 1 57 ? -13.258 17.062 20.109 1 93.81 57 CYS B C 1
ATOM 2884 O O . CYS B 1 57 ? -13.75 16.031 19.656 1 93.81 57 CYS B O 1
ATOM 2886 N N . GLY B 1 58 ? -13.406 17.234 21.375 1 94.5 58 GLY B N 1
ATOM 2887 C CA . GLY B 1 58 ? -14.297 16.469 22.234 1 94.5 58 GLY B CA 1
ATOM 2888 C C . GLY B 1 58 ? -13.594 15.336 22.953 1 94.5 58 GLY B C 1
ATOM 2889 O O . GLY B 1 58 ? -14.234 14.531 23.641 1 94.5 58 GLY B O 1
ATOM 2890 N N . TYR B 1 59 ? -12.289 15.148 22.812 1 95.88 59 TYR B N 1
ATOM 2891 C CA . TYR B 1 59 ? -11.5 14.164 23.531 1 95.88 59 TYR B CA 1
ATOM 2892 C C . TYR B 1 59 ? -10.086 14.672 23.781 1 95.88 59 TYR B C 1
ATOM 2894 O O . TYR B 1 59 ? -9.664 15.664 23.188 1 95.88 59 TYR B O 1
ATOM 2902 N N . ASP B 1 60 ? -9.438 14.086 24.734 1 96.38 60 ASP B N 1
ATOM 2903 C CA . ASP B 1 60 ? -8.086 14.516 25.078 1 96.38 60 ASP B CA 1
ATOM 2904 C C . ASP B 1 60 ? -7.066 14.008 24.062 1 96.38 60 ASP B C 1
ATOM 2906 O O . ASP B 1 60 ? -7.086 12.836 23.688 1 96.38 60 ASP B O 1
ATOM 2910 N N . VAL B 1 61 ? -6.234 14.883 23.656 1 98.56 61 VAL B N 1
ATOM 2911 C CA . VAL B 1 61 ? -5.18 14.531 22.703 1 98.56 61 VAL B CA 1
ATOM 2912 C C . VAL B 1 61 ? -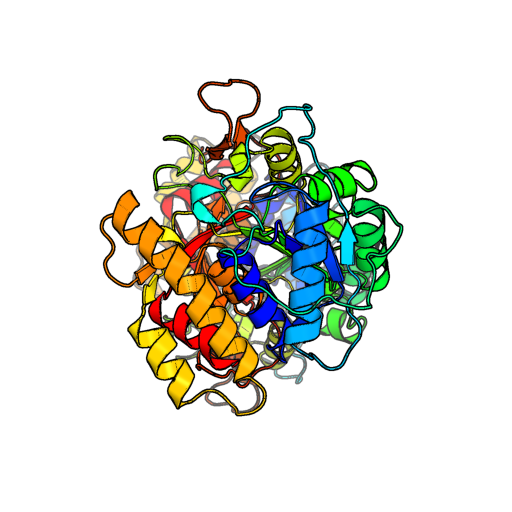3.816 14.898 23.281 1 98.56 61 VAL B C 1
ATOM 2914 O O . VAL B 1 61 ? -3.49 16.078 23.422 1 98.56 61 VAL B O 1
ATOM 2917 N N . PRO B 1 62 ? -3.035 13.938 23.625 1 98.81 62 PRO B N 1
ATOM 2918 C CA . PRO B 1 62 ? -1.723 14.25 24.188 1 98.81 62 PRO B CA 1
ATOM 2919 C C . PRO B 1 62 ? -0.773 14.875 23.156 1 98.81 62 PRO B C 1
ATOM 2921 O O . PRO B 1 62 ? -0.859 14.562 21.969 1 98.81 62 PRO B O 1
ATOM 2924 N N . VAL B 1 63 ? 0.056 15.727 23.641 1 98.88 63 VAL B N 1
ATOM 2925 C CA . VAL B 1 63 ? 1.118 16.344 22.859 1 98.88 63 VAL B CA 1
ATOM 2926 C C . VAL B 1 63 ? 2.473 16.062 23.5 1 98.88 63 VAL B C 1
ATOM 2928 O O . VAL B 1 63 ? 2.633 16.219 24.719 1 98.88 63 VAL B O 1
ATOM 2931 N N . ILE B 1 64 ? 3.4 15.562 22.75 1 98.88 64 ILE B N 1
ATOM 2932 C CA . ILE B 1 64 ? 4.738 15.25 23.234 1 98.88 64 ILE B CA 1
ATOM 2933 C C . ILE B 1 64 ? 5.777 16.062 22.453 1 98.88 64 ILE B C 1
ATOM 2935 O O . ILE B 1 64 ? 5.777 16.062 21.219 1 98.88 64 ILE B O 1
ATOM 2939 N N . VAL B 1 65 ? 6.652 16.734 23.172 1 98.75 65 VAL B N 1
ATOM 2940 C CA . VAL B 1 65 ? 7.742 17.469 22.547 1 98.75 65 VAL B CA 1
ATOM 2941 C C . VAL B 1 65 ? 8.836 16.5 22.109 1 98.75 65 VAL B C 1
ATOM 2943 O O . VAL B 1 65 ? 9.328 15.703 22.906 1 98.75 65 VAL B O 1
ATOM 2946 N N . GLY B 1 66 ? 9.141 16.516 20.844 1 98.5 66 GLY B N 1
ATOM 2947 C CA . GLY B 1 66 ? 10.125 15.594 20.297 1 98.5 66 GLY B CA 1
ATOM 2948 C C . GLY B 1 66 ? 11.453 16.266 19.984 1 98.5 66 GLY B C 1
ATOM 2949 O O . GLY B 1 66 ? 11.906 17.125 20.734 1 98.5 66 GLY B O 1
ATOM 2950 N N . ALA B 1 67 ? 12.117 15.828 18.969 1 97.62 67 ALA B N 1
ATOM 2951 C CA . ALA B 1 67 ? 13.484 16.219 18.625 1 97.62 67 ALA B CA 1
ATOM 2952 C C . ALA B 1 67 ? 13.555 17.688 18.219 1 97.62 67 ALA B C 1
ATOM 2954 O O . ALA B 1 67 ? 12.672 18.188 17.531 1 97.62 67 ALA B O 1
ATOM 2955 N N . ASN B 1 68 ? 14.602 18.312 18.672 1 96.44 68 ASN B N 1
ATOM 2956 C CA . ASN B 1 68 ? 14.828 19.703 18.312 1 96.44 68 ASN B CA 1
ATOM 2957 C C . ASN B 1 68 ? 16.094 19.875 17.484 1 96.44 68 ASN B C 1
ATOM 2959 O O . ASN B 1 68 ? 16.578 21 17.297 1 96.44 68 ASN B O 1
ATOM 2963 N N . GLN B 1 69 ? 16.672 18.797 17.125 1 95.19 69 GLN B N 1
ATOM 2964 C CA . GLN B 1 69 ? 17.844 18.797 16.25 1 95.19 69 GLN B CA 1
ATOM 2965 C C . GLN B 1 69 ? 17.891 17.562 15.367 1 95.19 69 GLN B C 1
ATOM 2967 O O . GLN B 1 69 ? 17.25 16.547 15.68 1 95.19 69 GLN B O 1
ATOM 2972 N N . SER B 1 70 ? 18.625 17.656 14.273 1 95.56 70 SER B N 1
ATOM 2973 C CA . SER B 1 70 ? 18.781 16.531 13.359 1 95.56 70 SER B CA 1
ATOM 2974 C C . SER B 1 70 ? 19.609 15.414 13.992 1 95.56 70 SER B C 1
ATOM 2976 O O . SER B 1 70 ? 20.266 15.625 15.008 1 95.56 70 SER B O 1
ATOM 2978 N N . MET B 1 71 ? 19.562 14.289 13.398 1 94.69 71 MET B N 1
ATOM 2979 C CA . MET B 1 71 ? 20.328 13.156 13.906 1 94.69 71 MET B CA 1
ATOM 2980 C C . MET B 1 71 ? 21.828 13.43 13.82 1 94.69 71 MET B C 1
ATOM 2982 O O . MET B 1 71 ? 22.609 12.898 14.617 1 94.69 71 MET B O 1
ATOM 2986 N N . THR B 1 72 ? 22.203 14.258 12.891 1 91.94 72 THR B N 1
ATOM 2987 C CA . THR B 1 72 ? 23.625 14.57 12.719 1 91.94 72 THR B CA 1
ATOM 2988 C C . THR B 1 72 ? 24 15.828 13.508 1 91.94 72 THR B C 1
ATOM 2990 O O . THR B 1 72 ? 25.172 16.203 13.547 1 91.94 72 THR B O 1
ATOM 2993 N N . GLY B 1 73 ? 23.031 16.453 14.094 1 88.06 73 GLY B N 1
ATOM 2994 C CA . GLY B 1 73 ? 23.281 17.656 14.859 1 88.06 73 GLY B CA 1
ATOM 2995 C C . GLY B 1 73 ? 23.312 18.922 14.008 1 88.06 73 GLY B C 1
ATOM 2996 O O . GLY B 1 73 ? 23.609 20 14.508 1 88.06 73 GLY B O 1
ATOM 2997 N N . ALA B 1 74 ? 22.984 18.797 12.75 1 81.25 74 ALA B N 1
ATOM 2998 C CA . ALA B 1 74 ? 22.953 19.953 11.859 1 81.25 74 ALA B CA 1
ATOM 2999 C C . ALA B 1 74 ? 21.844 20.922 12.242 1 81.25 74 ALA B C 1
ATOM 3001 O O . ALA B 1 74 ? 20.734 20.5 12.586 1 81.25 74 ALA B O 1
ATOM 3002 N N . GLU B 1 75 ? 22.188 22.188 12.383 1 79.88 75 GLU B N 1
ATOM 3003 C CA . GLU B 1 75 ? 21.203 23.203 12.719 1 79.88 75 GLU B CA 1
ATOM 3004 C C . GLU B 1 75 ? 20.875 24.078 11.516 1 79.88 75 GLU B C 1
ATOM 3006 O O . GLU B 1 75 ? 21.75 24.406 10.719 1 79.88 75 GLU B O 1
ATOM 3011 N N . GLU B 1 76 ? 19.641 24.281 11.312 1 81.5 76 GLU B N 1
ATOM 3012 C CA . GLU B 1 76 ? 19.156 25.203 10.289 1 81.5 76 GLU B CA 1
ATOM 3013 C C . GLU B 1 76 ? 18.234 26.266 10.883 1 81.5 76 GLU B C 1
ATOM 3015 O O . GLU B 1 76 ? 17.531 26 11.859 1 81.5 76 GLU B O 1
ATOM 3020 N N . PRO B 1 77 ? 18.344 27.469 10.266 1 84.19 77 PRO B N 1
ATOM 3021 C CA . PRO B 1 77 ? 17.422 28.5 10.727 1 84.19 77 PRO B CA 1
ATOM 3022 C C . PRO B 1 77 ? 15.961 28.156 10.43 1 84.19 77 PRO B C 1
ATOM 3024 O O . PRO B 1 77 ? 15.68 27.422 9.469 1 84.19 77 PRO B O 1
ATOM 3027 N N . TYR B 1 78 ? 15.117 28.672 11.281 1 86.38 78 TYR B N 1
ATOM 3028 C CA . TYR B 1 78 ? 13.688 28.484 11.039 1 86.38 78 TYR B CA 1
ATOM 3029 C C . TYR B 1 78 ? 13.188 29.453 9.977 1 86.38 78 TYR B C 1
ATOM 3031 O O . TYR B 1 78 ? 13.672 30.594 9.883 1 86.38 78 TYR B O 1
ATOM 3039 N N . PRO B 1 79 ? 12.195 29 9.18 1 86.62 79 PRO B N 1
ATOM 3040 C CA . PRO B 1 79 ? 11.688 29.859 8.117 1 86.62 79 PRO B CA 1
ATOM 3041 C C . PRO B 1 79 ? 10.633 30.844 8.617 1 86.62 79 PRO B C 1
ATOM 3043 O O . PRO B 1 79 ? 9.484 30.812 8.18 1 86.62 79 PRO B O 1
ATOM 3046 N N . VAL B 1 80 ? 11.016 31.812 9.352 1 82.19 80 VAL B N 1
ATOM 3047 C CA . VAL B 1 80 ? 10.141 32.812 9.969 1 82.19 80 VAL B CA 1
ATOM 3048 C C . VAL B 1 80 ? 9.422 33.594 8.883 1 82.19 80 VAL B C 1
ATOM 3050 O O . VAL B 1 80 ? 8.273 34 9.055 1 82.19 80 VAL B O 1
ATOM 3053 N N . HIS B 1 81 ? 10.062 33.812 7.773 1 83 81 HIS B N 1
ATOM 3054 C CA . HIS B 1 81 ? 9.5 34.594 6.664 1 83 81 HIS B CA 1
ATOM 3055 C C . HIS B 1 81 ? 8.328 33.844 6.027 1 83 81 HIS B C 1
ATOM 3057 O O . HIS B 1 81 ? 7.52 34.469 5.32 1 83 81 HIS B O 1
ATOM 3063 N N . ILE B 1 82 ? 8.219 32.594 6.273 1 83.56 82 ILE B N 1
ATOM 3064 C CA . ILE B 1 82 ? 7.152 31.781 5.707 1 83.56 82 ILE B CA 1
ATOM 3065 C C . ILE B 1 82 ? 6.051 31.578 6.742 1 83.56 82 ILE B C 1
ATOM 3067 O O . ILE B 1 82 ? 4.863 31.719 6.434 1 83.56 82 ILE B O 1
ATOM 3071 N N . HIS B 1 83 ? 6.434 31.344 8.016 1 88.5 83 HIS B N 1
ATOM 3072 C CA . HIS B 1 83 ? 5.457 30.875 8.992 1 88.5 83 HIS B CA 1
ATOM 3073 C C . HIS B 1 83 ? 5.277 31.891 10.117 1 88.5 83 HIS B C 1
ATOM 3075 O O . HIS B 1 83 ? 4.402 31.719 10.969 1 88.5 83 HIS B O 1
ATOM 3081 N N . GLY B 1 84 ? 6.047 32.969 10.094 1 85.69 84 GLY B N 1
ATOM 3082 C CA . GLY B 1 84 ? 5.941 33.969 11.141 1 85.69 84 GLY B CA 1
ATOM 3083 C C . GLY B 1 84 ? 6.805 33.656 12.352 1 85.69 84 GLY B C 1
ATOM 3084 O O . GLY B 1 84 ? 7.367 32.594 12.461 1 85.69 84 GLY B O 1
ATOM 3085 N N . ASP B 1 85 ? 6.824 34.562 13.297 1 87.56 85 ASP B N 1
ATOM 3086 C CA . ASP B 1 85 ? 7.676 34.438 14.477 1 87.56 85 ASP B CA 1
ATOM 3087 C C . ASP B 1 85 ? 7.18 33.344 15.406 1 87.56 85 ASP B C 1
ATOM 3089 O O . ASP B 1 85 ? 7.98 32.688 16.078 1 87.56 85 ASP B O 1
ATOM 3093 N N . ASN B 1 86 ? 5.895 33.219 15.406 1 88.56 86 ASN B N 1
ATOM 3094 C CA . ASN B 1 86 ? 5.34 32.219 16.312 1 88.56 86 ASN B CA 1
ATOM 3095 C C . ASN B 1 86 ? 5.027 30.906 15.586 1 88.56 86 ASN B C 1
ATOM 3097 O O . ASN B 1 86 ? 4.324 30.047 16.109 1 88.56 86 ASN B O 1
ATOM 3101 N N . GLY B 1 87 ? 5.348 30.828 14.297 1 89.31 87 GLY B N 1
ATOM 3102 C CA . GLY B 1 87 ? 5.215 29.594 13.539 1 89.31 87 GLY B CA 1
ATOM 3103 C C . GLY B 1 87 ? 3.873 29.453 12.844 1 89.31 87 GLY B C 1
ATOM 3104 O O . GLY B 1 87 ? 3.723 28.656 11.922 1 89.31 87 GLY B O 1
ATOM 3105 N N . ILE B 1 88 ? 2.898 30.203 13.273 1 92.38 88 ILE B N 1
ATOM 3106 C CA . ILE B 1 88 ? 1.581 30.047 12.664 1 92.38 88 ILE B CA 1
ATOM 3107 C C . ILE B 1 88 ? 1.103 31.406 12.125 1 92.38 88 ILE B C 1
ATOM 3109 O O . ILE B 1 88 ? -0.054 31.781 12.328 1 92.38 88 ILE B O 1
ATOM 3113 N N . GLY B 1 89 ? 1.961 32.156 11.469 1 87.69 89 GLY B N 1
ATOM 3114 C CA . GLY B 1 89 ? 1.61 33.344 10.75 1 87.69 89 GLY B CA 1
ATOM 3115 C C . GLY B 1 89 ? 1.363 34.531 11.664 1 87.69 89 GLY B C 1
ATOM 3116 O O . GLY B 1 89 ? 0.618 35.469 11.305 1 87.69 89 GLY B O 1
ATOM 3117 N N . ASN B 1 90 ? 1.791 34.469 12.93 1 88.44 90 ASN B N 1
ATOM 3118 C CA . ASN B 1 90 ? 1.695 35.5 13.93 1 88.44 90 ASN B CA 1
ATOM 3119 C C . ASN B 1 90 ? 0.258 35.719 14.406 1 88.44 90 ASN B C 1
ATOM 3121 O O . ASN B 1 90 ? -0.082 36.75 14.969 1 88.44 90 ASN B O 1
ATOM 3125 N N . VAL B 1 91 ? -0.562 34.719 14.055 1 91.69 91 VAL B N 1
ATOM 3126 C CA . VAL B 1 91 ? -1.911 34.75 14.609 1 91.69 91 VAL B CA 1
ATOM 3127 C C . VAL B 1 91 ? -1.856 34.438 16.109 1 91.69 91 VAL B C 1
ATOM 3129 O O . VAL B 1 91 ? -1.134 33.531 16.531 1 91.69 91 VAL B O 1
ATOM 3132 N N . GLU B 1 92 ? -2.578 35.188 16.859 1 92.38 92 GLU B N 1
ATOM 3133 C CA . GLU B 1 92 ? -2.621 34.938 18.312 1 92.38 92 GLU B CA 1
ATOM 3134 C C . GLU B 1 92 ? -3.801 34.062 18.688 1 92.38 92 GLU B C 1
ATOM 3136 O O . GLU B 1 92 ? -4.957 34.406 18.438 1 92.38 92 GLU B O 1
ATOM 3141 N N . LEU B 1 93 ? -3.496 32.906 19.188 1 94.75 93 LEU B N 1
ATOM 3142 C CA . LEU B 1 93 ? -4.488 31.969 19.734 1 94.75 93 LEU B CA 1
ATOM 3143 C C . LEU B 1 93 ? -4.398 31.906 21.25 1 94.75 93 LEU B C 1
ATOM 3145 O O . LEU B 1 93 ? -3.314 32.062 21.828 1 94.75 93 LEU B O 1
ATOM 3149 N N . PRO B 1 94 ? -5.57 31.719 21.875 1 94.75 94 PRO B N 1
ATOM 3150 C CA . PRO B 1 94 ? -5.539 31.609 23.328 1 94.75 94 PRO B CA 1
ATOM 3151 C C . PRO B 1 94 ? -4.621 30.484 23.812 1 94.75 94 PRO B C 1
ATOM 3153 O O . PRO B 1 94 ? -4.566 29.422 23.203 1 94.75 94 PRO B O 1
ATOM 3156 N N . GLU B 1 95 ? -3.961 30.766 24.922 1 95.06 95 GLU B N 1
ATOM 3157 C CA . GLU B 1 95 ? -3.111 29.75 25.531 1 95.06 95 GLU B CA 1
ATOM 3158 C C . GLU B 1 95 ? -3.934 28.562 26 1 95.06 95 GLU B C 1
ATOM 3160 O O . GLU B 1 95 ? -5.047 28.719 26.516 1 95.06 95 GLU B O 1
ATOM 3165 N N . SER B 1 96 ? -3.346 27.391 25.812 1 96.44 96 SER B N 1
ATOM 3166 C CA . SER B 1 96 ? -3.98 26.172 26.312 1 96.44 96 SER B CA 1
ATOM 3167 C C . SER B 1 96 ? -3.57 25.891 27.75 1 96.44 96 SER B C 1
ATOM 3169 O O . SER B 1 96 ? -2.432 26.156 28.141 1 96.44 96 SER B O 1
ATOM 3171 N N . GLU B 1 97 ? -4.512 25.297 28.531 1 95.69 97 GLU B N 1
ATOM 3172 C CA . GLU B 1 97 ? -4.18 24.844 29.891 1 95.69 97 GLU B CA 1
ATOM 3173 C C . GLU B 1 97 ? -3.471 23.484 29.844 1 95.69 97 GLU B C 1
ATOM 3175 O O . GLU B 1 97 ? -2.805 23.094 30.812 1 95.69 97 GLU B O 1
ATOM 3180 N N . GLN B 1 98 ? -3.699 22.844 28.781 1 97.31 98 GLN B N 1
ATOM 3181 C CA . GLN B 1 98 ? -3.049 21.547 28.609 1 97.31 98 GLN B CA 1
ATOM 3182 C C . GLN B 1 98 ? -1.544 21.703 28.422 1 97.31 98 GLN B C 1
ATOM 3184 O O . GLN B 1 98 ? -1.096 22.625 27.734 1 97.31 98 GLN B O 1
ATOM 3189 N N . LYS B 1 99 ? -0.748 20.812 29.031 1 97.5 99 LYS B N 1
ATOM 3190 C CA . LYS B 1 99 ? 0.703 20.797 28.875 1 97.5 99 LYS B CA 1
ATOM 3191 C C . LYS B 1 99 ? 1.155 19.547 28.125 1 97.5 99 LYS B C 1
ATOM 3193 O O . LYS B 1 99 ? 0.471 18.516 28.141 1 97.5 99 LYS B O 1
ATOM 3198 N N . PRO B 1 100 ? 2.283 19.719 27.406 1 98 100 PRO B N 1
ATOM 3199 C CA . PRO B 1 100 ? 2.834 18.5 26.797 1 98 100 PRO B CA 1
ATOM 3200 C C . PRO B 1 100 ? 3.133 17.406 27.828 1 98 100 PRO B C 1
ATOM 3202 O O . PRO B 1 100 ? 3.451 17.719 28.984 1 98 100 PRO B O 1
ATOM 3205 N N . LEU B 1 101 ? 2.977 16.172 27.391 1 97.81 101 LEU B N 1
ATOM 3206 C CA . LEU B 1 101 ? 3.367 15.062 28.25 1 97.81 101 LEU B CA 1
ATOM 3207 C C . LEU B 1 101 ? 4.883 14.984 28.375 1 97.81 101 LEU B C 1
ATOM 3209 O O . LEU B 1 101 ? 5.605 15.211 27.406 1 97.81 101 LEU B O 1
ATOM 3213 N N . ASN B 1 102 ? 5.238 14.617 29.594 1 96.69 102 ASN B N 1
ATOM 3214 C CA . ASN B 1 102 ? 6.664 14.461 29.859 1 96.69 102 ASN B CA 1
ATOM 3215 C C . ASN B 1 102 ? 7.141 13.047 29.531 1 96.69 102 ASN B C 1
ATOM 3217 O O . ASN B 1 102 ? 7.344 12.227 30.422 1 96.69 102 ASN B O 1
ATOM 3221 N N . GLN B 1 103 ? 7.395 12.758 28.344 1 97.44 103 GLN B N 1
ATOM 3222 C CA . GLN B 1 103 ? 7.945 11.508 27.828 1 97.44 103 GLN B CA 1
ATOM 3223 C C . GLN B 1 103 ? 8.609 11.727 26.469 1 97.44 103 GLN B C 1
ATOM 3225 O O . GLN B 1 103 ? 8.438 12.773 25.844 1 97.44 103 GLN B O 1
ATOM 3230 N N . GLU B 1 104 ? 9.398 10.766 26.094 1 98.25 104 GLU B N 1
ATOM 3231 C CA . GLU B 1 104 ? 10.055 10.852 24.781 1 98.25 104 GLU B CA 1
ATOM 3232 C C . GLU B 1 104 ? 9.078 10.555 23.656 1 98.25 104 GLU B C 1
ATOM 3234 O O . GLU B 1 104 ? 8.234 9.656 23.766 1 98.25 104 GLU B O 1
ATOM 3239 N N . ALA B 1 105 ? 9.195 11.391 22.609 1 98.62 105 ALA B N 1
ATOM 3240 C CA . ALA B 1 105 ? 8.32 11.195 21.453 1 98.62 105 ALA B CA 1
ATOM 3241 C C . ALA B 1 105 ? 8.445 9.773 20.906 1 98.62 105 ALA B C 1
ATOM 3243 O O . ALA B 1 105 ? 7.445 9.164 20.531 1 98.62 105 ALA B O 1
ATOM 3244 N N . SER B 1 106 ? 9.688 9.242 20.906 1 98.56 106 SER B N 1
ATOM 3245 C CA . SER B 1 106 ? 9.93 7.895 20.406 1 98.56 106 SER B CA 1
ATOM 3246 C C . SER B 1 106 ? 9.188 6.855 21.25 1 98.56 106 SER B C 1
ATOM 3248 O O . SER B 1 106 ? 8.555 5.949 20.703 1 98.56 106 SER B O 1
ATOM 3250 N N . ASP B 1 107 ? 9.203 7.016 22.547 1 98.75 107 ASP B N 1
ATOM 3251 C CA . ASP B 1 107 ? 8.531 6.078 23.438 1 98.75 107 ASP B CA 1
ATOM 3252 C C . ASP B 1 107 ? 7.012 6.152 23.266 1 98.75 107 ASP B C 1
ATOM 3254 O O . ASP B 1 107 ? 6.324 5.133 23.344 1 98.75 107 ASP B O 1
ATOM 3258 N N . PHE B 1 108 ? 6.504 7.352 23.109 1 98.75 108 PHE B N 1
ATOM 3259 C CA . PHE B 1 108 ? 5.074 7.535 22.891 1 98.75 108 PHE B CA 1
ATOM 3260 C C . PHE B 1 108 ? 4.625 6.801 21.625 1 98.75 108 PHE B C 1
ATOM 3262 O O . PHE B 1 108 ? 3.627 6.078 21.641 1 98.75 108 PHE B O 1
ATOM 3269 N N . ILE B 1 109 ? 5.402 6.941 20.531 1 98.75 109 ILE B N 1
ATOM 3270 C CA . ILE B 1 109 ? 5.09 6.312 19.25 1 98.75 109 ILE B CA 1
ATOM 3271 C C . ILE B 1 109 ? 5.109 4.797 19.406 1 98.75 109 ILE B C 1
ATOM 3273 O O . ILE B 1 109 ? 4.16 4.113 19.016 1 98.75 109 ILE B O 1
ATOM 3277 N N . ILE B 1 110 ? 6.148 4.289 20.016 1 98.75 110 ILE B N 1
ATOM 3278 C CA . ILE B 1 110 ? 6.309 2.85 20.203 1 98.75 110 ILE B CA 1
ATOM 3279 C C . ILE B 1 110 ? 5.176 2.314 21.078 1 98.75 110 ILE B C 1
ATOM 3281 O O . ILE B 1 110 ? 4.586 1.276 20.766 1 98.75 110 ILE B O 1
ATOM 3285 N N . GLY B 1 111 ? 4.902 3.041 22.172 1 98.62 111 GLY B N 1
ATOM 3286 C CA . GLY B 1 111 ? 3.836 2.631 23.078 1 98.62 111 GLY B CA 1
ATOM 3287 C C . GLY B 1 111 ? 2.484 2.529 22.391 1 98.62 111 GLY B C 1
ATOM 3288 O O . GLY B 1 111 ? 1.75 1.562 22.609 1 98.62 111 GLY B O 1
ATOM 3289 N N . LYS B 1 112 ? 2.139 3.514 21.594 1 98.5 112 LYS B N 1
ATOM 3290 C CA . LYS B 1 112 ? 0.861 3.512 20.891 1 98.5 112 LYS B CA 1
ATOM 3291 C C . LYS B 1 112 ? 0.813 2.408 19.844 1 98.5 112 LYS B C 1
ATOM 3293 O O . LYS B 1 112 ? -0.238 1.809 19.609 1 98.5 112 LYS B O 1
ATOM 3298 N N . ALA B 1 113 ? 1.969 2.205 19.125 1 97.62 113 ALA B N 1
ATOM 3299 C CA . ALA B 1 113 ? 2.039 1.104 18.172 1 97.62 113 ALA B CA 1
ATOM 3300 C C . ALA B 1 113 ? 1.739 -0.231 18.844 1 97.62 113 ALA B C 1
ATOM 3302 O O . ALA B 1 113 ? 1.011 -1.062 18.297 1 97.62 113 ALA B O 1
ATOM 3303 N N . GLU B 1 114 ? 2.316 -0.431 20 1 97.38 114 GLU B N 1
ATOM 3304 C CA . GLU B 1 114 ? 2.084 -1.655 20.766 1 97.38 114 GLU B CA 1
ATOM 3305 C C . GLU B 1 114 ? 0.634 -1.75 21.234 1 97.38 114 GLU B C 1
ATOM 3307 O O . GLU B 1 114 ? 0.012 -2.811 21.125 1 97.38 114 GLU B O 1
ATOM 3312 N N . GLU B 1 115 ? 0.125 -0.649 21.719 1 97.69 115 GLU B N 1
ATOM 3313 C CA . GLU B 1 115 ? -1.241 -0.592 22.234 1 97.69 115 GLU B CA 1
ATOM 3314 C C . GLU B 1 115 ? -2.254 -0.925 21.141 1 97.69 115 GLU B C 1
ATOM 3316 O O . GLU B 1 115 ? -3.232 -1.631 21.391 1 97.69 115 GLU B O 1
ATOM 3321 N N . LEU B 1 116 ? -2.002 -0.441 19.953 1 96.31 116 LEU B N 1
ATOM 3322 C CA . LEU B 1 116 ? -2.99 -0.547 18.891 1 96.31 116 LEU B CA 1
ATOM 3323 C C . LEU B 1 116 ? -2.73 -1.779 18.031 1 96.31 116 LEU B C 1
ATOM 3325 O O . LEU B 1 116 ? -3.51 -2.084 17.125 1 96.31 116 LEU B O 1
ATOM 3329 N N . CYS B 1 117 ? -1.684 -2.504 18.25 1 92.44 117 CYS B N 1
ATOM 3330 C CA . CYS B 1 117 ? -1.393 -3.826 17.703 1 92.44 117 CYS B CA 1
ATOM 3331 C C . CYS B 1 117 ? -1.579 -3.852 16.188 1 92.44 117 CYS B C 1
ATOM 3333 O O . CYS B 1 117 ? -2.334 -4.672 15.672 1 92.44 117 CYS B O 1
ATOM 3335 N N . GLY B 1 118 ? -0.906 -2.93 15.555 1 90.69 118 GLY B N 1
ATOM 3336 C CA . GLY B 1 118 ? -0.892 -2.955 14.094 1 90.69 118 GLY B CA 1
ATOM 3337 C C . GLY B 1 118 ? -1.88 -1.988 13.477 1 90.69 118 GLY B C 1
ATOM 3338 O O . GLY B 1 118 ? -1.9 -1.813 12.25 1 90.69 118 GLY B O 1
ATOM 3339 N N . ASP B 1 119 ? -2.703 -1.302 14.203 1 94.88 119 ASP B N 1
ATOM 3340 C CA . ASP B 1 119 ? -3.764 -0.46 13.656 1 94.88 119 ASP B CA 1
ATOM 3341 C C . ASP B 1 119 ? -3.418 1.021 13.805 1 94.88 119 ASP B C 1
ATOM 3343 O O . ASP B 1 119 ? -4.309 1.872 13.828 1 94.88 119 ASP B O 1
ATOM 3347 N N . LEU B 1 120 ? -2.162 1.416 13.875 1 97.62 120 LEU B N 1
ATOM 3348 C CA . LEU B 1 120 ? -1.723 2.803 14 1 97.62 120 LEU B CA 1
ATOM 3349 C C . LEU B 1 120 ? -1.216 3.33 12.664 1 97.62 120 LEU B C 1
ATOM 3351 O O . LEU B 1 120 ? -0.406 2.68 12 1 97.62 120 LEU B O 1
ATOM 3355 N N . THR B 1 121 ? -1.725 4.434 12.258 1 98.31 121 THR B N 1
ATOM 3356 C CA . THR B 1 121 ? -1.137 5.199 11.164 1 98.31 121 THR B CA 1
ATOM 3357 C C . THR B 1 121 ? -0.382 6.41 11.703 1 98.31 121 THR B C 1
ATOM 3359 O O . THR B 1 121 ? -0.889 7.137 12.562 1 98.31 121 THR B O 1
ATOM 3362 N N . ILE B 1 122 ? 0.833 6.559 11.266 1 98.88 122 ILE B N 1
ATOM 3363 C CA . ILE B 1 122 ? 1.613 7.742 11.617 1 98.88 122 ILE B CA 1
ATOM 3364 C C . ILE B 1 122 ? 1.657 8.703 10.438 1 98.88 122 ILE B C 1
ATOM 3366 O O . ILE B 1 122 ? 1.926 8.289 9.305 1 98.88 122 ILE B O 1
ATOM 3370 N N . VAL B 1 123 ? 1.313 9.93 10.664 1 98.88 123 VAL B N 1
ATOM 3371 C CA . VAL B 1 123 ? 1.42 10.984 9.656 1 98.88 123 VAL B CA 1
ATOM 3372 C C . VAL B 1 123 ? 2.529 11.961 10.039 1 98.88 123 VAL B C 1
ATOM 3374 O O . VAL B 1 123 ? 2.408 12.688 11.023 1 98.88 123 VAL B O 1
ATOM 3377 N N . SER B 1 124 ? 3.572 11.922 9.281 1 98.88 124 SER B N 1
ATOM 3378 C CA . SER B 1 124 ? 4.688 12.836 9.523 1 98.88 124 SER B CA 1
ATOM 3379 C C . SER B 1 124 ? 4.605 14.062 8.633 1 98.88 124 SER B C 1
ATOM 3381 O O . SER B 1 124 ? 4.703 13.961 7.406 1 98.88 124 SER B O 1
ATOM 3383 N N . LEU B 1 125 ? 4.477 15.203 9.25 1 98.69 125 LEU B N 1
ATOM 3384 C CA . LEU B 1 125 ? 4.348 16.469 8.516 1 98.69 125 LEU B CA 1
ATOM 3385 C C . LEU B 1 125 ? 5.641 17.266 8.586 1 98.69 125 LEU B C 1
ATOM 3387 O O . LEU B 1 125 ? 5.785 18.281 7.891 1 98.69 125 LEU B O 1
ATOM 3391 N N . GLY B 1 126 ? 6.543 16.875 9.414 1 97.88 126 GLY B N 1
ATOM 3392 C CA . GLY B 1 126 ? 7.844 17.516 9.562 1 97.88 126 GLY B CA 1
ATOM 3393 C C . GLY B 1 126 ? 9 16.578 9.281 1 97.88 126 GLY B C 1
ATOM 3394 O O . GLY B 1 126 ? 8.875 15.641 8.492 1 97.88 126 GLY B O 1
ATOM 3395 N N . ARG B 1 127 ? 10.148 16.969 9.867 1 97.88 127 ARG B N 1
ATOM 3396 C CA . ARG B 1 127 ? 11.344 16.125 9.727 1 97.88 127 ARG B CA 1
ATOM 3397 C C . ARG B 1 127 ? 11.141 14.766 10.367 1 97.88 127 ARG B C 1
ATOM 3399 O O . ARG B 1 127 ? 10.43 14.641 11.359 1 97.88 127 ARG B O 1
ATOM 3406 N N . LEU B 1 128 ? 11.805 13.734 9.883 1 98.69 128 LEU B N 1
ATOM 3407 C CA . LEU B 1 128 ? 11.531 12.352 10.258 1 98.69 128 LEU B CA 1
ATOM 3408 C C . LEU B 1 128 ? 12.367 11.945 11.469 1 98.69 128 LEU B C 1
ATOM 3410 O O . LEU B 1 128 ? 12.531 10.758 11.742 1 98.69 128 LEU B O 1
ATOM 3414 N N . THR B 1 129 ? 12.828 12.891 12.219 1 98.62 129 THR B N 1
ATOM 3415 C CA . THR B 1 129 ? 13.75 12.656 13.328 1 98.62 129 THR B CA 1
ATOM 3416 C C . THR B 1 129 ? 13.086 11.812 14.414 1 98.62 129 THR B C 1
ATOM 3418 O O . THR B 1 129 ? 13.68 10.867 14.922 1 98.62 129 THR B O 1
ATOM 3421 N N . ASN B 1 130 ? 11.867 12.164 14.805 1 98.88 130 ASN B N 1
ATOM 3422 C CA . ASN B 1 130 ? 11.164 11.414 15.836 1 98.88 130 ASN B CA 1
ATOM 3423 C C . ASN B 1 130 ? 10.914 9.969 15.398 1 98.88 130 ASN B C 1
ATOM 3425 O O . ASN B 1 130 ? 11.047 9.039 16.203 1 98.88 130 ASN B O 1
ATOM 3429 N N . ILE B 1 131 ? 10.531 9.789 14.164 1 98.88 131 ILE B N 1
ATOM 3430 C CA . ILE B 1 131 ? 10.242 8.461 13.633 1 98.88 131 ILE B CA 1
ATOM 3431 C C . ILE B 1 131 ? 11.516 7.629 13.586 1 98.88 131 ILE B C 1
ATOM 3433 O O . ILE B 1 131 ? 11.508 6.449 13.953 1 98.88 131 ILE B O 1
ATOM 3437 N N . ALA B 1 132 ? 12.602 8.258 13.117 1 98.81 132 ALA B N 1
ATOM 3438 C CA . ALA B 1 132 ? 13.891 7.574 13.078 1 98.81 132 ALA B CA 1
ATOM 3439 C C . ALA B 1 132 ? 14.336 7.16 14.484 1 98.81 132 ALA B C 1
ATOM 3441 O O . ALA B 1 132 ? 14.852 6.055 14.672 1 98.81 132 ALA B O 1
ATOM 3442 N N . ALA B 1 133 ? 14.148 8.07 15.414 1 98.69 133 ALA B N 1
ATOM 3443 C CA . ALA B 1 133 ? 14.508 7.758 16.797 1 98.69 133 ALA B CA 1
ATOM 3444 C C . ALA B 1 133 ? 13.688 6.578 17.312 1 98.69 133 ALA B C 1
ATOM 3446 O O . ALA B 1 133 ? 14.227 5.703 18 1 98.69 133 ALA B O 1
ATOM 3447 N N . ALA B 1 134 ? 12.398 6.543 17.047 1 98.81 134 ALA B N 1
ATOM 3448 C CA . ALA B 1 134 ? 11.539 5.426 17.453 1 98.81 134 ALA B CA 1
ATOM 3449 C C . ALA B 1 134 ? 12.008 4.121 16.812 1 98.81 134 ALA B C 1
ATOM 3451 O O . ALA B 1 134 ? 12.031 3.076 17.453 1 98.81 134 ALA B O 1
ATOM 3452 N N . LEU B 1 135 ? 12.367 4.211 15.547 1 98.56 135 LEU B N 1
ATOM 3453 C CA . LEU B 1 135 ? 12.859 3.055 14.797 1 98.56 135 LEU B CA 1
ATOM 3454 C C . LEU B 1 135 ? 14.133 2.508 15.422 1 98.56 135 LEU B C 1
ATOM 3456 O O . LEU B 1 135 ? 14.305 1.291 15.531 1 98.56 135 LEU B O 1
ATOM 3460 N N . GLU B 1 136 ? 15.047 3.369 15.781 1 98.25 136 GLU B N 1
ATOM 3461 C CA . GLU B 1 136 ? 16.297 2.947 16.406 1 98.25 136 GLU B CA 1
ATOM 3462 C C . GLU B 1 136 ? 16.031 2.217 17.719 1 98.25 136 GLU B C 1
ATOM 3464 O O . GLU B 1 136 ? 16.719 1.242 18.047 1 98.25 136 GLU B O 1
ATOM 3469 N N . LYS B 1 137 ? 15.086 2.684 18.469 1 98.25 137 LYS B N 1
ATOM 3470 C CA . LYS B 1 137 ? 14.727 2.076 19.75 1 98.25 137 LYS B CA 1
ATOM 3471 C C . LYS B 1 137 ? 14 0.749 19.531 1 98.25 137 LYS B C 1
ATOM 3473 O O . LYS B 1 137 ? 14.141 -0.174 20.344 1 98.25 137 LYS B O 1
ATOM 3478 N N . ASP B 1 138 ? 13.195 0.647 18.5 1 98.25 138 ASP B N 1
ATOM 3479 C CA . ASP B 1 138 ? 12.461 -0.562 18.156 1 98.25 138 ASP B CA 1
ATOM 3480 C C . ASP B 1 138 ? 12.562 -0.852 16.656 1 98.25 138 ASP B C 1
ATOM 3482 O O . ASP B 1 138 ? 11.664 -0.494 15.883 1 98.25 138 ASP B O 1
ATOM 3486 N N . PRO B 1 139 ? 13.531 -1.628 16.281 1 97.5 139 PRO B N 1
ATOM 3487 C CA . PRO B 1 139 ? 13.758 -1.918 14.867 1 97.5 139 PRO B CA 1
ATOM 3488 C C . PRO B 1 139 ? 12.594 -2.664 14.227 1 97.5 139 PRO B C 1
ATOM 3490 O O . PRO B 1 139 ? 12.516 -2.75 12.992 1 97.5 139 PRO B O 1
ATOM 3493 N N . ARG B 1 140 ? 11.648 -3.213 14.992 1 96.25 140 ARG B N 1
ATOM 3494 C CA . ARG B 1 140 ? 10.508 -3.943 14.445 1 96.25 140 ARG B CA 1
ATOM 3495 C C . ARG B 1 140 ? 9.305 -3.029 14.273 1 96.25 140 ARG B C 1
ATOM 3497 O O . ARG B 1 140 ? 8.242 -3.471 13.836 1 96.25 140 ARG B O 1
ATOM 3504 N N . LEU B 1 141 ? 9.477 -1.693 14.539 1 97.75 141 LEU B N 1
ATOM 3505 C CA . LEU B 1 141 ? 8.383 -0.731 14.5 1 97.75 141 LEU B CA 1
ATOM 3506 C C . LEU B 1 141 ? 7.668 -0.778 13.148 1 97.75 141 LEU B C 1
ATOM 3508 O O . LEU B 1 141 ? 6.438 -0.692 13.094 1 97.75 141 LEU B O 1
ATOM 3512 N N . PRO B 1 142 ? 8.422 -0.917 12.031 1 96.88 142 PRO B N 1
ATOM 3513 C CA . PRO B 1 142 ? 7.75 -0.943 10.727 1 96.88 142 PRO B CA 1
ATOM 3514 C C . PRO B 1 142 ? 6.703 -2.051 10.625 1 96.88 142 PRO B C 1
ATOM 3516 O O . PRO B 1 142 ? 5.73 -1.919 9.875 1 96.88 142 PRO B O 1
ATOM 3519 N N . TYR B 1 143 ? 6.852 -3.094 11.398 1 94.38 143 TYR B N 1
ATOM 3520 C CA . TYR B 1 143 ? 5.965 -4.25 11.328 1 94.38 143 TYR B CA 1
ATOM 3521 C C . TYR B 1 143 ? 4.871 -4.16 12.383 1 94.38 143 TYR B C 1
ATOM 3523 O O . TYR B 1 143 ? 4.027 -5.059 12.492 1 94.38 143 TYR B O 1
ATOM 3531 N N . LYS B 1 144 ? 4.867 -3.051 13.164 1 95.56 144 LYS B N 1
ATOM 3532 C CA . LYS B 1 144 ? 3.924 -2.908 14.273 1 95.56 144 LYS B CA 1
ATOM 3533 C C . LYS B 1 144 ? 2.898 -1.816 13.984 1 95.56 144 LYS B C 1
ATOM 3535 O O . LYS B 1 144 ? 2.006 -1.564 14.797 1 95.56 144 LYS B O 1
ATOM 3540 N N . ILE B 1 145 ? 3.012 -1.141 12.844 1 96 145 ILE B N 1
ATOM 3541 C CA . ILE B 1 145 ? 2.061 -0.085 12.516 1 96 145 ILE B CA 1
ATOM 3542 C C . ILE B 1 145 ? 1.357 -0.416 11.195 1 96 145 ILE B C 1
ATOM 3544 O O . ILE B 1 145 ? 1.833 -1.251 10.43 1 96 145 ILE B O 1
ATOM 3548 N N . LYS B 1 146 ? 0.226 0.228 11.016 1 95.38 146 LYS B N 1
ATOM 3549 C CA . LYS B 1 146 ? -0.568 0.018 9.812 1 95.38 146 LYS B CA 1
ATOM 3550 C C . LYS B 1 146 ? 0.061 0.719 8.609 1 95.38 146 LYS B C 1
ATOM 3552 O O . LYS B 1 146 ? 0.122 0.153 7.52 1 95.38 146 LYS B O 1
ATOM 3557 N N . HIS B 1 147 ? 0.467 2.014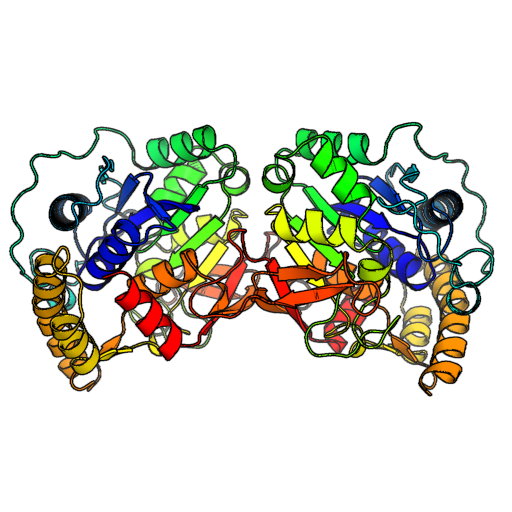 8.906 1 97.12 147 HIS B N 1
ATOM 3558 C CA . HIS B 1 147 ? 0.932 2.807 7.773 1 97.12 147 HIS B CA 1
ATOM 3559 C C . HIS B 1 147 ? 1.697 4.039 8.242 1 97.12 147 HIS B C 1
ATOM 3561 O O . HIS B 1 147 ? 1.472 4.531 9.352 1 97.12 147 HIS B O 1
ATOM 3567 N N . LEU B 1 148 ? 2.637 4.477 7.438 1 98.56 148 LEU B N 1
ATOM 3568 C CA . LEU B 1 148 ? 3.357 5.73 7.625 1 98.56 148 LEU B CA 1
ATOM 3569 C C . LEU B 1 148 ? 3.158 6.656 6.43 1 98.56 148 LEU B C 1
ATOM 3571 O O . LEU B 1 148 ? 3.523 6.309 5.305 1 98.56 148 LEU B O 1
ATOM 3575 N N . VAL B 1 149 ? 2.5 7.801 6.617 1 98.75 149 VAL B N 1
ATOM 3576 C CA . VAL B 1 149 ? 2.354 8.812 5.578 1 98.75 149 VAL B CA 1
ATOM 3577 C C . VAL B 1 149 ? 3.344 9.953 5.82 1 98.75 149 VAL B C 1
ATOM 3579 O O . VAL B 1 149 ? 3.393 10.516 6.918 1 98.75 149 VAL B O 1
ATOM 3582 N N . ILE B 1 150 ? 4.141 10.273 4.828 1 98.81 150 ILE B N 1
ATOM 3583 C CA . ILE B 1 150 ? 5.195 11.273 4.961 1 98.81 150 ILE B CA 1
ATOM 3584 C C . ILE B 1 150 ? 4.906 12.453 4.031 1 98.81 150 ILE B C 1
ATOM 3586 O O . ILE B 1 150 ? 4.754 12.273 2.822 1 98.81 150 ILE B O 1
ATOM 3590 N N . MET B 1 151 ? 4.77 13.609 4.609 1 98.62 151 MET B N 1
ATOM 3591 C CA . MET B 1 151 ? 4.871 14.805 3.787 1 98.62 151 MET B CA 1
ATOM 3592 C C . MET B 1 151 ? 6.328 15.148 3.502 1 98.62 151 MET B C 1
ATOM 3594 O O . MET B 1 151 ? 7.07 15.539 4.406 1 98.62 151 MET B O 1
ATOM 3598 N N . GLY B 1 152 ? 6.695 14.891 2.273 1 96.56 152 GLY B N 1
ATOM 3599 C CA . GLY B 1 152 ? 8.07 15.211 1.938 1 96.56 152 GLY B CA 1
ATOM 3600 C C . GLY B 1 152 ? 8.555 14.539 0.666 1 96.56 152 GLY B C 1
ATOM 3601 O O . GLY B 1 152 ? 7.902 13.625 0.159 1 96.56 152 GLY B O 1
ATOM 3602 N N . GLY B 1 153 ? 9.664 15.109 0.193 1 94.56 153 GLY B N 1
ATOM 3603 C CA . GLY B 1 153 ? 10.336 14.516 -0.955 1 94.56 153 GLY B CA 1
ATOM 3604 C C . GLY B 1 153 ? 9.883 15.102 -2.279 1 94.56 153 GLY B C 1
ATOM 3605 O O . GLY B 1 153 ? 8.914 15.859 -2.328 1 94.56 153 GLY B O 1
ATOM 3606 N N . ALA B 1 154 ? 10.633 14.781 -3.236 1 93.56 154 ALA B N 1
ATOM 3607 C CA . ALA B 1 154 ? 10.375 15.141 -4.629 1 93.56 154 ALA B CA 1
ATOM 3608 C C . ALA B 1 154 ? 10.969 14.109 -5.582 1 93.56 154 ALA B C 1
ATOM 3610 O O . ALA B 1 154 ? 12.125 13.703 -5.426 1 93.56 154 ALA B O 1
ATOM 3611 N N . PHE B 1 155 ? 10.164 13.641 -6.5 1 87.81 155 PHE B N 1
ATOM 3612 C CA . PHE B 1 155 ? 10.641 12.672 -7.48 1 87.81 155 PHE B CA 1
ATOM 3613 C C . PHE B 1 155 ? 10.859 13.336 -8.836 1 87.81 155 PHE B C 1
ATOM 3615 O O . PHE B 1 155 ? 11.961 13.273 -9.391 1 87.81 155 PHE B O 1
ATOM 3622 N N . HIS B 1 156 ? 9.766 13.945 -9.336 1 87.5 156 HIS B N 1
ATOM 3623 C CA . HIS B 1 156 ? 9.844 14.469 -10.695 1 87.5 156 HIS B CA 1
ATOM 3624 C C . HIS B 1 156 ? 9.875 15.992 -10.688 1 87.5 156 HIS B C 1
ATOM 3626 O O . HIS B 1 156 ? 10 16.609 -11.75 1 87.5 156 HIS B O 1
ATOM 3632 N N . LYS B 1 157 ? 9.789 16.578 -9.578 1 89.38 157 LYS B N 1
ATO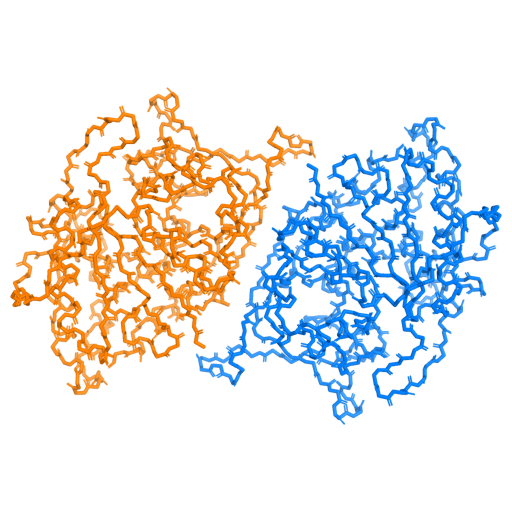M 3633 C CA . LYS B 1 157 ? 9.812 18.031 -9.438 1 89.38 157 LYS B CA 1
ATOM 3634 C C . LYS B 1 157 ? 11.086 18.5 -8.742 1 89.38 157 LYS B C 1
ATOM 3636 O O . LYS B 1 157 ? 11.742 17.703 -8.055 1 89.38 157 LYS B O 1
ATOM 3641 N N . PRO B 1 158 ? 11.422 19.672 -9.047 1 88.81 158 PRO B N 1
ATOM 3642 C CA . PRO B 1 158 ? 12.539 20.219 -8.273 1 88.81 158 PRO B CA 1
ATOM 3643 C C . PRO B 1 158 ? 12.219 20.375 -6.793 1 88.81 158 PRO B C 1
ATOM 3645 O O . PRO B 1 158 ? 11.047 20.469 -6.422 1 88.81 158 PRO B O 1
ATOM 3648 N N . GLY B 1 159 ? 13.258 20.375 -6.031 1 89.81 159 GLY B N 1
ATOM 3649 C CA . GLY B 1 159 ? 13.078 20.625 -4.609 1 89.81 159 GLY B CA 1
ATOM 3650 C C . GLY B 1 159 ? 12.719 22.062 -4.301 1 89.81 159 GLY B C 1
ATOM 3651 O O . GLY B 1 159 ? 12.734 22.922 -5.191 1 89.81 159 GLY B O 1
ATOM 3652 N N . ASN B 1 160 ? 12.367 22.312 -3.014 1 88.69 160 ASN B N 1
ATOM 3653 C CA . ASN B 1 160 ? 11.984 23.672 -2.615 1 88.69 160 ASN B CA 1
ATOM 3654 C C . ASN B 1 160 ? 13.016 24.281 -1.674 1 88.69 160 ASN B C 1
ATOM 3656 O O . ASN B 1 160 ? 13.016 25.5 -1.452 1 88.69 160 ASN B O 1
ATOM 3660 N N . ILE B 1 161 ? 13.812 23.484 -1.092 1 88.44 161 ILE B N 1
ATOM 3661 C CA . ILE B 1 161 ? 14.891 24.016 -0.264 1 88.44 161 ILE B CA 1
ATOM 3662 C C . ILE B 1 161 ? 16.188 24.062 -1.073 1 88.44 161 ILE B C 1
ATOM 3664 O O . ILE B 1 161 ? 17.031 24.922 -0.834 1 88.44 161 ILE B O 1
ATOM 3668 N N . SER B 1 162 ? 16.406 23.125 -1.846 1 88.25 162 SER B N 1
ATOM 3669 C CA . SER B 1 162 ? 17.422 23.078 -2.904 1 88.25 162 SER B CA 1
ATOM 3670 C C . SER B 1 162 ? 16.828 22.547 -4.207 1 88.25 162 SER B C 1
ATOM 3672 O O . SER B 1 162 ? 15.656 22.172 -4.254 1 88.25 162 SER B O 1
ATOM 3674 N N . ALA B 1 163 ? 17.641 22.578 -5.207 1 89.31 163 ALA B N 1
ATOM 3675 C CA . ALA B 1 163 ? 17.172 22.062 -6.484 1 89.31 163 ALA B CA 1
ATOM 3676 C C . ALA B 1 163 ? 16.812 20.578 -6.383 1 89.31 163 ALA B C 1
ATOM 3678 O O . ALA B 1 163 ? 16 20.078 -7.168 1 89.31 163 ALA B O 1
ATOM 3679 N N . TYR B 1 164 ? 17.281 19.906 -5.34 1 90.44 164 TYR B N 1
ATOM 3680 C CA . TYR B 1 164 ? 17.188 18.453 -5.316 1 90.44 164 TYR B CA 1
ATOM 3681 C C . TYR B 1 164 ? 16.328 17.984 -4.141 1 90.44 164 TYR B C 1
ATOM 3683 O O . TYR B 1 164 ? 15.93 16.828 -4.086 1 90.44 164 TYR B O 1
ATOM 3691 N N . ALA B 1 165 ? 16.047 18.875 -3.223 1 94.31 165 ALA B N 1
ATOM 3692 C CA . ALA B 1 165 ? 15.523 18.344 -1.963 1 94.31 165 ALA B CA 1
ATOM 3693 C C . ALA B 1 165 ? 14.328 19.156 -1.473 1 94.31 165 ALA B C 1
ATOM 3695 O O . ALA B 1 165 ? 14.297 20.375 -1.618 1 94.31 165 ALA B O 1
ATOM 3696 N N . GLU B 1 166 ? 13.398 18.453 -0.939 1 96.25 166 GLU B N 1
ATOM 3697 C CA . GLU B 1 166 ? 12.273 19 -0.197 1 96.25 166 GLU B CA 1
ATOM 3698 C C . GLU B 1 166 ? 12.648 19.281 1.257 1 96.25 166 GLU B C 1
ATOM 3700 O O . GLU B 1 166 ? 13.477 18.562 1.833 1 96.25 166 GLU B O 1
ATOM 3705 N N . ALA B 1 167 ? 12.078 20.25 1.873 1 94.44 167 ALA B N 1
ATOM 3706 C CA . ALA B 1 167 ? 12.461 20.844 3.148 1 94.44 167 ALA B CA 1
ATOM 3707 C C . ALA B 1 167 ? 12.5 19.797 4.258 1 94.44 167 ALA B C 1
ATOM 3709 O O . ALA B 1 167 ? 13.445 19.75 5.043 1 94.44 167 ALA B O 1
ATOM 3710 N N . ASN B 1 168 ? 11.445 18.984 4.418 1 97.12 168 ASN B N 1
ATOM 3711 C CA . ASN B 1 168 ? 11.383 18.016 5.5 1 97.12 168 ASN B CA 1
ATOM 3712 C C . ASN B 1 168 ? 12.477 16.953 5.359 1 97.12 168 ASN B C 1
ATOM 3714 O O . ASN B 1 168 ? 13.102 16.562 6.344 1 97.12 168 ASN B O 1
ATOM 3718 N N . ILE B 1 169 ? 12.656 16.484 4.156 1 97.75 169 ILE B N 1
ATOM 3719 C CA . ILE B 1 169 ? 13.656 15.469 3.891 1 97.75 169 ILE B CA 1
ATOM 3720 C C . ILE B 1 169 ? 15.055 16.062 4.047 1 97.75 169 ILE B C 1
ATOM 3722 O O . ILE B 1 169 ? 15.945 15.43 4.633 1 97.75 169 ILE B O 1
ATOM 3726 N N . TYR B 1 170 ? 15.258 17.25 3.574 1 96.12 170 TYR B N 1
ATOM 3727 C CA . TYR B 1 170 ? 16.531 17.953 3.68 1 96.12 170 TYR B CA 1
ATOM 3728 C C . TYR B 1 170 ? 16.906 18.188 5.137 1 96.12 170 TYR B C 1
ATOM 3730 O O . TYR B 1 170 ? 18.062 18.047 5.52 1 96.12 170 TYR B O 1
ATOM 3738 N N . GLY B 1 171 ? 15.938 18.562 5.879 1 96.06 171 GLY B N 1
ATOM 3739 C CA . GLY B 1 171 ? 16.156 19 7.25 1 96.06 171 GLY B CA 1
ATOM 3740 C C . GLY B 1 171 ? 16.781 17.938 8.125 1 96.06 171 GLY B C 1
ATOM 3741 O O . GLY B 1 171 ? 17.484 18.25 9.086 1 96.06 171 GLY B O 1
ATOM 3742 N N . ASP B 1 172 ? 16.5 16.719 7.883 1 97.62 172 ASP B N 1
ATOM 3743 C CA . ASP B 1 172 ? 17.156 15.586 8.516 1 97.62 172 ASP B CA 1
ATOM 3744 C C . ASP B 1 172 ? 17.266 14.414 7.551 1 97.62 172 ASP B C 1
ATOM 3746 O O . ASP B 1 172 ? 16.578 13.398 7.707 1 97.62 172 ASP B O 1
ATOM 3750 N N . ALA B 1 173 ? 18.203 14.586 6.691 1 97.56 173 ALA B N 1
ATOM 3751 C CA . ALA B 1 173 ? 18.375 13.648 5.586 1 97.56 173 ALA B CA 1
ATOM 3752 C C . ALA B 1 173 ? 18.766 12.258 6.098 1 97.56 173 ALA B C 1
ATOM 3754 O O . ALA B 1 173 ? 18.328 11.25 5.543 1 97.56 173 ALA B O 1
ATOM 3755 N N . LYS B 1 174 ? 19.531 12.219 7.113 1 98.06 174 LYS B N 1
ATOM 3756 C CA . LYS B 1 174 ? 19.922 10.93 7.676 1 98.06 174 LYS B CA 1
ATOM 3757 C C . LYS B 1 174 ? 18.719 10.188 8.242 1 98.06 174 LYS B C 1
ATOM 3759 O O . LYS B 1 174 ? 18.531 9 7.992 1 98.06 174 LYS B O 1
ATOM 3764 N N . ALA B 1 175 ? 17.906 10.906 9.016 1 98.56 175 ALA B N 1
ATOM 3765 C CA . ALA B 1 175 ? 16.688 10.312 9.547 1 98.56 175 ALA B CA 1
ATOM 3766 C C . ALA B 1 175 ? 15.789 9.812 8.414 1 98.56 175 ALA B C 1
ATOM 3768 O O . ALA B 1 175 ? 15.227 8.719 8.508 1 98.56 175 ALA B O 1
ATOM 3769 N N . ALA B 1 176 ? 15.688 10.648 7.391 1 98.5 176 ALA B N 1
ATOM 3770 C CA . ALA B 1 176 ? 14.859 10.273 6.246 1 98.5 176 ALA B CA 1
ATOM 3771 C C . ALA B 1 176 ? 15.367 8.992 5.594 1 98.5 176 ALA B C 1
ATOM 3773 O O . ALA B 1 176 ? 14.57 8.117 5.242 1 98.5 176 ALA B O 1
ATOM 3774 N N . ASP B 1 177 ? 16.641 8.867 5.426 1 98.19 177 ASP B N 1
ATOM 3775 C CA . ASP B 1 177 ? 17.219 7.676 4.82 1 98.19 177 ASP B CA 1
ATOM 3776 C C . ASP B 1 177 ? 16.922 6.434 5.656 1 98.19 177 ASP B C 1
ATOM 3778 O O . ASP B 1 177 ? 16.547 5.391 5.121 1 98.19 177 ASP B O 1
ATOM 3782 N N . LEU B 1 178 ? 17.109 6.531 6.949 1 98.25 178 LEU B N 1
ATOM 3783 C CA . LEU B 1 178 ? 16.844 5.426 7.863 1 98.25 178 LEU B CA 1
ATOM 3784 C C . LEU B 1 178 ? 15.391 4.965 7.75 1 98.25 178 LEU B C 1
ATOM 3786 O O . LEU B 1 178 ? 15.117 3.764 7.668 1 98.25 178 LEU B O 1
ATOM 3790 N N . VAL B 1 179 ? 14.492 5.914 7.711 1 98.62 179 VAL B N 1
ATOM 3791 C CA . VAL B 1 179 ? 13.062 5.609 7.691 1 98.62 179 VAL B CA 1
ATOM 3792 C C . VAL B 1 179 ? 12.68 5.02 6.34 1 98.62 179 VAL B C 1
ATOM 3794 O O . VAL B 1 179 ? 11.93 4.043 6.273 1 98.62 179 VAL B O 1
ATOM 3797 N N . PHE B 1 180 ? 13.227 5.578 5.242 1 97.81 180 PHE B N 1
ATOM 3798 C CA . PHE B 1 180 ? 12.906 5.129 3.895 1 97.81 180 PHE B CA 1
ATOM 3799 C C . PHE B 1 180 ? 13.32 3.674 3.697 1 97.81 180 PHE B C 1
ATOM 3801 O O . PHE B 1 180 ? 12.656 2.93 2.971 1 97.81 180 PHE B O 1
ATOM 3808 N N . ARG B 1 181 ? 14.32 3.234 4.363 1 96.56 181 ARG B N 1
ATOM 3809 C CA . ARG B 1 181 ? 14.906 1.922 4.098 1 96.56 181 ARG B CA 1
ATOM 3810 C C . ARG B 1 181 ? 14.422 0.893 5.113 1 96.56 181 ARG B C 1
ATOM 3812 O O . ARG B 1 181 ? 14.75 -0.291 5.012 1 96.56 181 ARG B O 1
ATOM 3819 N N . ALA B 1 182 ? 13.617 1.319 6.094 1 96.88 182 ALA B N 1
ATOM 3820 C CA . ALA B 1 182 ? 13.375 0.518 7.289 1 96.88 182 ALA B CA 1
ATOM 3821 C C . ALA B 1 182 ? 12.297 -0.532 7.035 1 96.88 182 ALA B C 1
ATOM 3823 O O . ALA B 1 182 ? 12.141 -1.476 7.812 1 96.88 182 ALA B O 1
ATOM 3824 N N . GLY B 1 183 ? 11.531 -0.352 5.957 1 94.38 183 GLY B N 1
ATOM 3825 C CA . GLY B 1 183 ? 10.523 -1.354 5.641 1 94.38 183 GLY B CA 1
ATOM 3826 C C . GLY B 1 183 ? 9.133 -0.963 6.09 1 94.38 183 GLY B C 1
ATOM 3827 O O . GLY B 1 183 ? 8.203 -1.777 6.039 1 94.38 183 GLY B O 1
ATOM 3828 N N . PHE B 1 184 ? 8.883 0.327 6.484 1 95.88 184 PHE B N 1
ATOM 3829 C CA . PHE B 1 184 ? 7.543 0.823 6.781 1 95.88 184 PHE B CA 1
ATOM 3830 C C . PHE B 1 184 ? 6.637 0.705 5.562 1 95.88 184 PHE B C 1
ATOM 3832 O O . PHE B 1 184 ? 7.074 0.943 4.434 1 95.88 184 PHE B O 1
ATOM 3839 N N . PRO B 1 185 ? 5.34 0.244 5.789 1 95.31 185 PRO B N 1
ATOM 3840 C CA . PRO B 1 185 ? 4.383 0.6 4.738 1 95.31 185 PRO B CA 1
ATOM 3841 C C . PRO B 1 185 ? 4.191 2.109 4.605 1 95.31 185 PRO B C 1
ATOM 3843 O O . PRO B 1 185 ? 3.51 2.725 5.426 1 95.31 185 PRO B O 1
ATOM 3846 N N . THR B 1 186 ? 4.859 2.693 3.623 1 97.25 186 THR B N 1
ATOM 3847 C CA . THR B 1 186 ? 5 4.145 3.598 1 97.25 186 THR B CA 1
ATOM 3848 C C . THR B 1 186 ? 4.336 4.73 2.355 1 97.25 186 THR B C 1
ATOM 3850 O O . THR B 1 186 ? 4.449 4.176 1.263 1 97.25 186 THR B O 1
ATOM 3853 N N . THR B 1 187 ? 3.586 5.773 2.512 1 98 187 THR B N 1
ATOM 3854 C CA . THR B 1 187 ? 3.164 6.652 1.426 1 98 187 THR B CA 1
ATOM 3855 C C . THR B 1 187 ? 3.852 8.008 1.53 1 98 187 THR B C 1
ATOM 3857 O O . THR B 1 187 ? 3.736 8.695 2.551 1 98 187 THR B O 1
ATOM 3860 N N . VAL B 1 188 ? 4.566 8.359 0.5 1 98.25 188 VAL B N 1
ATOM 3861 C CA . VAL B 1 188 ? 5.215 9.664 0.443 1 98.25 188 VAL B CA 1
ATOM 3862 C C . VAL B 1 188 ? 4.367 10.625 -0.383 1 98.25 188 VAL B C 1
ATOM 3864 O O . VAL B 1 188 ? 4.023 10.328 -1.529 1 98.25 188 VAL B O 1
ATOM 3867 N N . VAL B 1 189 ? 3.986 11.711 0.231 1 98.25 189 VAL B N 1
ATOM 3868 C CA . VAL B 1 189 ? 3.299 12.82 -0.413 1 98.25 189 VAL B CA 1
ATOM 3869 C C . VAL B 1 189 ? 4.25 14.008 -0.542 1 98.25 189 VAL B C 1
ATOM 3871 O O . VAL B 1 189 ? 4.434 14.773 0.411 1 98.25 189 VAL B O 1
ATOM 3874 N N . GLY B 1 190 ? 4.789 14.133 -1.703 1 97.62 190 GLY B N 1
ATOM 3875 C CA . GLY B 1 190 ? 5.848 15.109 -1.889 1 97.62 190 GLY B CA 1
ATOM 3876 C C . GLY B 1 190 ? 5.438 16.266 -2.775 1 97.62 190 GLY B C 1
ATOM 3877 O O . GLY B 1 190 ? 4.246 16.5 -2.994 1 97.62 190 GLY B O 1
ATOM 3878 N N . LEU B 1 191 ? 6.469 16.969 -3.244 1 96.69 191 LEU B N 1
ATOM 3879 C CA . LEU B 1 191 ? 6.273 18.188 -4.027 1 96.69 191 LEU B CA 1
ATOM 3880 C C . LEU B 1 191 ? 5.605 17.875 -5.363 1 96.69 191 LEU B C 1
ATOM 3882 O O . LEU B 1 191 ? 4.953 18.734 -5.953 1 96.69 191 LEU B O 1
ATOM 3886 N N . ASP B 1 192 ? 5.652 16.641 -5.82 1 95.5 192 ASP B N 1
ATOM 3887 C CA . ASP B 1 192 ? 5.066 16.219 -7.09 1 95.5 192 ASP B CA 1
ATOM 3888 C C . ASP B 1 192 ? 3.557 16.453 -7.105 1 95.5 192 ASP B C 1
ATOM 3890 O O . ASP B 1 192 ? 2.984 16.781 -8.148 1 95.5 192 ASP B O 1
ATOM 3894 N N . VAL B 1 193 ? 2.965 16.359 -5.922 1 96.94 193 VAL B N 1
ATOM 3895 C CA . VAL B 1 193 ? 1.514 16.5 -5.891 1 96.94 193 VAL B CA 1
ATOM 3896 C C . VAL B 1 193 ? 1.132 17.719 -5.066 1 96.94 193 VAL B C 1
ATOM 3898 O O . VAL B 1 193 ? 0.109 18.359 -5.332 1 96.94 193 VAL B O 1
ATOM 3901 N N . THR B 1 194 ? 1.952 18.094 -4.105 1 96.06 194 THR B N 1
ATOM 3902 C CA . THR B 1 194 ? 1.577 19.219 -3.254 1 96.06 194 THR B CA 1
ATOM 3903 C C . THR B 1 194 ? 1.709 20.531 -4.012 1 96.06 194 THR B C 1
ATOM 3905 O O . THR B 1 194 ? 0.931 21.469 -3.789 1 96.06 194 THR B O 1
ATOM 3908 N N . MET B 1 195 ? 2.652 20.625 -4.914 1 93.56 195 MET B N 1
ATOM 3909 C CA . MET B 1 195 ? 2.873 21.844 -5.676 1 93.56 195 MET B CA 1
ATOM 3910 C C . MET B 1 195 ? 1.812 22.016 -6.758 1 93.56 195 MET B C 1
ATOM 3912 O O . MET B 1 195 ? 1.782 23.031 -7.449 1 93.56 195 MET B O 1
ATOM 3916 N N . GLU B 1 196 ? 0.918 21.047 -6.797 1 92.19 196 GLU B N 1
ATOM 3917 C CA . GLU B 1 196 ? -0.184 21.125 -7.754 1 92.19 196 GLU B CA 1
ATOM 3918 C C . GLU B 1 196 ? -1.521 21.297 -7.039 1 92.19 196 GLU B C 1
ATOM 3920 O O . GLU B 1 196 ? -2.576 21.297 -7.68 1 92.19 196 GLU B O 1
ATOM 3925 N N . THR B 1 197 ? -1.482 21.391 -5.789 1 94.12 197 THR B N 1
ATOM 3926 C CA . THR B 1 197 ? -2.693 21.5 -4.984 1 94.12 197 THR B CA 1
ATOM 3927 C C . THR B 1 197 ? -2.754 22.844 -4.277 1 94.12 197 THR B C 1
ATOM 3929 O O . THR B 1 197 ? -1.907 23.156 -3.436 1 94.12 197 THR B O 1
ATOM 3932 N N . PHE B 1 198 ? -3.822 23.625 -4.566 1 93.69 198 PHE B N 1
ATOM 3933 C CA . PHE B 1 198 ? -3.883 25 -4.094 1 93.69 198 PHE B CA 1
ATOM 3934 C C . PHE B 1 198 ? -5.164 25.25 -3.303 1 93.69 198 PHE B C 1
ATOM 3936 O O . PHE B 1 198 ? -6.23 24.75 -3.67 1 93.69 198 PHE B O 1
ATOM 3943 N N . ILE B 1 199 ? -4.988 25.953 -2.23 1 93.88 199 ILE B N 1
ATOM 3944 C CA . ILE B 1 199 ? -6.121 26.578 -1.557 1 93.88 199 ILE B CA 1
ATOM 3945 C C . ILE B 1 199 ? -6.207 28.047 -1.951 1 93.88 199 ILE B C 1
ATOM 3947 O O . ILE B 1 199 ? -5.211 28.781 -1.895 1 93.88 199 ILE B O 1
ATOM 3951 N N . SER B 1 200 ? -7.402 28.484 -2.355 1 93.5 200 SER B N 1
ATOM 3952 C CA . SER B 1 200 ? -7.566 29.859 -2.812 1 93.5 200 SER B CA 1
ATOM 3953 C C . SER B 1 200 ? -8.305 30.703 -1.777 1 93.5 200 SER B C 1
ATOM 3955 O O . SER B 1 200 ? -8.945 30.172 -0.873 1 93.5 200 SER B O 1
ATOM 3957 N N . ALA B 1 201 ? -8.07 32 -1.979 1 91.62 201 ALA B N 1
ATOM 3958 C CA . ALA B 1 201 ? -8.828 32.938 -1.152 1 91.62 201 ALA B CA 1
ATOM 3959 C C . ALA B 1 201 ? -10.328 32.719 -1.316 1 91.62 201 ALA B C 1
ATOM 3961 O O . ALA B 1 201 ? -11.094 32.906 -0.363 1 91.62 201 ALA B O 1
ATOM 3962 N N . GLN B 1 202 ? -10.703 32.406 -2.479 1 92.56 202 GLN B N 1
ATOM 3963 C CA . GLN B 1 202 ? -12.109 32.094 -2.74 1 92.56 202 GLN B CA 1
ATOM 3964 C C . GLN B 1 202 ? -12.578 30.891 -1.937 1 92.56 202 GLN B C 1
ATOM 3966 O O . GLN B 1 202 ? -13.688 30.891 -1.397 1 92.56 202 GLN B O 1
ATOM 3971 N N . ASP B 1 203 ? -11.75 29.891 -1.854 1 94.25 203 ASP B N 1
ATOM 3972 C CA . ASP B 1 203 ? -12.078 28.703 -1.067 1 94.25 203 ASP B CA 1
ATOM 3973 C C . ASP B 1 203 ? -12.367 29.078 0.387 1 94.25 203 ASP B C 1
ATOM 3975 O O . ASP B 1 203 ? -13.352 28.625 0.968 1 94.25 203 ASP B O 1
ATOM 3979 N N . ILE B 1 204 ? -11.531 29.859 0.907 1 92.38 204 ILE B N 1
ATOM 3980 C CA . ILE B 1 204 ? -11.625 30.219 2.32 1 92.38 204 ILE B CA 1
ATOM 3981 C C . ILE B 1 204 ? -12.805 31.156 2.539 1 92.38 204 ILE B C 1
ATOM 3983 O O . ILE B 1 204 ? -13.484 31.094 3.57 1 92.38 204 ILE B O 1
ATOM 3987 N N . SER B 1 205 ? -13.016 32.062 1.575 1 92.62 205 SER B N 1
ATOM 3988 C CA . SER B 1 205 ? -14.18 32.938 1.65 1 92.62 205 SER B CA 1
ATOM 3989 C C . SER B 1 205 ? -15.477 32.156 1.655 1 92.62 205 SER B C 1
ATOM 3991 O O . SER B 1 205 ? -16.375 32.438 2.457 1 92.62 205 SER B O 1
ATOM 3993 N N . LEU B 1 206 ? -15.523 31.203 0.811 1 93.31 206 LEU B N 1
ATOM 3994 C CA . LEU B 1 206 ? -16.703 30.344 0.74 1 93.31 206 LEU B CA 1
ATOM 3995 C C . LEU B 1 206 ? -16.844 29.516 2.014 1 93.31 206 LEU B C 1
ATOM 3997 O O . LEU B 1 206 ? -17.969 29.297 2.49 1 93.31 206 LEU B O 1
ATOM 4001 N N . LEU B 1 207 ? -15.758 29.078 2.512 1 94.25 207 LEU B N 1
ATOM 4002 C CA . LEU B 1 207 ? -15.781 28.359 3.773 1 94.25 207 LEU B CA 1
ATOM 4003 C C . LEU B 1 207 ? -16.359 29.219 4.891 1 94.25 207 LEU B C 1
ATOM 4005 O O . LEU B 1 207 ? -17.125 28.734 5.727 1 94.25 207 LEU B O 1
ATOM 4009 N N . GLY B 1 208 ? -15.984 30.469 4.914 1 94 208 GLY B N 1
ATOM 4010 C CA . GLY B 1 208 ? -16.531 31.391 5.898 1 94 208 GLY B CA 1
ATOM 4011 C C . GLY B 1 208 ? -18.031 31.516 5.82 1 94 208 GLY B C 1
ATOM 4012 O O . GLY B 1 208 ? -18.703 31.672 6.848 1 94 208 GLY B O 1
ATOM 4013 N N . LYS B 1 209 ? -18.578 31.391 4.684 1 93.5 209 LYS B N 1
ATOM 4014 C CA . LYS B 1 209 ? -20.016 31.531 4.457 1 93.5 209 LYS B CA 1
ATOM 4015 C C . LYS B 1 209 ? -20.766 30.266 4.844 1 93.5 209 LYS B C 1
ATOM 4017 O O . LYS B 1 209 ? -21.891 30.344 5.355 1 93.5 209 LYS B O 1
ATOM 4022 N N . TYR B 1 210 ? -20.125 29.078 4.664 1 93.31 210 TYR B N 1
ATOM 4023 C CA . TYR B 1 210 ? -20.891 27.828 4.707 1 93.31 210 TYR B CA 1
ATOM 4024 C C . TYR B 1 210 ? -20.438 26.953 5.875 1 93.31 210 TYR B C 1
ATOM 4026 O O . TYR B 1 210 ? -21.062 25.938 6.168 1 93.31 210 TYR B O 1
ATOM 4034 N N . CYS B 1 211 ? -19.297 27.344 6.52 1 94.81 211 CYS B N 1
ATOM 4035 C CA . CYS B 1 211 ? -18.812 26.5 7.605 1 94.81 211 CYS B CA 1
ATOM 4036 C C . CYS B 1 211 ? -19.859 26.359 8.695 1 94.81 211 CYS B C 1
ATOM 4038 O O . CYS B 1 211 ? -20.766 27.188 8.812 1 94.81 211 CYS B O 1
ATOM 4040 N N . ARG B 1 212 ? -19.844 25.234 9.445 1 93.31 212 ARG B N 1
ATOM 4041 C CA . ARG B 1 212 ? -20.719 25.016 10.602 1 93.31 212 ARG B CA 1
ATOM 4042 C C . ARG B 1 212 ? -20.453 26.047 11.695 1 93.31 212 ARG B C 1
ATOM 4044 O O . ARG B 1 212 ? -19.312 26.484 11.883 1 93.31 212 ARG B O 1
ATOM 4051 N N . LYS B 1 213 ? -21.406 26.359 12.359 1 94.31 213 LYS B N 1
ATOM 4052 C CA . LYS B 1 213 ? -21.328 27.391 13.383 1 94.31 213 LYS B CA 1
ATOM 4053 C C . LYS B 1 213 ? -20.25 27.078 14.406 1 94.31 213 LYS B C 1
ATOM 4055 O O . LYS B 1 213 ? -19.531 27.969 14.859 1 94.31 213 LYS B O 1
ATOM 4060 N N . GLU B 1 214 ? -20.109 25.859 14.773 1 94.62 214 GLU B N 1
ATOM 4061 C CA . GLU B 1 214 ? -19.156 25.453 15.797 1 94.62 214 GLU B CA 1
ATOM 4062 C C . GLU B 1 214 ? -17.719 25.594 15.305 1 94.62 214 GLU B C 1
ATOM 4064 O O . GLU B 1 214 ? -16.781 25.562 16.094 1 94.62 214 GLU B O 1
ATOM 4069 N N . ASN B 1 215 ? -17.547 25.828 13.977 1 96.75 215 ASN B N 1
ATOM 4070 C CA . ASN B 1 215 ? -16.219 25.891 13.398 1 96.75 215 ASN B CA 1
ATOM 4071 C C . ASN B 1 215 ? -15.844 27.312 13.008 1 96.75 215 ASN B C 1
ATOM 4073 O O . ASN B 1 215 ? -14.805 27.547 12.375 1 96.75 215 ASN B O 1
ATOM 4077 N N . ARG B 1 216 ? -16.641 28.328 13.344 1 96.06 216 ARG B N 1
ATOM 4078 C CA . ARG B 1 216 ? -16.438 29.703 12.93 1 96.06 216 ARG B CA 1
ATOM 4079 C C . ARG B 1 216 ? -15.078 30.219 13.391 1 96.06 216 ARG B C 1
ATOM 4081 O O . ARG B 1 216 ? -14.375 30.906 12.641 1 96.06 216 ARG B O 1
ATOM 4088 N N . LYS B 1 217 ? -14.766 29.906 14.633 1 96.5 217 LYS B N 1
ATOM 4089 C CA . LYS B 1 217 ? -13.484 30.359 15.164 1 96.5 217 LYS B CA 1
ATOM 4090 C C . LYS B 1 217 ? -12.32 29.719 14.406 1 96.5 217 LYS B C 1
ATOM 4092 O O . LYS B 1 217 ? -11.289 30.375 14.195 1 96.5 217 LYS B O 1
ATOM 4097 N N . ILE B 1 218 ? -12.469 28.469 14.07 1 97.56 218 ILE B N 1
ATOM 4098 C CA . ILE B 1 218 ? -11.445 27.766 13.305 1 97.56 218 ILE B CA 1
ATOM 4099 C C . ILE B 1 218 ? -11.266 28.438 11.945 1 97.56 218 ILE B C 1
ATOM 4101 O O . ILE B 1 218 ? -10.133 28.688 11.516 1 97.56 218 ILE B O 1
ATOM 4105 N N . VAL B 1 219 ? -12.3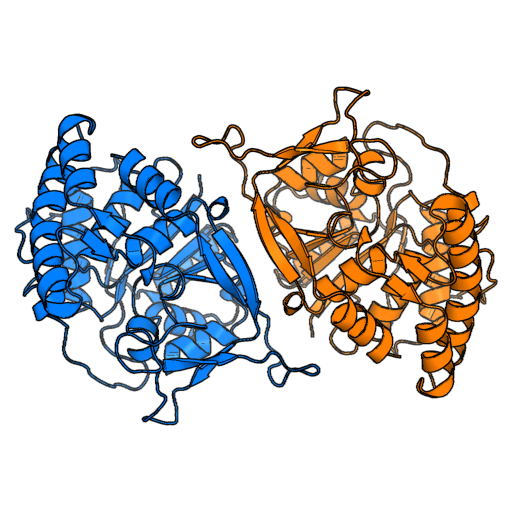59 28.734 11.297 1 96.81 219 VAL B N 1
ATOM 4106 C CA . VAL B 1 219 ? -12.336 29.312 9.961 1 96.81 219 VAL B CA 1
ATOM 4107 C C . VAL B 1 219 ? -11.719 30.703 10.016 1 96.81 219 VAL B C 1
ATOM 4109 O O . VAL B 1 219 ? -10.953 31.094 9.125 1 96.81 219 VAL B O 1
ATOM 4112 N N . GLN B 1 220 ? -12.078 31.453 11.039 1 95.5 220 GLN B N 1
ATOM 4113 C CA . GLN B 1 220 ? -11.477 32.75 11.234 1 95.5 220 GLN B CA 1
ATOM 4114 C C . GLN B 1 220 ? -9.961 32.656 11.398 1 95.5 220 GLN B C 1
ATOM 4116 O O . GLN B 1 220 ? -9.211 33.469 10.828 1 95.5 220 GLN B O 1
ATOM 4121 N N . TYR B 1 221 ? -9.555 31.75 12.195 1 96.12 221 TYR B N 1
ATOM 4122 C CA . TYR B 1 221 ? -8.125 31.5 12.344 1 96.12 221 TYR B CA 1
ATOM 4123 C C . TYR B 1 221 ? -7.488 31.188 10.992 1 96.12 221 TYR B C 1
ATOM 4125 O O . TYR B 1 221 ? -6.461 31.766 10.633 1 96.12 221 TYR B O 1
ATOM 4133 N N . MET B 1 222 ? -8.109 30.203 10.219 1 95.75 222 MET B N 1
ATOM 4134 C CA . MET B 1 222 ? -7.566 29.781 8.93 1 95.75 222 MET B CA 1
ATOM 4135 C C . MET B 1 222 ? -7.441 30.969 7.984 1 95.75 222 MET B C 1
ATOM 4137 O O . MET B 1 222 ? -6.441 31.109 7.277 1 95.75 222 MET B O 1
ATOM 4141 N N . GLN B 1 223 ? -8.422 31.781 7.973 1 93.06 223 GLN B N 1
ATOM 4142 C CA . GLN B 1 223 ? -8.406 32.969 7.129 1 93.06 223 GLN B CA 1
ATOM 4143 C C . GLN B 1 223 ? -7.219 33.875 7.465 1 93.06 223 GLN B C 1
ATOM 4145 O O . GLN B 1 223 ? -6.5 34.312 6.566 1 93.06 223 GLN B O 1
ATOM 4150 N N . SER B 1 224 ? -7.012 34.094 8.719 1 92.62 224 SER B N 1
ATOM 4151 C CA . SER B 1 224 ? -5.934 34.969 9.172 1 92.62 224 SER B CA 1
ATOM 4152 C C . SER B 1 224 ? -4.57 34.375 8.867 1 92.62 224 SER B C 1
ATOM 4154 O O . SER B 1 224 ? -3.674 35.062 8.375 1 92.62 224 SER B O 1
ATOM 4156 N N . ALA B 1 225 ? -4.418 33.125 9.195 1 91.5 225 ALA B N 1
ATOM 4157 C CA . ALA B 1 225 ? -3.145 32.469 9 1 91.5 225 ALA B CA 1
ATOM 4158 C C . ALA B 1 225 ? -2.795 32.375 7.516 1 91.5 225 ALA B C 1
ATOM 4160 O O . ALA B 1 225 ? -1.64 32.562 7.133 1 91.5 225 ALA B O 1
ATOM 4161 N N . LEU B 1 226 ? -3.791 32.094 6.672 1 90.75 226 LEU B N 1
ATOM 4162 C CA . LEU B 1 226 ? -3.549 31.906 5.246 1 90.75 226 LEU B CA 1
ATOM 4163 C C . LEU B 1 226 ? -3.295 33.25 4.551 1 90.75 226 LEU B C 1
ATOM 4165 O O . LEU B 1 226 ? -2.643 33.281 3.506 1 90.75 226 LEU B O 1
ATOM 4169 N N . GLU B 1 227 ? -3.842 34.25 5.09 1 86.56 227 GLU B N 1
ATOM 4170 C CA . GLU B 1 227 ? -3.523 35.562 4.539 1 86.56 227 GLU B CA 1
ATOM 4171 C C . GLU B 1 227 ? -2.018 35.781 4.531 1 86.56 227 GLU B C 1
ATOM 4173 O O . GLU B 1 227 ? -1.475 36.344 3.564 1 86.56 227 GLU B O 1
ATOM 4178 N N . TYR B 1 228 ? -1.423 35.438 5.617 1 83.69 228 TYR B N 1
ATOM 4179 C CA . TYR B 1 228 ? 0.031 35.531 5.703 1 83.69 228 TYR B CA 1
ATOM 4180 C C . TYR B 1 228 ? 0.694 34.656 4.652 1 83.69 228 TYR B C 1
ATOM 4182 O O . TYR B 1 228 ? 1.654 35.062 4 1 83.69 228 TYR B O 1
ATOM 4190 N N . TYR B 1 229 ? 0.166 33.531 4.504 1 83.75 229 TYR B N 1
ATOM 4191 C CA . TYR B 1 229 ? 0.714 32.531 3.584 1 83.75 229 TYR B CA 1
ATOM 4192 C C . TYR B 1 229 ? 0.526 32.969 2.137 1 83.75 229 TYR B C 1
ATOM 4194 O O . TYR B 1 229 ? 1.398 32.75 1.295 1 83.75 229 TYR B O 1
ATOM 4202 N N . PHE B 1 230 ? -0.576 33.594 1.845 1 85.12 230 PHE B N 1
ATOM 4203 C CA . PHE B 1 230 ? -0.854 34.125 0.512 1 85.12 230 PHE B CA 1
ATOM 4204 C C . PHE B 1 230 ? 0.153 35.188 0.134 1 85.12 230 PHE B C 1
ATOM 4206 O O . PHE B 1 230 ? 0.596 35.25 -1.015 1 85.12 230 PHE B O 1
ATOM 4213 N N . GLN B 1 231 ? 0.472 35.938 1.096 1 82.19 231 GLN B N 1
ATOM 4214 C CA . GLN B 1 231 ? 1.451 37 0.855 1 82.19 231 GLN B CA 1
ATOM 4215 C C . GLN B 1 231 ? 2.805 36.406 0.461 1 82.19 231 GLN B C 1
ATOM 4217 O O . GLN B 1 231 ? 3.436 36.875 -0.489 1 82.19 231 GLN B O 1
ATOM 4222 N N . PHE B 1 232 ? 3.146 35.469 1.156 1 80.88 232 PHE B N 1
ATOM 4223 C CA . PHE B 1 232 ? 4.398 34.781 0.824 1 80.88 232 PHE B CA 1
ATOM 4224 C C . PHE B 1 232 ? 4.324 34.156 -0.564 1 80.88 232 PHE B C 1
ATOM 4226 O O . PHE B 1 232 ? 5.273 34.25 -1.347 1 80.88 232 PHE B O 1
ATOM 4233 N N . SER B 1 233 ? 3.271 33.469 -0.803 1 83.06 233 SER B N 1
ATOM 4234 C CA . SER B 1 233 ? 3.104 32.781 -2.08 1 83.06 233 SER B CA 1
ATOM 4235 C C . SER B 1 233 ? 3.156 33.781 -3.246 1 83.06 233 SER B C 1
ATOM 4237 O O . SER B 1 233 ? 3.711 33.469 -4.301 1 83.06 233 SER B O 1
ATOM 4239 N N . TYR B 1 234 ? 2.59 34.875 -3.033 1 79.44 234 TYR B N 1
ATOM 4240 C CA . TYR B 1 234 ? 2.619 35.938 -4.059 1 79.44 234 TYR B CA 1
ATOM 4241 C C . TYR B 1 234 ? 4.043 36.406 -4.293 1 79.44 234 TYR B C 1
ATOM 4243 O O . TYR B 1 234 ? 4.492 36.531 -5.438 1 79.44 234 TYR B O 1
ATOM 4251 N N . GLN B 1 235 ? 4.766 36.594 -3.26 1 80.81 235 GLN B N 1
ATOM 4252 C CA . GLN B 1 235 ? 6.109 37.156 -3.332 1 80.81 235 GLN B CA 1
ATOM 4253 C C . GLN B 1 235 ? 7.105 36.156 -3.873 1 80.81 235 GLN B C 1
ATOM 4255 O O . GLN B 1 235 ? 8.023 36.5 -4.609 1 80.81 235 GLN B O 1
ATOM 4260 N N . SER B 1 236 ? 6.863 34.906 -3.516 1 76.44 236 SER B N 1
ATOM 4261 C CA . SER B 1 236 ? 7.855 33.875 -3.826 1 76.44 236 SER B CA 1
ATOM 4262 C C . SER B 1 236 ? 7.555 33.219 -5.16 1 76.44 236 SER B C 1
ATOM 4264 O O . SER B 1 236 ? 8.469 32.812 -5.887 1 76.44 236 SER B O 1
ATOM 4266 N N . MET B 1 237 ? 6.254 33.062 -5.457 1 77.56 237 MET B N 1
ATOM 4267 C CA . MET B 1 237 ? 5.895 32.25 -6.617 1 77.56 237 MET B CA 1
ATOM 4268 C C . MET B 1 237 ? 4.984 33.031 -7.562 1 77.56 237 MET B C 1
ATOM 4270 O O . MET B 1 237 ? 4.633 32.531 -8.633 1 77.56 237 MET B O 1
ATOM 4274 N N . GLY B 1 238 ? 4.555 34.219 -7.219 1 76.12 238 GLY B N 1
ATOM 4275 C CA . GLY B 1 238 ? 3.668 35 -8.055 1 76.12 238 GLY B CA 1
ATOM 4276 C C . GLY B 1 238 ? 2.236 34.5 -8.047 1 76.12 238 GLY B C 1
ATOM 4277 O O . GLY B 1 238 ? 1.458 34.812 -8.945 1 76.12 238 GLY B O 1
ATOM 4278 N N . CYS B 1 239 ? 1.968 33.625 -7.062 1 79.12 239 CYS B N 1
ATOM 4279 C CA . CYS B 1 239 ? 0.606 33.094 -6.949 1 79.12 239 CYS B CA 1
ATOM 4280 C C . CYS B 1 239 ? -0.31 34.125 -6.301 1 79.12 239 CYS B C 1
ATOM 4282 O O . CYS B 1 239 ? -0.117 34.5 -5.141 1 79.12 239 CYS B O 1
ATOM 4284 N N . GLN B 1 240 ? -1.281 34.531 -7.062 1 82.25 240 GLN B N 1
ATOM 4285 C CA . GLN B 1 240 ? -2.201 35.531 -6.52 1 82.25 240 GLN B CA 1
ATOM 4286 C C . GLN B 1 240 ? -3.377 34.844 -5.812 1 82.25 240 GLN B C 1
ATOM 4288 O O . GLN B 1 240 ? -4.145 34.125 -6.434 1 82.25 240 GLN B O 1
ATOM 4293 N N . ASP B 1 241 ? -3.488 35.062 -4.629 1 86 241 ASP B N 1
ATOM 4294 C CA . ASP B 1 241 ? -4.625 34.688 -3.795 1 86 241 ASP B CA 1
ATOM 4295 C C . ASP B 1 241 ? -4.77 33.156 -3.721 1 86 241 ASP B C 1
ATOM 4297 O O . ASP B 1 241 ? -5.887 32.625 -3.705 1 86 241 ASP B O 1
ATOM 4301 N N . ARG B 1 242 ? -3.76 32.5 -3.814 1 88.75 242 ARG B N 1
ATOM 4302 C CA . ARG B 1 242 ? -3.729 31.047 -3.625 1 88.75 242 ARG B CA 1
ATOM 4303 C C . ARG B 1 242 ? -2.373 30.578 -3.098 1 88.75 242 ARG B C 1
ATOM 4305 O O . ARG B 1 242 ? -1.369 31.281 -3.27 1 88.75 242 ARG B O 1
ATOM 4312 N N . CYS B 1 243 ? -2.367 29.578 -2.441 1 87.75 243 CYS B N 1
ATOM 4313 C CA . CYS B 1 243 ? -1.118 29.016 -1.942 1 87.75 243 CYS B CA 1
ATOM 4314 C C . CYS B 1 243 ? -1.153 27.484 -1.985 1 87.75 243 CYS B C 1
ATOM 4316 O O . CYS B 1 243 ? -2.229 26.891 -1.984 1 87.75 243 CYS B O 1
ATOM 4318 N N . VAL B 1 244 ? 0.051 26.938 -2.113 1 89.81 244 VAL B N 1
ATOM 4319 C CA . VAL B 1 244 ? 0.191 25.5 -1.979 1 89.81 244 VAL B CA 1
ATOM 4320 C C . VAL B 1 244 ? 0.097 25.094 -0.508 1 89.81 244 VAL B C 1
ATOM 4322 O O . VAL B 1 244 ? 0.586 25.812 0.367 1 89.81 244 VAL B O 1
ATOM 4325 N N . VAL B 1 245 ? -0.616 24.109 -0.299 1 86.69 245 VAL B N 1
ATOM 4326 C CA . VAL B 1 245 ? -0.632 23.578 1.06 1 86.69 245 VAL B CA 1
ATOM 4327 C C . VAL B 1 245 ? -0.081 22.156 1.063 1 86.69 245 VAL B C 1
ATOM 4329 O O . VAL B 1 245 ? -0.799 21.203 0.748 1 86.69 245 VAL B O 1
ATOM 4332 N N . HIS B 1 246 ? 1.061 21.922 1.618 1 95.69 246 HIS B N 1
ATOM 4333 C CA . HIS B 1 246 ? 1.804 20.672 1.63 1 95.69 246 HIS B CA 1
ATOM 4334 C C . HIS B 1 246 ? 1.229 19.703 2.654 1 95.69 246 HIS B C 1
ATOM 4336 O O . HIS B 1 246 ? 0.589 18.719 2.289 1 95.69 246 HIS B O 1
ATOM 4342 N N . ASP B 1 247 ? 1.249 20.109 3.881 1 98 247 ASP B N 1
ATOM 4343 C CA . ASP B 1 247 ? 0.907 19.25 5 1 98 247 ASP B CA 1
ATOM 4344 C C . ASP B 1 247 ? -0.572 18.859 4.969 1 98 247 ASP B C 1
ATOM 4346 O O . ASP B 1 247 ? -0.928 17.719 5.227 1 98 247 ASP B O 1
ATOM 4350 N N . PRO B 1 248 ? -1.483 19.844 4.586 1 98.25 248 PRO B N 1
ATOM 4351 C CA . PRO B 1 248 ? -2.895 19.453 4.523 1 98.25 248 PRO B CA 1
ATOM 4352 C C . PRO B 1 248 ? -3.152 18.344 3.512 1 98.25 248 PRO B C 1
ATOM 4354 O O . PRO B 1 248 ? -3.959 17.453 3.768 1 98.25 248 PRO B O 1
ATOM 4357 N N . LEU B 1 249 ? -2.498 18.422 2.377 1 98.31 249 LEU B N 1
ATOM 4358 C CA . LEU B 1 249 ? -2.713 17.375 1.375 1 98.31 249 LEU B CA 1
ATOM 4359 C C . LEU B 1 249 ? -2.266 16.016 1.898 1 98.31 249 LEU B C 1
ATOM 4361 O O . LEU B 1 249 ? -2.947 15.016 1.687 1 98.31 249 LEU B O 1
ATOM 4365 N N . ALA B 1 250 ? -1.107 15.961 2.549 1 98.5 250 ALA B N 1
ATOM 4366 C CA . ALA B 1 250 ? -0.625 14.711 3.133 1 98.5 250 ALA B CA 1
ATOM 4367 C C . ALA B 1 250 ? -1.63 14.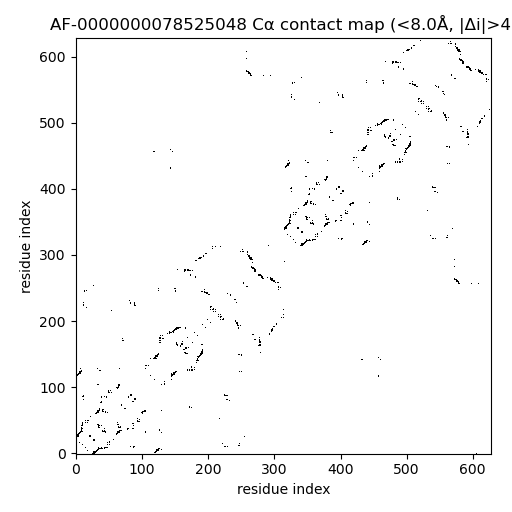148 4.137 1 98.5 250 ALA B C 1
ATOM 4369 O O . ALA B 1 250 ? -1.869 12.938 4.172 1 98.5 250 ALA B O 1
ATOM 4370 N N . MET B 1 251 ? -2.227 15.023 4.938 1 98.62 251 MET B N 1
ATOM 4371 C CA . MET B 1 251 ? -3.209 14.602 5.934 1 98.62 251 MET B CA 1
ATOM 4372 C C . MET B 1 251 ? -4.473 14.078 5.262 1 98.62 251 MET B C 1
ATOM 4374 O O . MET B 1 251 ? -5.027 13.062 5.68 1 98.62 251 MET B O 1
ATOM 4378 N N . VAL B 1 252 ? -4.938 14.82 4.191 1 98 252 VAL B N 1
ATOM 4379 C CA . VAL B 1 252 ? -6.121 14.383 3.457 1 98 252 VAL B CA 1
ATOM 4380 C C . VAL B 1 252 ? -5.871 13.008 2.846 1 98 252 VAL B C 1
ATOM 4382 O O . VAL B 1 252 ? -6.73 12.125 2.914 1 98 252 VAL B O 1
ATOM 4385 N N . ILE B 1 253 ? -4.703 12.789 2.311 1 97.62 253 ILE B N 1
ATOM 4386 C CA . ILE B 1 253 ? -4.355 11.516 1.681 1 97.62 253 ILE B CA 1
ATOM 4387 C C . ILE B 1 253 ? -4.273 10.422 2.74 1 97.62 253 ILE B C 1
ATOM 4389 O O . ILE B 1 253 ? -4.672 9.281 2.494 1 97.62 253 ILE B O 1
ATOM 4393 N N . ALA B 1 254 ? -3.76 10.766 3.949 1 97.69 254 ALA B N 1
ATOM 4394 C CA . ALA B 1 254 ? -3.732 9.797 5.043 1 97.69 254 ALA B CA 1
ATOM 4395 C C . ALA B 1 254 ? -5.137 9.312 5.383 1 97.69 254 ALA B C 1
ATOM 4397 O O . ALA B 1 254 ? -5.332 8.141 5.711 1 97.69 254 ALA B O 1
ATOM 4398 N N . GLY B 1 255 ? -6.094 10.219 5.289 1 95.69 255 GLY B N 1
ATOM 4399 C CA . GLY B 1 255 ? -7.477 9.867 5.582 1 95.69 255 GLY B CA 1
ATOM 4400 C C . GLY B 1 255 ? -8.18 9.195 4.418 1 95.69 255 GLY B C 1
ATOM 4401 O O . GLY B 1 255 ? -8.992 8.289 4.617 1 95.69 255 GLY B O 1
ATOM 4402 N N . ASP B 1 256 ? -7.863 9.672 3.248 1 94.75 256 ASP B N 1
ATOM 4403 C CA . ASP B 1 256 ? -8.516 9.172 2.041 1 94.75 256 ASP B CA 1
ATOM 4404 C C . ASP B 1 256 ? -7.512 9.047 0.893 1 94.75 256 ASP B C 1
ATOM 4406 O O . ASP B 1 256 ? -7.484 9.883 -0.008 1 94.75 256 ASP B O 1
ATOM 4410 N N . PRO B 1 257 ? -6.836 7.922 0.844 1 95.62 257 PRO B N 1
ATOM 4411 C CA . PRO B 1 257 ? -5.805 7.754 -0.182 1 95.62 257 PRO B CA 1
ATOM 4412 C C . PRO B 1 257 ? -6.387 7.504 -1.57 1 95.62 257 PRO B C 1
ATOM 4414 O O . PRO B 1 257 ? -5.648 7.457 -2.557 1 95.62 257 PRO B O 1
ATOM 4417 N N . SER B 1 258 ? -7.711 7.445 -1.728 1 94.19 258 SER B N 1
ATOM 4418 C CA . SER B 1 258 ? -8.336 7.137 -3.01 1 94.19 258 SER B CA 1
ATOM 4419 C C . SER B 1 258 ? -8.219 8.312 -3.977 1 94.19 258 SER B C 1
ATOM 4421 O O . SER B 1 258 ? -8.453 8.156 -5.176 1 94.19 258 SER B O 1
ATOM 4423 N N . ILE B 1 259 ? -7.789 9.422 -3.488 1 95.12 259 ILE B N 1
ATOM 4424 C CA . ILE B 1 259 ? -7.746 10.617 -4.324 1 95.12 259 ILE B CA 1
ATOM 4425 C C . ILE B 1 259 ? -6.426 10.664 -5.09 1 95.12 259 ILE B C 1
ATOM 4427 O O . ILE B 1 259 ? -6.227 11.531 -5.941 1 95.12 259 ILE B O 1
ATOM 4431 N N . GLY B 1 260 ? -5.539 9.734 -4.797 1 95.38 260 GLY B N 1
ATOM 4432 C CA . GLY B 1 260 ? -4.223 9.758 -5.414 1 95.38 260 GLY B CA 1
ATOM 4433 C C . GLY B 1 260 ? -3.961 8.555 -6.301 1 95.38 260 GLY B C 1
ATOM 4434 O O . GLY B 1 260 ? -4.738 7.598 -6.301 1 95.38 260 GLY B O 1
ATOM 4435 N N . GLU B 1 261 ? -2.943 8.656 -7.129 1 96.75 261 GLU B N 1
ATOM 4436 C CA . GLU B 1 261 ? -2.305 7.559 -7.852 1 96.75 261 GLU B CA 1
ATOM 4437 C C . GLU B 1 261 ? -0.868 7.348 -7.383 1 96.75 261 GLU B C 1
ATOM 4439 O O . GLU B 1 261 ? -0.157 8.312 -7.094 1 96.75 261 GLU B O 1
ATOM 4444 N N . TYR B 1 262 ? -0.466 6.094 -7.355 1 97 262 TYR B N 1
ATOM 4445 C CA . TYR B 1 262 ? 0.772 5.797 -6.641 1 97 262 TYR B CA 1
ATOM 4446 C C . TYR B 1 262 ? 1.687 4.91 -7.48 1 97 262 TYR B C 1
ATOM 4448 O O . TYR B 1 262 ? 1.216 4.148 -8.328 1 97 262 TYR B O 1
ATOM 4456 N N . ARG B 1 263 ? 2.928 5.086 -7.23 1 95.5 263 ARG B N 1
ATOM 4457 C CA . ARG B 1 263 ? 3.969 4.191 -7.723 1 95.5 263 ARG B CA 1
ATOM 4458 C C . ARG B 1 263 ? 4.82 3.654 -6.574 1 95.5 263 ARG B C 1
ATOM 4460 O O . ARG B 1 263 ? 5.082 4.367 -5.605 1 95.5 263 ARG B O 1
ATOM 4467 N N . MET B 1 264 ? 5.188 2.373 -6.719 1 95 264 MET B N 1
ATOM 4468 C CA . MET B 1 264 ? 6.082 1.771 -5.734 1 95 264 MET B CA 1
ATOM 4469 C C . MET B 1 264 ? 7.535 1.867 -6.188 1 95 264 MET B C 1
ATOM 4471 O O . MET B 1 264 ? 7.855 1.555 -7.336 1 95 264 MET B O 1
ATOM 4475 N N . VAL B 1 265 ? 8.391 2.385 -5.262 1 93.56 265 VAL B N 1
ATOM 4476 C CA . VAL B 1 265 ? 9.789 2.605 -5.637 1 93.56 265 VAL B CA 1
ATOM 4477 C C . VAL B 1 265 ? 10.703 2.229 -4.473 1 93.56 265 VAL B C 1
ATOM 4479 O O . VAL B 1 265 ? 10.359 2.455 -3.309 1 93.56 265 VAL B O 1
ATOM 4482 N N . ARG B 1 266 ? 11.805 1.532 -4.828 1 94.5 266 ARG B N 1
ATOM 4483 C CA . ARG B 1 266 ? 12.883 1.431 -3.854 1 94.5 266 ARG B CA 1
ATOM 4484 C C . ARG B 1 266 ? 13.656 2.74 -3.758 1 94.5 266 ARG B C 1
ATOM 4486 O O . ARG B 1 266 ? 14.219 3.211 -4.75 1 94.5 266 ARG B O 1
ATOM 4493 N N . ALA B 1 267 ? 13.57 3.359 -2.58 1 95.25 267 ALA B N 1
ATOM 4494 C CA . ALA B 1 267 ? 14.117 4.707 -2.475 1 95.25 267 ALA B CA 1
ATOM 4495 C C . ALA B 1 267 ? 15.039 4.832 -1.268 1 95.25 267 ALA B C 1
ATOM 4497 O O . ALA B 1 267 ? 14.898 4.094 -0.289 1 95.25 267 ALA B O 1
ATOM 4498 N N . ALA B 1 268 ? 15.992 5.613 -1.363 1 96.44 268 ALA B N 1
ATOM 4499 C CA . ALA B 1 268 ? 16.891 6.062 -0.302 1 96.44 268 ALA B CA 1
ATOM 4500 C C . ALA B 1 268 ? 17.078 7.574 -0.344 1 96.44 268 ALA B C 1
ATOM 4502 O O . ALA B 1 268 ? 16.547 8.25 -1.229 1 96.44 268 ALA B O 1
ATOM 4503 N N . VAL B 1 269 ? 17.688 8.117 0.689 1 97.5 269 VAL B N 1
ATOM 4504 C CA . VAL B 1 269 ? 17.922 9.555 0.747 1 97.5 269 VAL B CA 1
ATOM 4505 C C . VAL B 1 269 ? 19.406 9.836 0.878 1 97.5 269 VAL B C 1
ATOM 4507 O O . VAL B 1 269 ? 20.094 9.211 1.694 1 97.5 269 VAL B O 1
ATOM 4510 N N . GLU B 1 270 ? 19.906 10.742 0.041 1 96.56 270 GLU B N 1
ATOM 4511 C CA . GLU B 1 270 ? 21.312 11.148 0.127 1 96.56 270 GLU B CA 1
ATOM 4512 C C . GLU B 1 270 ? 21.547 12.023 1.351 1 96.56 270 GLU B C 1
ATOM 4514 O O . GLU B 1 270 ? 20.859 13.016 1.558 1 96.56 270 GLU B O 1
ATOM 4519 N N . TYR B 1 271 ? 22.469 11.609 2.209 1 95.62 271 TYR B N 1
ATOM 4520 C CA . TYR B 1 271 ? 22.75 12.445 3.369 1 95.62 271 TYR B CA 1
ATOM 4521 C C . TYR B 1 271 ? 24.25 12.609 3.574 1 95.62 271 TYR B C 1
ATOM 4523 O O . TYR B 1 271 ? 24.688 13.391 4.43 1 95.62 271 TYR B O 1
ATOM 4531 N N . GLU B 1 272 ? 25.047 11.969 2.789 1 94.44 272 GLU B N 1
ATOM 4532 C CA . GLU B 1 272 ? 26.484 12.023 2.963 1 94.44 272 GLU B CA 1
ATOM 4533 C C . GLU B 1 272 ? 27.109 13.164 2.16 1 94.44 272 GLU B C 1
ATOM 4535 O O . GLU B 1 272 ? 28.031 13.828 2.621 1 94.44 272 GLU B O 1
ATOM 4540 N N . ASN B 1 273 ? 26.656 13.336 0.922 1 94 273 ASN B N 1
ATOM 4541 C CA . ASN B 1 273 ? 27.125 14.43 0.074 1 94 273 ASN B CA 1
ATOM 4542 C C . ASN B 1 273 ? 26.297 15.695 0.305 1 94 273 ASN B C 1
ATOM 4544 O O . ASN B 1 273 ? 25.125 15.766 -0.073 1 94 273 ASN B O 1
ATOM 4548 N N . GLU B 1 274 ? 26.906 16.703 0.778 1 91.12 274 GLU B N 1
ATOM 4549 C CA . GLU B 1 274 ? 26.219 17.922 1.166 1 91.12 274 GLU B CA 1
ATOM 4550 C C . GLU B 1 274 ? 25.516 18.562 -0.027 1 91.12 274 GLU B C 1
ATOM 4552 O O . GLU B 1 274 ? 24.422 19.125 0.117 1 91.12 274 GLU B O 1
ATOM 4557 N N . GLU B 1 275 ? 26.125 18.516 -1.169 1 91.94 275 GLU B N 1
ATOM 4558 C CA . GLU B 1 275 ? 25.547 19.125 -2.369 1 91.94 275 GLU B CA 1
ATOM 4559 C C . GLU B 1 275 ? 24.203 18.516 -2.707 1 91.94 275 GLU B C 1
ATOM 4561 O O . GLU B 1 275 ? 23.312 19.203 -3.209 1 91.94 275 GLU B O 1
ATOM 4566 N N . PHE B 1 276 ? 24 17.219 -2.373 1 94 276 PHE B N 1
ATOM 4567 C CA . PHE B 1 276 ? 22.781 16.5 -2.762 1 94 276 PHE B CA 1
ATOM 4568 C C . PHE B 1 276 ? 21.984 16.078 -1.534 1 94 276 PHE B C 1
ATOM 4570 O O . PHE B 1 276 ? 21.141 15.188 -1.617 1 94 276 PHE B O 1
ATOM 4577 N N . ARG B 1 277 ? 22.25 16.75 -0.453 1 94.75 277 ARG B N 1
ATOM 4578 C CA . ARG B 1 277 ? 21.578 16.422 0.795 1 94.75 277 ARG B CA 1
ATOM 4579 C C . ARG B 1 277 ? 20.062 16.484 0.629 1 94.75 277 ARG B C 1
ATOM 4581 O O . ARG B 1 277 ? 19.531 17.484 0.148 1 94.75 277 ARG B O 1
ATOM 4588 N N . GLY B 1 278 ? 19.406 15.391 0.988 1 96 278 GLY B N 1
ATOM 4589 C CA . GLY B 1 278 ? 17.938 15.359 0.968 1 96 278 GLY B CA 1
ATOM 4590 C C . GLY B 1 278 ? 17.375 14.867 -0.351 1 96 278 GLY B C 1
ATOM 4591 O O . GLY B 1 278 ? 16.156 14.703 -0.486 1 96 278 GLY B O 1
ATOM 4592 N N . MET B 1 279 ? 18.266 14.625 -1.303 1 96 279 MET B N 1
ATOM 4593 C CA . MET B 1 279 ? 17.812 14.102 -2.59 1 96 279 MET B CA 1
ATOM 4594 C C . MET B 1 279 ? 17.312 12.672 -2.453 1 96 279 MET B C 1
ATOM 4596 O O . MET B 1 279 ? 18 11.828 -1.868 1 96 279 MET B O 1
ATOM 4600 N N . ILE B 1 280 ? 16.141 12.422 -2.93 1 95.5 280 ILE B N 1
ATOM 4601 C CA . ILE B 1 280 ? 15.633 11.055 -2.955 1 95.5 280 ILE B CA 1
ATOM 4602 C C . ILE B 1 280 ? 16.266 10.289 -4.109 1 95.5 280 ILE B C 1
ATOM 4604 O O . ILE B 1 280 ? 16.172 10.703 -5.27 1 95.5 280 ILE B O 1
ATOM 4608 N N . LYS B 1 281 ? 17.016 9.234 -3.754 1 94.19 281 LYS B N 1
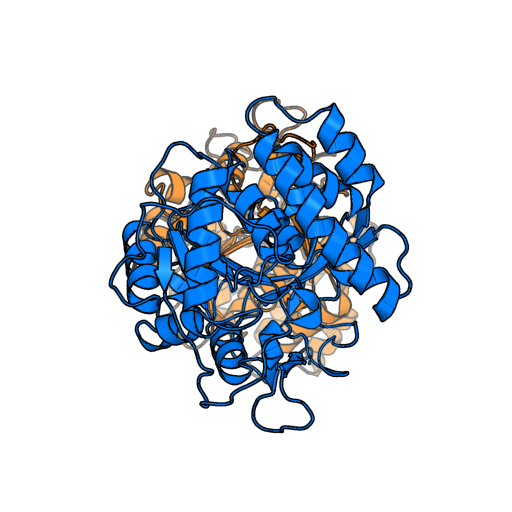ATOM 4609 C CA . LYS B 1 281 ? 17.609 8.32 -4.73 1 94.19 281 LYS B CA 1
ATOM 4610 C C . LYS B 1 281 ? 16.641 7.191 -5.082 1 94.19 281 LYS B C 1
ATOM 4612 O O . LYS B 1 281 ? 16.188 6.461 -4.199 1 94.19 281 LYS B O 1
ATOM 4617 N N . ARG B 1 282 ? 16.375 7.023 -6.344 1 93.25 282 ARG B N 1
ATOM 4618 C CA . ARG B 1 282 ? 15.477 5.961 -6.801 1 93.25 282 ARG B CA 1
ATOM 4619 C C . ARG B 1 282 ? 16.266 4.805 -7.402 1 93.25 282 ARG B C 1
ATOM 4621 O O . ARG B 1 282 ? 17.25 5.02 -8.102 1 93.25 282 ARG B O 1
ATOM 4628 N N . ASP B 1 283 ? 15.828 3.625 -7.047 1 91.06 283 ASP B N 1
ATOM 4629 C CA . ASP B 1 283 ? 16.406 2.408 -7.617 1 91.06 283 ASP B CA 1
ATOM 4630 C C . ASP B 1 283 ? 15.406 1.719 -8.547 1 91.06 283 ASP B C 1
ATOM 4632 O O . ASP B 1 283 ? 14.648 0.851 -8.117 1 91.06 283 ASP B O 1
ATOM 4636 N N . GLU B 1 284 ? 15.484 2.143 -9.828 1 81.31 284 GLU B N 1
ATOM 4637 C CA . GLU B 1 284 ? 14.547 1.634 -10.82 1 81.31 284 GLU B CA 1
ATOM 4638 C C . GLU B 1 284 ? 15.234 0.682 -11.797 1 81.31 284 GLU B C 1
ATOM 4640 O O . GLU B 1 284 ? 14.672 0.348 -12.844 1 81.31 284 GLU B O 1
ATOM 4645 N N . ASP B 1 285 ? 16.359 0.245 -11.461 1 84.5 285 ASP B N 1
ATOM 4646 C CA . ASP B 1 285 ? 17.109 -0.669 -12.32 1 84.5 285 ASP B CA 1
ATOM 4647 C C . ASP B 1 285 ? 16.438 -2.039 -12.375 1 84.5 285 ASP B C 1
ATOM 4649 O O . ASP B 1 285 ? 15.641 -2.383 -11.5 1 84.5 285 ASP B O 1
ATOM 4653 N N . PHE B 1 286 ? 16.797 -2.793 -13.461 1 87.81 286 PHE B N 1
ATOM 4654 C CA . PHE B 1 286 ? 16.281 -4.145 -13.617 1 87.81 286 PHE B CA 1
ATOM 4655 C C . PHE B 1 286 ? 16.641 -5.012 -12.422 1 87.81 286 PHE B C 1
ATOM 4657 O O . PHE B 1 286 ? 15.805 -5.758 -11.914 1 87.81 286 PHE B O 1
ATOM 4664 N N . ILE B 1 287 ? 17.859 -4.945 -12.031 1 86.38 287 ILE B N 1
ATOM 4665 C CA . ILE B 1 287 ? 18.312 -5.52 -10.773 1 86.38 287 ILE B CA 1
ATOM 4666 C C . ILE B 1 287 ? 18.547 -4.41 -9.75 1 86.38 287 ILE B C 1
ATOM 4668 O O . ILE B 1 287 ? 19.484 -3.627 -9.875 1 86.38 287 ILE B O 1
ATOM 4672 N N . PRO B 1 288 ? 17.719 -4.383 -8.812 1 86.31 288 PRO B N 1
ATOM 4673 C CA . PRO B 1 288 ? 17.844 -3.287 -7.848 1 86.31 288 PRO B CA 1
ATOM 4674 C C . PRO B 1 288 ? 19.141 -3.379 -7.027 1 86.31 288 PRO B C 1
ATOM 4676 O O . PRO B 1 288 ? 19.594 -4.48 -6.703 1 86.31 288 PRO B O 1
ATOM 4679 N N . VAL B 1 289 ? 19.609 -2.195 -6.672 1 87 289 VAL B N 1
ATOM 4680 C CA . VAL B 1 289 ? 20.781 -2.098 -5.816 1 87 289 VAL B CA 1
ATOM 4681 C C . VAL B 1 289 ? 20.375 -2.213 -4.352 1 87 289 VAL B C 1
ATOM 4683 O O . VAL B 1 289 ? 21.078 -2.814 -3.541 1 87 289 VAL B O 1
ATOM 4686 N N . TYR B 1 290 ? 19.188 -1.657 -4.098 1 89.5 290 TYR B N 1
ATOM 4687 C CA . TYR B 1 290 ? 18.688 -1.698 -2.727 1 89.5 290 TYR B CA 1
ATOM 4688 C C . TYR B 1 290 ? 17.953 -3.008 -2.451 1 89.5 290 TYR B C 1
ATOM 4690 O O . TYR B 1 290 ? 17.25 -3.529 -3.322 1 89.5 290 TYR B O 1
ATOM 4698 N N . ASP B 1 291 ? 18.062 -3.514 -1.272 1 86.31 291 ASP B N 1
ATOM 4699 C CA . ASP B 1 291 ? 17.469 -4.793 -0.927 1 86.31 291 ASP B CA 1
ATOM 4700 C C . ASP B 1 291 ? 16.281 -4.605 0.028 1 86.31 291 ASP B C 1
ATOM 4702 O O . ASP B 1 291 ? 15.719 -5.582 0.521 1 86.31 291 ASP B O 1
ATOM 4706 N N . HIS B 1 292 ? 16 -3.322 0.271 1 90.38 292 HIS B N 1
ATOM 4707 C CA . HIS B 1 292 ? 14.875 -3.082 1.153 1 90.38 292 HIS B CA 1
ATOM 4708 C C . HIS B 1 292 ? 13.578 -2.943 0.36 1 90.38 292 HIS B C 1
ATOM 4710 O O . HIS B 1 292 ? 13.602 -2.887 -0.871 1 90.38 292 HIS B O 1
ATOM 4716 N N . ASP B 1 293 ? 12.461 -2.918 1.003 1 91.06 293 ASP B N 1
ATOM 4717 C CA . ASP B 1 293 ? 11.141 -2.906 0.393 1 91.06 293 ASP B CA 1
ATOM 4718 C C . ASP B 1 293 ? 10.859 -1.565 -0.284 1 91.06 293 ASP B C 1
ATOM 4720 O O . ASP B 1 293 ? 11.469 -0.55 0.062 1 91.06 293 ASP B O 1
ATOM 4724 N N . GLU B 1 294 ? 9.977 -1.615 -1.237 1 94.12 294 GLU B N 1
ATOM 4725 C CA . GLU B 1 294 ? 9.531 -0.41 -1.926 1 94.12 294 GLU B CA 1
ATOM 4726 C C . GLU B 1 294 ? 8.609 0.425 -1.036 1 94.12 294 GLU B C 1
ATOM 4728 O O . GLU B 1 294 ? 7.98 -0.103 -0.119 1 94.12 294 GLU B O 1
ATOM 4733 N N . ILE B 1 295 ? 8.586 1.667 -1.289 1 94.75 295 ILE B N 1
ATOM 4734 C CA . ILE B 1 295 ? 7.621 2.572 -0.674 1 94.75 295 ILE B CA 1
ATOM 4735 C C . ILE B 1 295 ? 6.715 3.166 -1.749 1 94.75 295 ILE B C 1
ATOM 4737 O O . ILE B 1 295 ? 7.07 3.191 -2.928 1 94.75 295 ILE B O 1
ATOM 4741 N N . GLN B 1 296 ? 5.547 3.619 -1.292 1 95.81 296 GLN B N 1
ATOM 4742 C CA . GLN B 1 296 ? 4.574 4.223 -2.199 1 95.81 296 GLN B CA 1
ATOM 4743 C C . GLN B 1 296 ? 4.812 5.727 -2.338 1 95.81 296 GLN B C 1
ATOM 4745 O O . GLN B 1 296 ? 4.961 6.43 -1.337 1 95.81 296 GLN B O 1
ATOM 4750 N N . TYR B 1 297 ? 4.883 6.148 -3.566 1 96 297 TYR B N 1
ATOM 4751 C CA . TYR B 1 297 ? 4.957 7.582 -3.84 1 96 297 TYR B CA 1
ATOM 4752 C C . TYR B 1 297 ? 3.711 8.062 -4.57 1 96 297 TYR B C 1
ATOM 4754 O O . TYR B 1 297 ? 3.328 7.496 -5.598 1 96 297 TYR B O 1
ATOM 4762 N N . CYS B 1 298 ? 3.043 9.039 -3.988 1 97.5 298 CYS B N 1
ATOM 4763 C CA . CYS B 1 298 ? 1.904 9.641 -4.676 1 97.5 298 CYS B CA 1
ATOM 4764 C C . CYS B 1 298 ? 2.363 10.469 -5.863 1 97.5 298 CYS B C 1
ATOM 4766 O O . CYS B 1 298 ? 3.066 11.469 -5.695 1 97.5 298 CYS B O 1
ATOM 4768 N N . VAL B 1 299 ? 1.94 10.078 -7.047 1 96.12 299 VAL B N 1
ATOM 4769 C CA . VAL B 1 299 ? 2.496 10.719 -8.234 1 96.12 299 VAL B CA 1
ATOM 4770 C C . VAL B 1 299 ? 1.444 11.625 -8.875 1 96.12 299 VAL B C 1
ATOM 4772 O O . VAL B 1 299 ? 1.774 12.5 -9.68 1 96.12 299 VAL B O 1
ATOM 4775 N N . ARG B 1 300 ? 0.232 11.438 -8.57 1 96.12 300 ARG B N 1
ATOM 4776 C CA . ARG B 1 300 ? -0.875 12.266 -9.047 1 96.12 300 ARG B CA 1
ATOM 4777 C C . ARG B 1 300 ? -1.976 12.352 -7.992 1 96.12 300 ARG B C 1
ATOM 4779 O O . ARG B 1 300 ? -2.172 11.422 -7.207 1 96.12 300 ARG B O 1
ATOM 4786 N N . VAL B 1 301 ? -2.672 13.422 -7.973 1 96.31 301 VAL B N 1
ATOM 4787 C CA . VAL B 1 301 ? -3.777 13.594 -7.035 1 96.31 301 VAL B CA 1
ATOM 4788 C C . VAL B 1 301 ? -4.891 14.406 -7.684 1 96.31 301 VAL B C 1
ATOM 4790 O O . VAL B 1 301 ? -4.621 15.281 -8.516 1 96.31 301 VAL B O 1
ATOM 4793 N N . ASP B 1 302 ? -6.098 14.07 -7.465 1 95.06 302 ASP B N 1
ATOM 4794 C CA . ASP B 1 302 ? -7.215 14.961 -7.762 1 95.06 302 ASP B CA 1
ATOM 4795 C C . ASP B 1 302 ? -7.23 16.156 -6.816 1 95.06 302 ASP B C 1
ATOM 4797 O O . ASP B 1 302 ? -7.922 16.141 -5.797 1 95.06 302 ASP B O 1
ATOM 4801 N N . SER B 1 303 ? -6.598 17.219 -7.234 1 94.62 303 SER B N 1
ATOM 4802 C CA . SER B 1 303 ? -6.336 18.375 -6.375 1 94.62 303 SER B CA 1
ATOM 4803 C C . SER B 1 303 ? -7.637 19.047 -5.949 1 94.62 303 SER B C 1
ATOM 4805 O O . SER B 1 303 ? -7.777 19.469 -4.801 1 94.62 303 SER B O 1
ATOM 4807 N N . ASP B 1 304 ? -8.539 19.188 -6.902 1 94.06 304 ASP B N 1
ATOM 4808 C CA . ASP B 1 304 ? -9.82 19.812 -6.586 1 94.06 304 ASP B CA 1
ATOM 4809 C C . ASP B 1 304 ? -10.578 19.016 -5.535 1 94.06 304 ASP B C 1
ATOM 4811 O O . ASP B 1 304 ? -11.109 19.594 -4.574 1 94.06 304 ASP B O 1
ATOM 4815 N N . LEU B 1 305 ? -10.586 17.75 -5.73 1 94.88 305 LEU B N 1
ATOM 4816 C CA . LEU B 1 305 ? -11.266 16.891 -4.777 1 94.88 305 LEU B CA 1
ATOM 4817 C C . LEU B 1 305 ? -10.586 16.938 -3.414 1 94.88 305 LEU B C 1
ATOM 4819 O O . LEU B 1 305 ? -11.258 16.906 -2.381 1 94.88 305 LEU B O 1
ATOM 4823 N N . ALA B 1 306 ? -9.281 16.969 -3.441 1 96.25 306 ALA B N 1
ATOM 4824 C CA . ALA B 1 306 ? -8.523 17.016 -2.195 1 96.25 306 ALA B CA 1
ATOM 4825 C C . ALA B 1 306 ? -8.883 18.25 -1.378 1 96.25 306 ALA B C 1
ATOM 4827 O O . ALA B 1 306 ? -9.109 18.156 -0.169 1 96.25 306 ALA B O 1
ATOM 4828 N N . VAL B 1 307 ? -8.93 19.391 -2.031 1 96.25 307 VAL B N 1
ATOM 4829 C CA . VAL B 1 307 ? -9.234 20.641 -1.35 1 96.25 307 VAL B CA 1
ATOM 4830 C C . VAL B 1 307 ? -10.68 20.625 -0.846 1 96.25 307 VAL B C 1
ATOM 4832 O O . VAL B 1 307 ? -10.961 21.062 0.273 1 96.25 307 VAL B O 1
ATOM 4835 N N . ARG B 1 308 ? -11.57 20.094 -1.632 1 95.44 308 ARG B N 1
ATOM 4836 C CA . ARG B 1 308 ? -12.961 19.984 -1.203 1 95.44 308 ARG B CA 1
ATOM 4837 C C . ARG B 1 308 ? -13.086 19.094 0.032 1 95.44 308 ARG B C 1
ATOM 4839 O O . ARG B 1 308 ? -13.82 19.422 0.967 1 95.44 308 ARG B O 1
ATOM 4846 N N . LYS B 1 309 ? -12.375 18.016 0.007 1 95.56 309 LYS B N 1
ATOM 4847 C CA . LYS B 1 309 ? -12.406 17.109 1.155 1 95.56 309 LYS B CA 1
ATOM 4848 C C . LYS B 1 309 ? -11.797 17.781 2.389 1 95.56 309 LYS B C 1
ATOM 4850 O O . LYS B 1 309 ? -12.32 17.625 3.496 1 95.56 309 LYS B O 1
ATOM 4855 N N . LEU B 1 310 ? -10.734 18.469 2.17 1 97.12 310 LEU B N 1
ATOM 4856 C CA . LEU B 1 310 ? -10.078 19.188 3.252 1 97.12 310 LEU B CA 1
ATOM 4857 C C . LEU B 1 310 ? -11.047 20.156 3.928 1 97.12 310 LEU B C 1
ATOM 4859 O O . LEU B 1 310 ? -11.148 20.188 5.156 1 97.12 310 LEU B O 1
ATOM 4863 N N . LEU B 1 311 ? -11.734 20.875 3.139 1 96.88 311 LEU B N 1
ATOM 4864 C CA . LEU B 1 311 ? -12.547 21.969 3.668 1 96.88 311 LEU B CA 1
ATOM 4865 C C . LEU B 1 311 ? -13.898 21.453 4.145 1 96.88 311 LEU B C 1
ATOM 4867 O O . LEU B 1 311 ? -14.57 22.094 4.953 1 96.88 311 LEU B O 1
ATOM 4871 N N . SER B 1 312 ? -14.297 20.234 3.738 1 95.44 312 SER B N 1
ATOM 4872 C CA . SER B 1 312 ? -15.633 19.703 4 1 95.44 312 SER B CA 1
ATOM 4873 C C . SER B 1 312 ? -15.805 19.359 5.477 1 95.44 312 SER B C 1
ATOM 4875 O O . SER B 1 312 ? -16.938 19.234 5.961 1 95.44 312 SER B O 1
ATOM 4877 N N . VAL B 1 313 ? -14.75 19.25 6.215 1 96 313 VAL B N 1
ATOM 4878 C CA . VAL B 1 313 ? -14.859 18.797 7.602 1 96 313 VAL B CA 1
ATOM 4879 C C . VAL B 1 313 ? -15.234 19.969 8.5 1 96 313 VAL B C 1
ATOM 4881 O O . VAL B 1 313 ? -15.602 19.781 9.656 1 96 313 VAL B O 1
ATOM 4884 N N . PHE B 1 314 ? -15.117 21.156 7.98 1 96.62 314 PHE B N 1
ATOM 4885 C CA . PHE B 1 314 ? -15.391 22.344 8.773 1 96.62 314 PHE B CA 1
ATOM 4886 C C . PHE B 1 314 ? -16.828 22.812 8.555 1 96.62 314 PHE B C 1
ATOM 4888 O O . PHE B 1 314 ? -17.484 23.281 9.492 1 96.62 314 PHE B O 1
#

Solvent-accessible surface area (backbone atoms only — not comparable to full-atom values): 30495 Å² total; per-residue (Å²): 108,45,40,28,34,40,33,29,16,32,17,43,43,37,47,53,22,49,48,41,47,57,50,28,84,57,42,41,61,70,25,36,31,14,18,29,52,43,29,49,7,64,53,11,40,52,47,48,40,23,48,52,59,64,59,62,61,82,67,87,60,53,34,20,49,33,39,70,58,28,85,84,62,59,83,75,83,54,48,38,88,64,15,26,90,67,9,33,37,62,61,87,67,67,83,47,89,71,70,65,48,96,53,54,31,29,56,51,53,52,50,49,24,61,73,46,58,15,55,26,31,38,38,33,52,24,33,35,42,43,60,29,50,26,34,71,77,34,77,62,48,40,48,30,36,56,34,36,34,33,27,34,33,28,84,88,40,66,24,81,70,40,74,52,8,15,56,29,26,39,62,17,14,59,22,34,21,53,48,48,48,58,47,38,52,34,40,31,38,16,46,50,33,24,75,66,22,65,53,36,53,64,56,52,53,51,41,66,73,66,41,40,78,94,33,47,66,51,46,53,49,50,51,54,26,44,51,46,38,23,51,41,27,31,74,75,69,65,32,79,54,24,31,67,37,52,30,33,49,34,46,45,37,68,74,43,48,53,50,33,32,33,35,33,40,34,45,41,37,34,52,82,51,75,94,46,38,12,19,60,44,74,45,83,53,96,71,54,83,67,80,50,53,55,32,33,34,41,64,40,57,48,39,68,58,49,46,51,57,54,57,65,53,62,108,46,38,28,36,40,33,29,17,32,18,44,44,37,45,53,21,51,49,40,46,57,49,27,83,57,42,40,64,70,26,35,32,15,19,28,53,41,29,50,8,63,52,11,38,50,46,47,40,23,48,50,59,65,59,61,61,83,70,87,60,52,34,21,47,33,41,71,57,27,83,85,62,59,81,74,83,54,48,37,86,64,15,25,89,66,8,34,36,63,60,86,68,67,83,48,90,71,70,64,47,94,53,54,31,27,56,52,53,52,50,48,24,60,72,47,60,14,55,26,30,40,37,31,52,24,33,37,42,43,60,29,50,26,34,72,76,34,76,60,46,40,47,30,36,54,33,36,34,34,27,33,32,29,83,88,39,66,25,80,70,40,75,52,7,16,55,28,25,40,61,18,15,58,23,36,21,54,48,50,47,59,48,38,52,32,40,30,37,18,46,50,34,25,74,66,22,65,53,38,54,65,56,53,54,49,41,66,72,66,42,41,78,92,33,48,69,53,47,51,50,50,53,56,24,45,52,46,38,22,52,41,26,31,74,74,70,64,31,78,56,24,30,66,36,50,31,32,49,36,46,44,37,68,76,44,49,53,50,33,32,33,36,34,39,33,45,41,36,34,51,82,51,76,92,47,37,13,19,61,43,75,45,82,52,96,71,55,84,66,79,49,52,56,32,33,34,42,63,40,56,48,39,69,59,49,49,51,57,52,58,64,52,63

Nearest PDB structures (foldseek):
  6zk5-assembly1_B  TM=9.388E-01  e=6.729E-33  Zea mays
  4kpn-assembly1_B  TM=9.359E-01  e=2.311E-32  Physcomitrium patens
  6zk1-assembly2_C  TM=9.361E-01  e=1.607E-31  Zea mays
  4kpo-assembly1_B  TM=9.409E-01  e=9.931E-31  Zea mays
  6ba1-assembly1_A  TM=9.374E-01  e=1.117E-30  Gardnerella vaginalis 315-A

Sequence (628 aa):
MKHIIVDCDTGIDDSIAILYALKNKKLHVEGFTTVYGNTSSMQAAENTLRLIKLAECGYDVPVIVGANQSMTGAEEPYPVHIHGDNGIGNVELPESEQKPLNQEASDFIIGKAEELCGDLTIVSLGRLTNIAAALEKDPRLPYKIKHLVIMGGAFHKPGNISAYAEANIYGDAKAADLVFRAGFPTTVVGLDVTMETFISAQDISLLGKYCRKENRKIVQYMQSALEYYFQFSYQSMGCQDRCVVHDPLAMVIAGDPSIGEYRMVRAAVEYENEEFRGMIKRDEDFIPVYDHDEIQYCVRVDSDLAVRKLLSVFMKHIIVDCDTGIDDSIAILYALKNKKLHVEGFTTVYGNTSSMQAAENTLRLIKLAECGYDVPVIVGANQSMTGAEEPYPVHIHGDNGIGNVELPESEQKPLNQEASDFIIGKAEELCGDLTIVSLGRLTNIAAALEKDPRLPYKIKHLVIMGGAFHKPGNISAYAEANIYGDAKAADLVFRAGFPTTVVGLDVTMETFISAQDISLLGKYCRKENRKIVQYMQSALEYYFQFSYQSMGCQDRCVVHDPLAMVIAGDPSIGEYRMVRAAVEYENEEFRGMIKRDEDFIPVYDHDEIQYCVRVDSDLAVRKLLSVF